Protein 5GPD (pdb70)

Structure (mmCIF, N/CA/C/O backbone):
data_5GPD
#
_entry.id   5GPD
#
_cell.length_a   96.903
_cell.length_b   96.903
_cell.length_c   151.595
_cell.angle_alpha   90.00
_cell.angle_beta   90.00
_cell.angle_gamma   120.00
#
_symmetry.space_group_name_H-M   'P 31 2 1'
#
loop_
_atom_site.group_PDB
_atom_site.id
_atom_site.type_symbol
_atom_site.label_atom_id
_atom_site.label_alt_id
_atom_site.label_comp_id
_atom_site.label_asym_id
_atom_site.label_entity_id
_atom_site.label_seq_id
_atom_site.pdbx_PDB_ins_code
_atom_site.Cartn_x
_atom_site.Cartn_y
_atom_site.Cartn_z
_atom_site.occupancy
_atom_site.B_iso_or_equiv
_atom_site.auth_seq_id
_atom_site.auth_comp_id
_atom_site.auth_asym_id
_atom_site.auth_atom_id
_atom_site.pdbx_PDB_model_num
ATOM 1 N N . ILE A 1 25 ? -6.705 64.387 -13.661 1.00 182.65 649 ILE A N 1
ATOM 2 C CA . ILE A 1 25 ? -7.059 64.400 -12.247 1.00 186.26 649 ILE A CA 1
ATOM 3 C C . ILE A 1 25 ? -8.253 63.492 -11.970 1.00 194.48 649 ILE A C 1
ATOM 4 O O . ILE A 1 25 ? -9.395 63.847 -12.259 1.00 190.51 649 ILE A O 1
ATOM 6 N N . GLU A 1 26 ? -7.980 62.320 -11.407 1.00 200.80 650 GLU A N 1
ATOM 7 C CA . GLU A 1 26 ? -9.030 61.359 -11.089 1.00 222.80 650 GLU A CA 1
ATOM 8 C C . GLU A 1 26 ? -9.266 61.278 -9.585 1.00 220.98 650 GLU A C 1
ATOM 9 O O . GLU A 1 26 ? -10.211 61.870 -9.062 1.00 225.54 650 GLU A O 1
ATOM 11 N N . ASN A 1 27 ? -8.402 60.542 -8.895 1.00 212.69 651 ASN A N 1
ATOM 12 C CA . ASN A 1 27 ? -8.514 60.382 -7.450 1.00 201.44 651 ASN A CA 1
ATOM 13 C C . ASN A 1 27 ? -8.377 61.708 -6.711 1.00 209.08 651 ASN A C 1
ATOM 14 O O . ASN A 1 27 ? -8.618 61.787 -5.506 1.00 220.80 651 ASN A O 1
ATOM 19 N N . SER A 1 28 ? -7.990 62.749 -7.440 1.00 202.60 652 SER A N 1
ATOM 20 C CA . SER A 1 28 ? -7.820 64.074 -6.856 1.00 192.25 652 SER A CA 1
ATOM 21 C C . SER A 1 28 ? -9.100 64.895 -6.971 1.00 181.52 652 SER A C 1
ATOM 22 O O . SER A 1 28 ? -9.715 65.249 -5.965 1.00 185.63 652 SER A O 1
ATOM 25 N N . HIS A 1 29 ? -9.496 65.195 -8.204 1.00 173.48 653 HIS A N 1
ATOM 26 C CA . HIS A 1 29 ? -10.703 65.974 -8.453 1.00 174.14 653 HIS A CA 1
ATOM 27 C C . HIS A 1 29 ? -11.947 65.094 -8.401 1.00 181.09 653 HIS A C 1
ATOM 28 O O . HIS A 1 29 ? -12.885 65.371 -7.652 1.00 186.79 653 HIS A O 1
ATOM 30 N N . ALA A 1 30 ? -11.949 64.033 -9.201 1.00 180.14 654 ALA A N 1
ATOM 31 C CA . ALA A 1 30 ? -13.077 63.110 -9.247 1.00 181.84 654 ALA A CA 1
ATOM 32 C C . ALA A 1 30 ? -13.518 62.708 -7.844 1.00 188.56 654 ALA A C 1
ATOM 33 O O . ALA A 1 30 ? -14.704 62.496 -7.593 1.00 190.91 654 ALA A O 1
ATOM 35 N N . ASP A 1 31 ? -12.556 62.606 -6.933 1.00 188.99 655 ASP A N 1
ATOM 36 C CA . ASP A 1 31 ? -12.842 62.227 -5.555 1.00 195.20 655 ASP A CA 1
ATOM 37 C C . ASP A 1 31 ? -13.569 63.345 -4.814 1.00 177.61 655 ASP A C 1
ATOM 38 O O . ASP A 1 31 ? -14.027 63.161 -3.687 1.00 183.53 655 ASP A O 1
ATOM 43 N N . ASP A 1 32 ? -13.670 64.505 -5.456 1.00 160.54 656 ASP A N 1
ATOM 44 C CA . ASP A 1 32 ? -14.340 65.654 -4.859 1.00 163.04 656 ASP A CA 1
ATOM 45 C C . ASP A 1 32 ? -15.838 65.631 -5.147 1.00 176.04 656 ASP A C 1
ATOM 46 O O . ASP A 1 32 ? -16.656 65.752 -4.235 1.00 181.45 656 ASP A O 1
ATOM 51 N N . VAL A 1 33 ? -16.189 65.475 -6.419 1.00 185.97 657 VAL A N 1
ATOM 52 C CA . VAL A 1 33 ? -17.587 65.436 -6.829 1.00 189.85 657 VAL A CA 1
ATOM 53 C C . VAL A 1 33 ? -18.339 64.313 -6.123 1.00 185.21 657 VAL A C 1
ATOM 54 O O . VAL A 1 33 ? -19.534 64.119 -6.342 1.00 185.58 657 VAL A O 1
ATOM 58 N N . PHE A 1 34 ? -17.630 63.575 -5.274 1.00 170.82 658 PHE A N 1
ATOM 59 C CA . PHE A 1 34 ? -18.228 62.470 -4.535 1.00 156.42 658 PHE A CA 1
ATOM 60 C C . PHE A 1 34 ? -18.395 62.819 -3.060 1.00 156.61 658 PHE A C 1
ATOM 61 O O . PHE A 1 34 ? -19.112 62.137 -2.328 1.00 170.96 658 PHE A O 1
ATOM 69 N N . SER A 1 35 ? -17.728 63.886 -2.630 1.00 140.26 659 SER A N 1
ATOM 70 C CA . SER A 1 35 ? -17.801 64.327 -1.242 1.00 140.89 659 SER A CA 1
ATOM 71 C C . SER A 1 35 ? -19.161 64.943 -0.930 1.00 148.07 659 SER A C 1
ATOM 72 O O . SER A 1 35 ? -19.513 65.119 0.242 1.00 146.87 659 SER A O 1
ATOM 75 N N . PRO A 1 36 ? -19.945 65.278 -2.047 1.00 153.57 660 PRO A N 1
ATOM 76 C CA . PRO A 1 36 ? -21.242 65.866 -1.691 1.00 156.87 660 PRO A CA 1
ATOM 77 C C . PRO A 1 36 ? -22.413 64.969 -1.305 1.00 161.95 660 PRO A C 1
ATOM 78 O O . PRO A 1 36 ? -23.522 65.461 -1.095 1.00 157.28 660 PRO A O 1
ATOM 82 N N . ASN A 1 37 ? -22.163 63.667 -1.215 1.00 176.05 661 ASN A N 1
ATOM 83 C CA . ASN A 1 37 ? -23.169 62.613 -1.242 1.00 184.97 661 ASN A CA 1
ATOM 84 C C . ASN A 1 37 ? -23.770 62.354 0.135 1.00 194.94 661 ASN A C 1
ATOM 85 O O . ASN A 1 37 ? -24.601 61.461 0.303 1.00 197.06 661 ASN A O 1
ATOM 90 N N . MET A 1 38 ? -23.344 63.141 1.118 1.00 196.75 662 MET A N 1
ATOM 91 C CA . MET A 1 38 ? -23.838 62.999 2.482 1.00 199.48 662 MET A CA 1
ATOM 92 C C . MET A 1 38 ? -25.359 62.884 2.509 1.00 203.73 662 MET A C 1
ATOM 93 O O . MET A 1 38 ? -25.907 61.865 2.929 1.00 201.37 662 MET A O 1
ATOM 98 N N . VAL A 1 44 ? -31.152 56.444 -7.931 1.00 172.86 668 VAL A N 1
ATOM 99 C CA . VAL A 1 44 ? -30.025 57.255 -7.486 1.00 174.28 668 VAL A CA 1
ATOM 100 C C . VAL A 1 44 ? -28.792 57.005 -8.348 1.00 174.38 668 VAL A C 1
ATOM 101 O O . VAL A 1 44 ? -27.776 57.685 -8.206 1.00 179.19 668 VAL A O 1
ATOM 105 N N . LEU A 1 45 ? -28.889 56.026 -9.241 1.00 172.86 669 LEU A N 1
ATOM 106 C CA . LEU A 1 45 ? -27.778 55.684 -10.132 1.00 181.34 669 LEU A CA 1
ATOM 107 C C . LEU A 1 45 ? -27.459 56.797 -11.124 1.00 194.84 669 LEU A C 1
ATOM 108 O O . LEU A 1 45 ? -26.284 57.046 -11.418 1.00 190.25 669 LEU A O 1
ATOM 113 N N . ALA A 1 46 ? -28.484 57.454 -11.670 1.00 217.33 670 ALA A N 1
ATOM 114 C CA . ALA A 1 46 ? -28.270 58.528 -12.634 1.00 222.46 670 ALA A CA 1
ATOM 115 C C . ALA A 1 46 ? -27.694 59.785 -11.999 1.00 224.92 670 ALA A C 1
ATOM 116 O O . ALA A 1 46 ? -27.248 60.676 -12.730 1.00 227.84 670 ALA A O 1
ATOM 118 N N . LYS A 1 47 ? -27.705 59.879 -10.668 1.00 205.11 671 LYS A N 1
ATOM 119 C CA . LYS A 1 47 ? -27.151 61.050 -9.999 1.00 190.53 671 LYS A CA 1
ATOM 120 C C . LYS A 1 47 ? -25.681 61.240 -10.357 1.00 196.75 671 LYS A C 1
ATOM 121 O O . LYS A 1 47 ? -25.238 62.362 -10.627 1.00 200.29 671 LYS A O 1
ATOM 127 N N . SER A 1 48 ? -24.925 60.147 -10.415 1.00 197.43 672 SER A N 1
ATOM 128 C CA . SER A 1 48 ? -23.474 60.178 -10.519 1.00 200.03 672 SER A CA 1
ATOM 129 C C . SER A 1 48 ? -22.963 60.365 -11.938 1.00 208.22 672 SER A C 1
ATOM 130 O O . SER A 1 48 ? -21.765 60.610 -12.118 1.00 204.62 672 SER A O 1
ATOM 133 N N . THR A 1 49 ? -23.823 60.250 -12.951 1.00 219.12 673 THR A N 1
ATOM 134 C CA . THR A 1 49 ? -23.405 60.663 -14.285 1.00 227.88 673 THR A CA 1
ATOM 135 C C . THR A 1 49 ? -23.097 62.152 -14.336 1.00 224.03 673 THR A C 1
ATOM 136 O O . THR A 1 49 ? -22.466 62.612 -15.296 1.00 224.31 673 THR A O 1
ATOM 140 N N . ARG A 1 50 ? -23.524 62.910 -13.321 1.00 207.88 674 ARG A N 1
ATOM 141 C CA . ARG A 1 50 ? -23.141 64.312 -13.230 1.00 197.80 674 ARG A CA 1
ATOM 142 C C . ARG A 1 50 ? -21.625 64.462 -13.222 1.00 199.94 674 ARG A C 1
ATOM 143 O O . ARG A 1 50 ? -21.085 65.430 -13.772 1.00 203.61 674 ARG A O 1
ATOM 151 N N . ASP A 1 51 ? -20.926 63.513 -12.588 1.00 192.49 675 ASP A N 1
ATOM 152 C CA . ASP A 1 51 ? -19.465 63.530 -12.563 1.00 192.30 675 ASP A CA 1
ATOM 153 C C . ASP A 1 51 ? -18.875 63.647 -13.964 1.00 201.94 675 ASP A C 1
ATOM 154 O O . ASP A 1 51 ? -17.892 64.369 -14.175 1.00 206.28 675 ASP A O 1
ATOM 159 N N . SER A 1 52 ? -19.458 62.938 -14.932 1.00 201.86 676 SER A N 1
ATOM 160 C CA . SER A 1 52 ? -18.937 62.969 -16.295 1.00 204.50 676 SER A CA 1
ATOM 161 C C . SER A 1 52 ? -18.987 64.378 -16.875 1.00 207.14 676 SER A C 1
ATOM 162 O O . SER A 1 52 ? -17.994 64.874 -17.421 1.00 210.25 676 SER A O 1
ATOM 165 N N . ALA A 1 53 ? -20.143 65.040 -16.767 1.00 203.99 677 ALA A N 1
ATOM 166 C CA . ALA A 1 53 ? -20.254 66.411 -17.255 1.00 207.00 677 ALA A CA 1
ATOM 167 C C . ALA A 1 53 ? -19.292 67.338 -16.528 1.00 204.31 677 ALA A C 1
ATOM 168 O O . ALA A 1 53 ? -18.748 68.270 -17.132 1.00 202.19 677 ALA A O 1
ATOM 17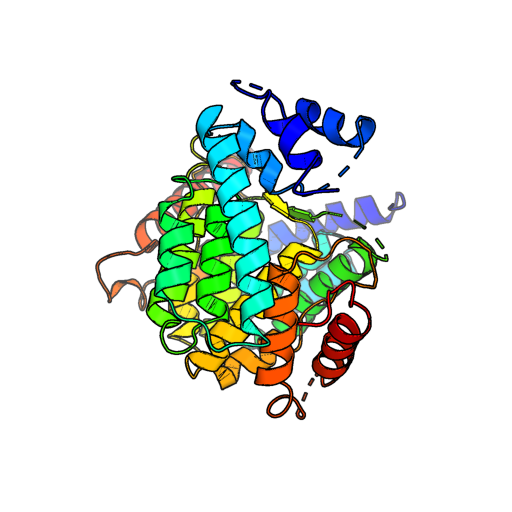0 N N . GLN A 1 54 ? -19.059 67.086 -15.238 1.00 202.04 678 GLN A N 1
ATOM 171 C CA . GLN A 1 54 ? -18.134 67.896 -14.460 1.00 202.39 678 GLN A CA 1
ATOM 172 C C . GLN A 1 54 ? -16.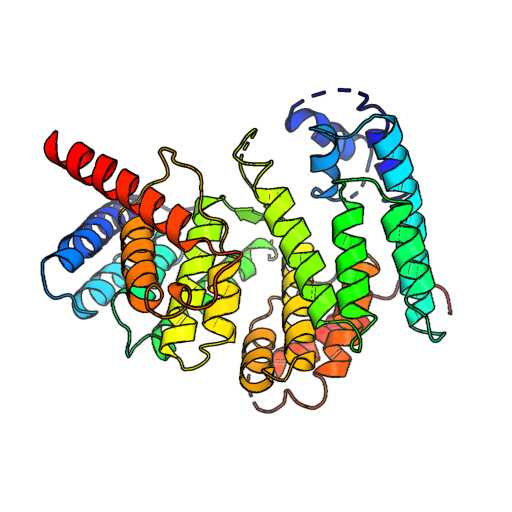683 67.666 -14.853 1.00 203.62 678 GLN A C 1
ATOM 173 O O . GLN A 1 54 ? -15.833 68.514 -14.559 1.00 207.24 678 GLN A O 1
ATOM 179 N N . MET A 1 55 ? -16.380 66.547 -15.503 1.00 200.37 679 MET A N 1
ATOM 180 C CA . MET A 1 55 ? -15.012 66.239 -15.890 1.00 201.79 679 MET A CA 1
ATOM 181 C C . MET A 1 55 ? -14.747 66.697 -17.321 1.00 203.97 679 MET A C 1
ATOM 182 O O . MET A 1 55 ? -15.608 67.310 -17.955 1.00 202.99 679 MET A O 1
ATOM 187 N N . ILE A 1 59 ? -13.644 53.557 -12.605 1.00 163.75 683 ILE A N 1
ATOM 188 C CA . ILE A 1 59 ? -14.168 54.787 -12.025 1.00 168.47 683 ILE A CA 1
ATOM 189 C C . ILE A 1 59 ? -15.603 54.544 -11.545 1.00 174.62 683 ILE A C 1
ATOM 190 O O . ILE A 1 59 ? -16.043 55.135 -10.555 1.00 173.54 683 ILE A O 1
ATOM 195 N N . ILE A 1 60 ? -16.327 53.662 -12.251 1.00 177.62 684 ILE A N 1
ATOM 196 C CA . ILE A 1 60 ? -17.708 53.323 -11.890 1.00 181.76 684 ILE A CA 1
ATOM 197 C C . ILE A 1 60 ? -17.779 52.356 -10.714 1.00 185.54 684 ILE A C 1
ATOM 198 O O . ILE A 1 60 ? -18.883 51.987 -10.284 1.00 188.80 684 ILE A O 1
ATOM 203 N N . SER A 1 61 ? -16.631 51.935 -10.172 1.00 187.40 685 SER A N 1
ATOM 204 C CA . SER A 1 61 ? -16.605 51.096 -8.976 1.00 185.40 685 SER A CA 1
ATOM 205 C C . SER A 1 61 ? -16.719 51.932 -7.703 1.00 186.99 685 SER A C 1
ATOM 206 O O . SER A 1 61 ? -17.404 51.529 -6.753 1.00 189.92 685 SER A O 1
ATOM 209 N N . SER A 1 62 ? -16.058 53.098 -7.662 1.00 174.27 686 SER A N 1
ATOM 210 C CA . SER A 1 62 ? -16.200 54.014 -6.534 1.00 156.65 686 SER A CA 1
ATOM 211 C C . SER A 1 62 ? -17.581 54.655 -6.467 1.00 151.58 686 SER A C 1
ATOM 212 O O . SER A 1 62 ? -17.865 55.345 -5.484 1.00 152.11 686 SER A O 1
ATOM 215 N N . LEU A 1 63 ? -18.431 54.452 -7.485 1.00 147.29 687 LEU A N 1
ATOM 216 C CA . LEU A 1 63 ? -19.793 54.987 -7.457 1.00 135.45 687 LEU A CA 1
ATOM 217 C C . LEU A 1 63 ? -20.631 54.287 -6.400 1.00 126.00 687 LEU A C 1
ATOM 218 O O . LEU A 1 63 ? -21.539 54.889 -5.814 1.00 118.96 687 LEU A O 1
ATOM 223 N N . SER A 1 64 ? -20.349 53.006 -6.159 1.00 126.23 688 SER A N 1
ATOM 224 C CA . SER A 1 64 ? -21.102 52.226 -5.189 1.00 136.27 688 SER A CA 1
ATOM 225 C C . SER A 1 64 ? -21.051 52.822 -3.792 1.00 139.31 688 SER A C 1
ATOM 226 O O . SER A 1 64 ? -21.942 52.541 -2.984 1.00 141.21 688 SER A O 1
ATOM 229 N N . ASP A 1 65 ? -20.036 53.637 -3.494 1.00 135.44 689 ASP A N 1
ATOM 230 C CA . ASP A 1 65 ? -19.832 54.171 -2.156 1.00 122.65 689 ASP A CA 1
ATOM 231 C C . ASP A 1 65 ? -20.879 55.208 -1.753 1.00 119.18 689 ASP A C 1
ATOM 232 O O . ASP A 1 65 ? -20.835 55.671 -0.611 1.00 126.76 689 ASP A O 1
ATOM 237 N N . VAL A 1 66 ? -21.810 55.573 -2.638 1.00 118.46 690 VAL A N 1
ATOM 238 C CA . VAL A 1 66 ? -22.856 56.531 -2.295 1.00 124.49 690 VAL A CA 1
ATOM 239 C C . VAL A 1 66 ? -24.042 55.868 -1.594 1.00 142.21 690 VAL A C 1
ATOM 240 O O . VAL A 1 66 ? -24.749 56.538 -0.824 1.00 139.61 690 VAL A O 1
ATOM 244 N N . LEU A 1 67 ? -24.256 54.561 -1.809 1.00 150.45 691 LEU A N 1
ATOM 245 C CA . LEU A 1 67 ? -25.430 53.879 -1.266 1.00 164.14 691 LEU A CA 1
ATOM 246 C C . LEU A 1 67 ? -25.345 53.738 0.249 1.00 173.68 691 LEU A C 1
ATOM 247 O O . LEU A 1 67 ? -26.302 54.058 0.964 1.00 175.67 691 LEU A O 1
ATOM 252 N N . VAL A 1 68 ? -24.223 53.235 0.761 1.00 186.65 692 VAL A N 1
ATOM 253 C CA . VAL A 1 68 ? -24.053 53.187 2.208 1.00 181.29 692 VAL A CA 1
ATOM 254 C C . VAL A 1 68 ? -22.594 53.458 2.555 1.00 169.94 692 VAL A C 1
ATOM 255 O O . VAL A 1 68 ? -21.765 52.541 2.617 1.00 165.86 692 VAL A O 1
ATOM 259 N N . LEU A 1 69 ? -22.275 54.734 2.762 1.00 145.28 693 LEU A N 1
ATOM 260 C CA . LEU A 1 69 ? -20.966 55.147 3.256 1.00 121.43 693 LEU A CA 1
ATOM 261 C C . LEU A 1 69 ? -21.102 56.592 3.698 1.00 122.42 693 LEU A C 1
ATOM 262 O O . LEU A 1 69 ? -21.470 57.446 2.884 1.00 131.67 693 LEU A O 1
ATOM 267 N N . SER A 1 70 ? -20.830 56.856 4.984 1.00 111.64 694 SER A N 1
ATOM 268 C CA . SER A 1 70 ? -20.940 58.169 5.613 1.00 108.33 694 SER A CA 1
ATOM 269 C C . SER A 1 70 ? -20.319 59.255 4.741 1.00 106.91 694 SER A C 1
ATOM 270 O O . SER A 1 70 ? -19.381 58.978 3.981 1.00 100.79 694 SER A O 1
ATOM 273 N N . PRO A 1 71 ? -20.820 60.492 4.799 1.00 112.73 695 PRO A N 1
ATOM 274 C CA . PRO A 1 71 ? -20.077 61.598 4.174 1.00 114.60 695 PRO A CA 1
ATOM 275 C C . PRO A 1 71 ? -18.621 61.648 4.611 1.00 111.45 695 PRO A C 1
ATOM 276 O O . PRO A 1 71 ? -17.745 61.962 3.794 1.00 100.72 695 PRO A O 1
ATOM 280 N N . LEU A 1 72 ? -18.333 61.320 5.873 1.00 109.37 696 LEU A N 1
ATOM 281 C CA . LEU A 1 72 ? -16.948 61.229 6.320 1.00 97.90 696 LEU A CA 1
ATOM 282 C C . LEU A 1 72 ? -16.220 60.077 5.632 1.00 100.04 696 LEU A C 1
ATOM 283 O O . LEU A 1 72 ? -15.182 60.287 4.993 1.00 109.23 696 LEU A O 1
ATOM 288 N N . GLU A 1 73 ? -16.762 58.850 5.734 1.00 101.67 697 GLU A N 1
ATOM 289 C CA . GLU A 1 73 ? -16.105 57.652 5.203 1.00 98.98 697 GLU A CA 1
ATOM 290 C C . GLU A 1 73 ? -15.800 57.767 3.712 1.00 101.63 697 GLU A C 1
ATOM 291 O O . GLU A 1 73 ? -14.959 57.018 3.198 1.00 86.76 697 GLU A O 1
ATOM 297 N N . VAL A 1 74 ? -16.484 58.675 3.011 1.00 113.79 698 VAL A N 1
ATOM 298 C CA . VAL A 1 74 ? -16.101 59.046 1.650 1.00 109.24 698 VAL A CA 1
ATOM 299 C C . VAL A 1 74 ? -14.712 59.677 1.646 1.00 99.86 698 VAL A C 1
ATOM 300 O O . VAL A 1 74 ? -13.831 59.295 0.866 1.00 91.79 698 VAL A O 1
ATOM 304 N N . LEU A 1 75 ? -14.495 60.652 2.531 1.00 96.57 699 LEU A N 1
ATOM 305 C CA . LEU A 1 75 ? -13.207 61.332 2.578 1.00 96.32 699 LEU A CA 1
ATOM 306 C C . LEU A 1 75 ? -12.120 60.422 3.142 1.00 107.30 699 LEU A C 1
ATOM 307 O O . LEU A 1 75 ? -10.984 60.433 2.655 1.00 122.27 699 LEU A O 1
ATOM 312 N N . ALA A 1 76 ? -12.442 59.617 4.159 1.00 94.12 700 ALA A N 1
ATOM 313 C CA . ALA A 1 76 ? -11.491 58.603 4.603 1.00 91.68 700 ALA A CA 1
ATOM 314 C C . ALA A 1 76 ? -11.132 57.657 3.463 1.00 108.54 700 ALA A C 1
ATOM 315 O O . ALA A 1 76 ? -9.966 57.277 3.305 1.00 121.23 700 ALA A O 1
ATOM 317 N N . SER A 1 77 ? -12.117 57.280 2.644 1.00 105.56 701 SER A N 1
ATOM 318 C CA . SER A 1 77 ? -11.824 56.434 1.496 1.00 105.07 701 SER A CA 1
ATOM 319 C C . SER A 1 77 ? -10.923 57.152 0.495 1.00 104.88 701 SER A C 1
ATOM 320 O O . SER A 1 77 ? -10.098 56.513 -0.164 1.00 110.13 701 SER A O 1
ATOM 323 N N . TRP A 1 78 ? -11.052 58.476 0.383 1.00 105.09 702 TRP A N 1
ATOM 324 C CA . TRP A 1 78 ? -10.174 59.245 -0.494 1.00 103.33 702 TRP A CA 1
ATOM 325 C C . TRP A 1 78 ? -8.733 59.186 -0.009 1.00 104.35 702 TRP A C 1
ATOM 326 O O . TRP A 1 78 ? -7.816 58.919 -0.792 1.00 107.05 702 TRP A O 1
ATOM 337 N N . TYR A 1 79 ? -8.510 59.462 1.278 1.00 110.60 703 TYR A N 1
ATOM 338 C CA . TYR A 1 79 ? -7.145 59.477 1.797 1.00 119.50 703 TYR A CA 1
ATOM 339 C C . TYR A 1 79 ? -6.508 58.097 1.715 1.00 112.60 703 TYR A C 1
ATOM 340 O O . TYR A 1 79 ? -5.335 57.968 1.350 1.00 109.39 703 TYR A O 1
ATOM 349 N N . ALA A 1 80 ? -7.266 57.050 2.044 1.00 106.56 704 ALA A N 1
ATOM 350 C CA . ALA A 1 80 ? -6.742 55.700 1.885 1.00 96.45 704 ALA A CA 1
ATOM 351 C C . ALA A 1 80 ? -6.499 55.372 0.420 1.00 105.09 704 ALA A C 1
ATOM 352 O O . ALA A 1 80 ? -5.613 54.570 0.104 1.00 103.20 704 ALA A O 1
ATOM 354 N N .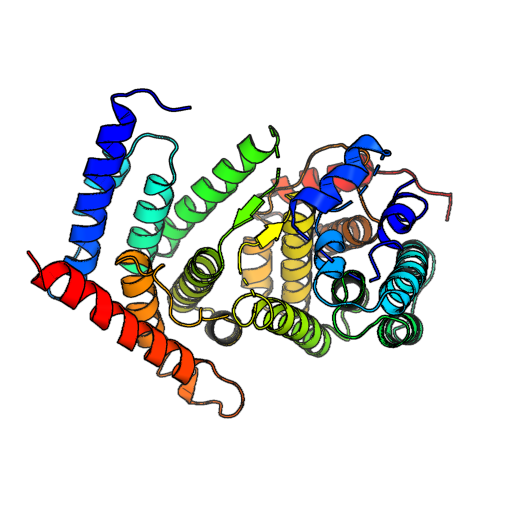 ALA A 1 81 ? -7.270 55.978 -0.488 1.00 114.31 705 ALA A N 1
ATOM 355 C CA . ALA A 1 81 ? -7.004 55.811 -1.913 1.00 112.95 705 ALA A CA 1
ATOM 356 C C . ALA A 1 81 ? -5.643 56.387 -2.275 1.00 114.41 705 ALA A C 1
ATOM 357 O O . ALA A 1 81 ? -4.775 55.683 -2.800 1.00 120.85 705 ALA A O 1
ATOM 359 N N . ASP A 1 82 ? -5.430 57.673 -1.980 1.00 113.34 706 ASP A N 1
ATOM 360 C CA . ASP A 1 82 ? -4.151 58.297 -2.302 1.00 114.39 706 ASP A CA 1
ATOM 361 C C . ASP A 1 82 ? -2.998 57.635 -1.557 1.00 112.21 706 ASP A C 1
ATOM 362 O O . ASP A 1 82 ? -1.881 57.558 -2.083 1.00 113.77 706 ASP A O 1
ATOM 367 N N . LEU A 1 83 ? -3.249 57.125 -0.352 1.00 108.57 707 LEU A N 1
ATOM 368 C CA . LEU A 1 83 ? -2.204 56.452 0.405 1.00 100.91 707 LEU A CA 1
ATOM 369 C C . LEU A 1 83 ? -1.819 55.106 -0.200 1.00 108.95 707 LEU A C 1
ATOM 370 O O . LEU A 1 83 ? -0.700 54.635 0.033 1.00 110.43 707 LEU A O 1
ATOM 375 N N . LEU A 1 84 ? -2.715 54.476 -0.961 1.00 116.76 708 LEU A N 1
ATOM 376 C CA . LEU A 1 84 ? -2.422 53.205 -1.619 1.00 120.32 708 LEU A CA 1
ATOM 377 C C . LEU A 1 84 ? -1.767 53.392 -2.976 1.00 128.30 708 LEU A C 1
ATOM 378 O O . LEU A 1 84 ? -0.832 52.660 -3.321 1.00 131.84 708 LEU A O 1
ATOM 383 N N . ASP A 1 85 ? -2.263 54.347 -3.764 1.00 119.44 709 ASP A N 1
ATOM 384 C CA . ASP A 1 85 ? -1.643 54.645 -5.044 1.00 120.02 709 ASP A CA 1
ATOM 385 C C . ASP A 1 85 ? -0.183 55.055 -4.876 1.00 129.35 709 ASP A C 1
ATOM 386 O O . ASP A 1 85 ? 0.629 54.805 -5.774 1.00 137.94 709 ASP A O 1
ATOM 391 N N . ALA A 1 86 ? 0.177 55.645 -3.732 1.00 123.18 710 ALA A N 1
ATOM 392 C CA . ALA A 1 86 ? 1.569 55.973 -3.453 1.00 112.18 710 ALA A CA 1
ATOM 393 C C . ALA A 1 86 ? 2.358 54.787 -2.916 1.00 113.38 710 ALA A C 1
ATOM 394 O O . ALA A 1 86 ? 3.576 54.721 -3.116 1.00 120.50 710 ALA A O 1
ATOM 396 N N . LEU A 1 87 ? 1.694 53.848 -2.239 1.00 114.32 711 LEU A N 1
ATOM 397 C CA . LEU A 1 87 ? 2.386 52.691 -1.679 1.00 114.20 711 LEU A CA 1
ATOM 398 C C . LEU A 1 87 ? 2.698 51.638 -2.739 1.00 117.39 711 LEU A C 1
ATOM 399 O O . LEU A 1 87 ? 3.658 50.874 -2.584 1.00 122.98 711 LEU A O 1
ATOM 404 N N . LEU A 1 88 ? 1.913 51.578 -3.819 1.00 112.94 712 LEU A N 1
ATOM 405 C CA . LEU A 1 88 ? 2.163 50.574 -4.851 1.00 109.04 712 LEU A CA 1
ATOM 406 C C . LEU A 1 88 ? 3.355 50.953 -5.722 1.00 115.12 712 LEU A C 1
ATOM 407 O O . LEU A 1 88 ? 4.119 50.078 -6.148 1.00 116.05 712 LEU A O 1
ATOM 412 N N . MET A 1 89 ? 3.531 52.250 -5.999 1.00 117.37 713 MET A N 1
ATOM 413 C CA . MET A 1 89 ? 4.660 52.695 -6.812 1.00 122.62 713 MET A CA 1
ATOM 414 C C . MET A 1 89 ? 6.000 52.563 -6.095 1.00 129.21 713 MET A C 1
ATOM 415 O O . MET A 1 89 ? 7.034 52.447 -6.760 1.00 131.76 713 MET A O 1
ATOM 420 N N . GLU A 1 90 ? 6.011 52.581 -4.766 1.00 136.62 714 GLU A N 1
ATOM 421 C CA . GLU A 1 90 ? 7.230 52.328 -4.013 1.00 140.44 714 GLU A CA 1
ATOM 422 C C . GLU A 1 90 ? 7.559 50.843 -3.912 1.00 141.80 714 GLU A C 1
ATOM 423 O O . GLU A 1 90 ? 8.658 50.498 -3.467 1.00 156.29 714 GLU A O 1
ATOM 429 N N . SER A 1 91 ? 6.648 49.958 -4.309 1.00 132.07 715 SER A N 1
ATOM 430 C CA . SER A 1 91 ? 6.903 48.528 -4.206 1.00 136.78 715 SER A CA 1
ATOM 431 C C . SER A 1 91 ? 7.843 48.018 -5.290 1.00 139.96 715 SER A C 1
ATOM 432 O O . SER A 1 91 ? 8.250 46.850 -5.238 1.00 146.01 715 SER A O 1
ATOM 435 N N . LEU A 1 92 ? 8.208 48.866 -6.250 1.00 134.58 716 LEU A N 1
ATOM 436 C CA . LEU A 1 92 ? 9.099 48.490 -7.340 1.00 135.32 716 LEU A CA 1
ATOM 437 C C . LEU A 1 92 ? 10.548 48.860 -7.067 1.00 143.50 716 LEU A C 1
ATOM 438 O O . LEU A 1 92 ? 11.451 48.073 -7.371 1.00 152.00 716 LEU A O 1
ATOM 443 N N . SER A 1 93 ? 10.783 50.055 -6.513 1.00 140.21 717 SER A N 1
ATOM 444 C CA . SER A 1 93 ? 12.136 50.476 -6.169 1.00 139.50 717 SER A CA 1
ATOM 445 C C . SER A 1 93 ? 12.605 49.836 -4.864 1.00 145.62 717 SER A C 1
ATOM 446 O O . SER A 1 93 ? 13.675 49.217 -4.821 1.00 147.86 717 SER A O 1
ATOM 449 N N . ARG A 1 94 ? 11.814 49.956 -3.798 1.00 146.67 718 ARG A N 1
ATOM 450 C CA . ARG A 1 94 ? 12.178 49.430 -2.490 1.00 140.26 718 ARG A CA 1
ATOM 451 C C . ARG A 1 94 ? 11.461 48.117 -2.191 1.00 140.78 718 ARG A C 1
ATOM 452 O O . ARG A 1 94 ? 10.421 47.796 -2.770 1.00 127.27 718 ARG A O 1
ATOM 460 N N . LYS A 1 95 ? 12.015 47.387 -1.227 1.00 156.38 719 LYS A N 1
ATOM 461 C CA . LYS A 1 95 ? 11.342 46.246 -0.627 1.00 160.09 719 LYS A CA 1
ATOM 462 C C . LYS A 1 95 ? 10.367 46.782 0.417 1.00 148.97 719 LYS A C 1
ATOM 463 O O . LYS A 1 95 ? 10.751 47.542 1.306 1.00 146.06 719 LYS A O 1
ATOM 469 N N . VAL A 1 96 ? 9.105 46.391 0.294 1.00 141.68 720 VAL A N 1
ATOM 470 C CA . VAL A 1 96 ? 8.031 46.946 1.106 1.00 127.48 720 VAL A CA 1
ATOM 471 C C . VAL A 1 96 ? 7.427 45.825 1.950 1.00 127.16 720 VAL A C 1
ATOM 472 O O . VAL A 1 96 ? 7.472 44.647 1.586 1.00 126.41 720 VAL A O 1
ATOM 476 N N . GLU A 1 97 ? 6.868 46.205 3.102 1.00 131.15 721 GLU A N 1
ATOM 477 C CA . GLU A 1 97 ? 6.459 45.260 4.135 1.00 139.22 721 GLU A CA 1
ATOM 478 C C . GLU A 1 97 ? 4.984 45.417 4.495 1.00 138.69 721 GLU A C 1
ATOM 479 O O . GLU A 1 97 ? 4.390 46.488 4.332 1.00 132.76 721 GLU A O 1
ATOM 485 N N . ILE A 1 98 ? 4.415 44.328 5.030 1.00 142.93 722 ILE A N 1
ATOM 486 C CA . ILE A 1 98 ? 2.973 44.252 5.272 1.00 146.37 722 ILE A CA 1
ATOM 487 C C . ILE A 1 98 ? 2.501 45.369 6.197 1.00 152.01 722 ILE A C 1
ATOM 488 O O . ILE A 1 98 ? 1.377 45.867 6.052 1.00 156.30 722 ILE A O 1
ATOM 493 N N . SER A 1 99 ? 3.346 45.792 7.144 1.00 153.25 723 SER A N 1
ATOM 494 C CA . SER A 1 99 ? 2.950 46.831 8.094 1.00 148.30 723 SER A CA 1
ATOM 495 C C . SER A 1 99 ? 2.424 48.081 7.396 1.00 144.63 723 SER A C 1
ATOM 496 O O . SER A 1 99 ? 1.564 48.778 7.945 1.00 144.62 723 SER A O 1
ATOM 499 N N . GLU A 1 100 ? 2.914 48.376 6.187 1.00 141.90 724 GLU A N 1
ATOM 500 C CA . GLU A 1 100 ? 2.433 49.546 5.457 1.00 136.68 724 GLU A CA 1
ATOM 501 C C . GLU A 1 100 ? 1.048 49.319 4.864 1.00 133.76 724 GLU A C 1
ATOM 502 O O . GLU A 1 100 ? 0.291 50.279 4.684 1.00 125.64 724 GLU A O 1
ATOM 508 N N . ILE A 1 101 ? 0.706 48.068 4.546 1.00 142.53 725 ILE A N 1
ATOM 509 C CA . ILE A 1 101 ? -0.599 47.760 3.964 1.00 145.44 725 ILE A CA 1
ATOM 510 C C . ILE A 1 101 ? -1.686 47.729 5.033 1.00 149.95 725 ILE A C 1
ATOM 511 O O . ILE A 1 101 ? -2.765 48.309 4.858 1.00 156.56 725 ILE A O 1
ATOM 516 N N . GLU A 1 102 ? -1.423 47.046 6.150 1.00 146.46 726 GLU A N 1
ATOM 517 C CA . GLU A 1 102 ? -2.389 47.009 7.243 1.00 146.27 726 GLU A CA 1
ATOM 518 C C . GLU A 1 102 ? -2.693 48.409 7.765 1.00 144.11 726 GLU A C 1
ATOM 519 O O . GLU A 1 102 ? -3.798 48.657 8.261 1.00 145.02 726 GLU A O 1
ATOM 525 N N . GLU A 1 103 ? -1.728 49.331 7.674 1.00 144.82 727 GLU A N 1
ATOM 526 C CA . GLU A 1 103 ? -2.013 50.729 7.983 1.00 145.80 727 GLU A CA 1
ATOM 527 C C . GLU A 1 103 ? -3.073 51.280 7.036 1.00 147.61 727 GLU A C 1
ATOM 528 O O . GLU A 1 103 ? -4.005 51.970 7.464 1.00 154.53 727 GLU A O 1
ATOM 534 N N . ILE A 1 104 ? -2.950 50.979 5.740 1.00 142.55 728 ILE A N 1
ATOM 535 C CA . ILE A 1 104 ? -3.924 51.468 4.768 1.00 136.70 728 ILE A CA 1
ATOM 536 C C . ILE A 1 104 ? -5.279 50.800 4.979 1.00 134.33 728 ILE A C 1
ATOM 537 O O . ILE A 1 104 ? -6.327 51.425 4.781 1.00 137.29 728 ILE A O 1
ATOM 542 N N . ILE A 1 105 ? -5.284 49.534 5.393 1.00 130.28 729 ILE A N 1
ATOM 543 C CA . ILE A 1 105 ? -6.531 48.785 5.525 1.00 121.57 729 ILE A CA 1
ATOM 544 C C . ILE A 1 105 ? -7.356 49.311 6.693 1.00 125.60 729 ILE A C 1
ATOM 545 O O . ILE A 1 105 ? -8.567 49.526 6.575 1.00 122.15 729 ILE A O 1
ATOM 550 N N . SER A 1 106 ? -6.714 49.505 7.846 1.00 134.39 730 SER A N 1
ATOM 551 C CA . SER A 1 106 ? -7.413 50.076 8.991 1.00 133.59 730 SER A CA 1
ATOM 552 C C . SER A 1 106 ? -7.766 51.541 8.751 1.00 135.73 730 SER A C 1
ATOM 553 O O . SER A 1 106 ? -8.833 52.004 9.171 1.00 133.72 730 SER A O 1
ATOM 556 N N . LEU A 1 107 ? -6.889 52.281 8.065 1.00 142.18 731 LEU A N 1
ATOM 557 C CA . LEU A 1 107 ? -7.197 53.665 7.718 1.00 147.67 731 LEU A CA 1
ATOM 558 C C . LEU A 1 107 ? -8.433 53.745 6.830 1.00 146.37 731 LEU A C 1
ATOM 559 O O . LEU A 1 107 ? -9.160 54.745 6.862 1.00 141.37 731 LEU A O 1
ATOM 564 N N . CYS A 1 108 ? -8.668 52.699 6.044 1.00 154.05 732 CYS A N 1
ATOM 565 C CA . CYS A 1 108 ? -9.820 52.655 5.151 1.00 153.74 732 CYS A CA 1
ATOM 566 C C . CYS A 1 108 ? -11.116 52.474 5.933 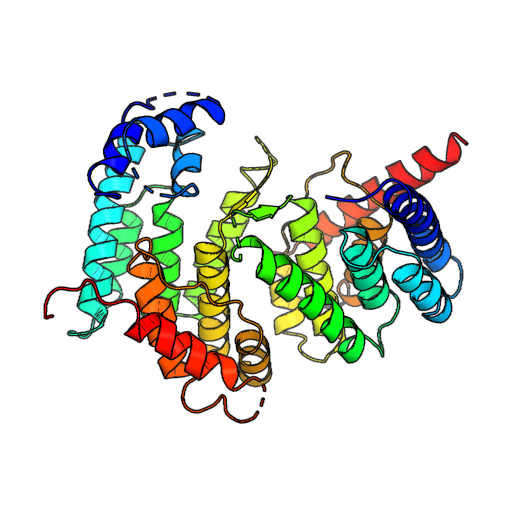1.00 156.86 732 CYS A C 1
ATOM 567 O O . CYS A 1 108 ? -11.093 52.358 7.164 1.00 161.98 732 CYS A O 1
ATOM 570 N N . PRO A 1 109 ? -12.291 52.452 5.163 1.00 157.19 733 PRO A N 1
ATOM 571 C CA . PRO A 1 109 ? -13.508 52.276 5.963 1.00 163.57 733 PRO A CA 1
ATOM 572 C C . PRO A 1 109 ? -14.010 50.836 5.921 1.00 175.94 733 PRO A C 1
ATOM 573 O O . PRO A 1 109 ? -13.401 49.990 5.267 1.00 176.05 733 PRO A O 1
ATOM 577 N N . LYS A 1 110 ? -15.112 50.568 6.614 1.00 183.49 734 LYS A N 1
ATOM 578 C CA . LYS A 1 110 ? -15.688 49.229 6.650 1.00 187.15 734 LYS A CA 1
ATOM 579 C C . LYS A 1 110 ? -15.796 48.638 5.249 1.00 189.47 734 LYS A C 1
ATOM 580 O O . LYS A 1 110 ? -14.902 47.925 4.795 1.00 205.64 734 LYS A O 1
ATOM 582 N N . ASN A 1 111 ? -16.898 48.939 4.569 1.00 181.99 735 ASN A N 1
ATOM 583 C CA . ASN A 1 111 ? -17.125 48.439 3.218 1.00 173.43 735 ASN A CA 1
ATOM 584 C C . ASN A 1 111 ? -17.077 49.552 2.177 1.00 166.19 735 ASN A C 1
ATOM 585 O O . ASN A 1 111 ? -18.114 50.041 1.729 1.00 168.45 735 ASN A O 1
ATOM 590 N N . SER A 1 112 ? -15.867 49.947 1.796 1.00 151.52 736 SER A N 1
ATOM 591 C CA . SER A 1 112 ? -15.682 51.001 0.810 1.00 136.65 736 SER A CA 1
ATOM 592 C C . SER A 1 112 ? -15.204 50.442 -0.527 1.00 129.22 736 SER A C 1
ATOM 593 O O . SER A 1 112 ? -15.178 49.231 -0.757 1.00 126.94 736 SER A O 1
ATOM 596 N N . SER A 1 113 ? -14.836 51.346 -1.433 1.00 129.58 737 SER A N 1
ATOM 597 C CA . SER A 1 113 ? -14.264 50.947 -2.712 1.00 131.09 737 SER A CA 1
ATOM 598 C C . SER A 1 113 ? -12.805 50.550 -2.549 1.00 123.00 737 SER A C 1
ATOM 599 O O . SER A 1 113 ? -12.396 49.455 -2.944 1.00 109.23 737 SER A O 1
ATOM 602 N N . ILE A 1 114 ? -12.007 51.442 -1.958 1.00 133.51 738 ILE A N 1
ATOM 603 C CA . ILE A 1 114 ? -10.571 51.232 -1.838 1.00 134.72 738 ILE A CA 1
ATOM 604 C C . ILE A 1 114 ? -10.230 50.123 -0.841 1.00 135.97 738 ILE A C 1
ATOM 605 O O . ILE A 1 114 ? -9.116 49.585 -0.876 1.00 142.74 738 ILE A O 1
ATOM 610 N N . ILE A 1 115 ? -11.175 49.723 0.016 1.00 129.28 739 ILE A N 1
ATOM 611 C CA . ILE A 1 115 ? -10.940 48.576 0.894 1.00 120.82 739 ILE A CA 1
ATOM 612 C C . ILE A 1 115 ? -10.787 47.286 0.097 1.00 118.71 739 ILE A C 1
ATOM 613 O O . ILE A 1 115 ? -10.072 46.368 0.518 1.00 122.38 739 ILE A O 1
ATOM 618 N N . ARG A 1 116 ? -11.446 47.184 -1.059 1.00 112.04 740 ARG A N 1
ATOM 619 C CA . ARG A 1 116 ? -11.283 45.990 -1.880 1.00 111.67 740 ARG A CA 1
ATOM 620 C C . ARG A 1 116 ? -9.956 46.028 -2.632 1.00 113.33 740 ARG A C 1
ATOM 621 O O . ARG A 1 116 ? -9.258 45.010 -2.722 1.00 104.30 740 ARG A O 1
ATOM 629 N N . HIS A 1 117 ? -9.572 47.205 -3.134 1.00 121.19 741 HIS A N 1
ATOM 630 C CA . HIS A 1 117 ? -8.316 47.328 -3.865 1.00 117.33 741 HIS A CA 1
ATOM 631 C C . HIS A 1 117 ? -7.112 47.146 -2.946 1.00 109.27 741 HIS A C 1
ATOM 632 O O . HIS A 1 117 ? -6.097 46.581 -3.366 1.00 115.06 741 HIS A O 1
ATOM 639 N N . ALA A 1 118 ? -7.220 47.589 -1.691 1.00 102.98 742 ALA A N 1
ATOM 640 C CA . ALA A 1 118 ? -6.124 47.436 -0.742 1.00 102.54 742 ALA A CA 1
ATOM 641 C C . ALA A 1 118 ? -5.801 45.969 -0.502 1.00 111.36 742 ALA A C 1
ATOM 642 O O . ALA A 1 118 ? -4.627 45.588 -0.418 1.00 116.15 742 ALA A O 1
ATOM 644 N N . LEU A 1 119 ? -6.836 45.135 -0.389 1.00 115.87 743 LEU A N 1
ATOM 645 C CA . LEU A 1 119 ? -6.642 43.705 -0.177 1.00 116.57 743 LEU A CA 1
ATOM 646 C C . LEU A 1 119 ? -6.010 43.046 -1.394 1.00 116.39 743 LEU A C 1
ATOM 647 O O . LEU A 1 119 ? -5.152 42.165 -1.257 1.00 119.17 743 LEU A O 1
ATOM 652 N N . LEU A 1 120 ? -6.444 43.441 -2.593 1.00 105.53 744 LEU A N 1
ATOM 653 C CA . LEU A 1 120 ? -5.781 42.979 -3.804 1.00 99.04 744 LEU A CA 1
ATOM 654 C C . LEU A 1 120 ? -4.295 43.297 -3.761 1.00 104.11 744 LEU A C 1
ATOM 655 O O . LEU A 1 120 ? -3.458 42.438 -4.064 1.00 108.98 744 LEU A O 1
ATOM 660 N N . ALA A 1 121 ? -3.944 44.527 -3.371 1.00 99.68 745 ALA A N 1
ATOM 661 C CA . ALA A 1 121 ? -2.536 44.889 -3.282 1.00 99.43 745 ALA A CA 1
ATOM 662 C C . ALA A 1 121 ? -1.790 43.936 -2.361 1.00 114.33 745 ALA A C 1
ATOM 663 O O . ALA A 1 121 ? -0.673 43.507 -2.672 1.00 124.88 745 ALA A O 1
ATOM 665 N N . LYS A 1 122 ? -2.426 43.587 -1.247 1.00 111.22 746 LYS A N 1
ATOM 666 C CA . LYS A 1 122 ? -1.856 42.644 -0.296 1.00 108.49 746 LYS A CA 1
ATOM 667 C C . LYS A 1 122 ? -1.695 41.258 -0.914 1.00 119.12 746 LYS A C 1
ATOM 668 O O . LYS A 1 122 ? -0.694 40.581 -0.677 1.00 121.85 746 LYS A O 1
ATOM 674 N N . LEU A 1 123 ? -2.678 40.836 -1.705 1.00 117.32 747 LEU A N 1
ATOM 675 C CA . LEU A 1 123 ? -2.614 39.522 -2.332 1.00 112.81 747 LEU A CA 1
ATOM 676 C C . LEU A 1 123 ? -1.521 39.477 -3.384 1.00 114.68 747 LEU A C 1
ATOM 677 O O . LEU A 1 123 ? -0.883 38.433 -3.580 1.00 113.55 747 LEU A O 1
ATOM 682 N N . VAL A 1 124 ? -1.287 40.604 -4.052 1.00 110.70 748 VAL A N 1
ATOM 683 C CA . VAL A 1 124 ? -0.255 40.675 -5.075 1.00 107.31 748 VAL A CA 1
ATOM 684 C C . VAL A 1 124 ? 1.112 40.893 -4.443 1.00 114.66 748 VAL A C 1
ATOM 685 O O . VAL A 1 124 ? 2.059 40.141 -4.700 1.00 123.52 748 VAL A O 1
ATOM 689 N N . LEU A 1 125 ? 1.239 41.918 -3.600 1.00 112.47 749 LEU A N 1
ATOM 690 C CA . LEU A 1 125 ? 2.564 42.335 -3.164 1.00 114.10 749 LEU A CA 1
ATOM 691 C C . LEU A 1 125 ? 3.221 41.381 -2.175 1.00 120.70 749 LEU A C 1
ATOM 692 O O . LEU A 1 125 ? 4.420 41.526 -1.920 1.00 119.78 749 LEU A O 1
ATOM 697 N N . PHE A 1 126 ? 2.494 40.415 -1.618 1.00 128.99 750 PHE A N 1
ATOM 698 C CA . PHE A 1 126 ? 3.062 39.528 -0.602 1.00 135.28 750 PHE A CA 1
ATOM 699 C C . PHE A 1 126 ? 2.725 38.073 -0.901 1.00 138.49 750 PHE A C 1
ATOM 700 O O . PHE A 1 126 ? 1.626 37.603 -0.564 1.00 145.86 750 PHE A O 1
ATOM 708 N N . PRO A 1 127 ? 3.647 37.329 -1.520 1.00 130.44 751 PRO A N 1
ATOM 709 C CA . PRO A 1 127 ? 3.369 35.911 -1.775 1.00 133.93 751 PRO A CA 1
ATOM 710 C C . PRO A 1 127 ? 3.433 35.068 -0.520 1.00 149.79 751 PRO A C 1
ATOM 711 O O . PRO A 1 127 ? 2.680 34.093 -0.403 1.00 160.77 751 PRO A O 1
ATOM 715 N N . GLU A 1 128 ? 4.298 35.424 0.433 1.00 155.82 752 GLU A N 1
ATOM 716 C CA . GLU A 1 128 ? 4.349 34.702 1.700 1.00 170.73 752 GLU A CA 1
ATOM 717 C C . GLU A 1 128 ? 3.022 34.764 2.458 1.00 165.36 752 GLU A C 1
ATOM 718 O O . GLU A 1 128 ? 2.796 33.951 3.363 1.00 170.78 752 GLU A O 1
ATOM 724 N N . ASN A 1 129 ? 2.138 35.708 2.105 1.00 154.31 753 ASN A N 1
ATOM 725 C CA . ASN A 1 129 ? 0.798 35.835 2.693 1.00 148.63 753 ASN A CA 1
ATOM 726 C C . ASN A 1 129 ? -0.231 35.892 1.556 1.00 144.48 753 ASN A C 1
ATOM 727 O O . ASN A 1 129 ? -0.803 36.950 1.285 1.00 148.02 753 ASN A O 1
ATOM 732 N N . THR A 1 130 ? -0.442 34.756 0.883 1.00 134.09 754 THR A N 1
ATOM 733 C CA . THR A 1 130 ? -1.458 34.643 -0.160 1.00 125.25 754 THR A CA 1
ATOM 734 C C . THR A 1 130 ? -2.669 33.843 0.287 1.00 129.50 754 THR A C 1
ATOM 735 O O . THR A 1 130 ? -3.801 34.251 0.028 1.00 134.79 754 THR A O 1
ATOM 739 N N . ALA A 1 131 ? -2.460 32.704 0.947 1.00 137.11 755 ALA A N 1
ATOM 740 C CA . ALA A 1 131 ? -3.584 31.910 1.430 1.00 144.32 755 ALA A CA 1
ATOM 741 C C . ALA A 1 131 ? -4.462 32.729 2.367 1.00 150.13 755 ALA A C 1
ATOM 742 O O . ALA A 1 131 ? -5.657 32.919 2.112 1.00 152.14 755 ALA A O 1
ATOM 744 N N . ASP A 1 132 ? -3.876 33.241 3.455 1.00 153.55 756 ASP A N 1
ATOM 745 C CA . ASP A 1 132 ? -4.632 34.112 4.349 1.00 149.44 756 ASP A CA 1
ATOM 746 C C . ASP A 1 132 ? -5.142 35.349 3.620 1.00 142.60 756 ASP A C 1
ATOM 747 O O . ASP A 1 132 ? -6.239 35.832 3.919 1.00 138.79 756 ASP A O 1
ATOM 752 N N . SER A 1 133 ? -4.378 35.858 2.648 1.00 138.62 757 SER A N 1
ATOM 753 C CA . SER A 1 133 ? -4.796 37.049 1.911 1.00 131.70 757 SER A CA 1
ATOM 754 C C . SER A 1 133 ? -5.943 36.748 0.960 1.00 119.31 757 SER A C 1
ATOM 755 O O . SER A 1 133 ? -6.896 37.527 0.855 1.00 122.88 757 SER A O 1
ATOM 758 N N . LEU A 1 134 ? -5.841 35.642 0.222 1.00 113.14 758 LEU A N 1
ATOM 759 C CA . LEU A 1 134 ? -6.885 35.274 -0.723 1.00 106.61 758 LEU A CA 1
ATOM 760 C C . LEU A 1 134 ? -8.228 35.134 -0.017 1.00 111.11 758 LEU A C 1
ATOM 761 O O . LEU A 1 134 ? -9.266 35.539 -0.553 1.00 104.21 758 LEU A O 1
ATOM 766 N N . ASN A 1 135 ? -8.222 34.586 1.203 1.00 116.04 759 ASN A N 1
ATOM 767 C CA . ASN A 1 135 ? -9.442 34.507 2.000 1.00 114.75 759 ASN A CA 1
ATOM 768 C C . ASN A 1 135 ? -10.020 35.894 2.243 1.00 123.31 759 ASN A C 1
ATOM 769 O O . ASN A 1 135 ? -11.208 36.138 2.009 1.00 128.58 759 ASN A O 1
ATOM 774 N N . GLU A 1 136 ? -9.176 36.820 2.717 1.00 123.61 760 GLU A N 1
ATOM 775 C CA . GLU A 1 136 ? -9.630 38.175 3.025 1.00 111.85 760 GLU A CA 1
ATOM 776 C C . GLU A 1 136 ? -10.165 38.888 1.791 1.00 98.94 760 GLU A C 1
ATOM 777 O O . GLU A 1 136 ? -11.075 39.718 1.901 1.00 101.46 760 GLU A O 1
ATOM 783 N N . VAL A 1 137 ? -9.617 38.584 0.614 1.00 90.21 761 VAL A N 1
ATOM 784 C CA . VAL A 1 137 ? -10.158 39.146 -0.618 1.00 94.63 761 VAL A CA 1
ATOM 785 C C . VAL A 1 137 ? -11.516 38.528 -0.928 1.00 109.14 761 VAL A C 1
ATOM 786 O O . VAL A 1 137 ? -12.507 39.237 -1.137 1.00 102.97 761 VAL A O 1
ATOM 790 N N . LEU A 1 138 ? -11.588 37.195 -0.947 1.00 121.32 762 LEU A N 1
ATOM 791 C CA . LEU A 1 138 ? -12.840 36.547 -1.315 1.00 121.35 762 LEU A CA 1
ATOM 792 C C . LEU A 1 138 ? -13.916 36.737 -0.262 1.00 121.09 762 LEU A C 1
ATOM 793 O O . LEU A 1 138 ? -15.100 36.581 -0.574 1.00 125.27 762 LEU A O 1
ATOM 798 N N . ALA A 1 139 ? -13.531 37.059 0.972 1.00 110.55 763 ALA A N 1
ATOM 799 C CA . ALA A 1 139 ? -14.514 37.375 1.998 1.00 112.30 763 ALA A CA 1
ATOM 800 C C . ALA A 1 139 ? -15.066 38.778 1.809 1.00 113.68 763 ALA A C 1
ATOM 801 O O . ALA A 1 139 ? -16.266 39.004 1.995 1.00 122.78 763 ALA A O 1
ATOM 803 N N . ALA A 1 140 ? -14.198 39.724 1.436 1.00 111.12 764 ALA A N 1
ATOM 804 C CA . ALA A 1 140 ? -14.631 41.094 1.182 1.00 104.13 764 ALA A CA 1
ATOM 805 C C . ALA A 1 140 ? -15.464 41.192 -0.086 1.00 100.49 764 ALA A C 1
ATOM 806 O O . ALA A 1 140 ? -16.205 42.163 -0.271 1.00 91.38 764 ALA A O 1
ATOM 808 N N . TYR A 1 141 ? -15.337 40.215 -0.977 1.00 107.09 765 TYR A N 1
ATOM 809 C CA . TYR A 1 141 ? -16.181 40.130 -2.160 1.00 110.09 765 TYR A CA 1
ATOM 810 C C . TYR A 1 141 ? -17.440 39.318 -1.902 1.00 131.93 765 TYR A C 1
ATOM 811 O O . TYR A 1 141 ? -18.514 39.680 -2.387 1.00 136.20 765 TYR A O 1
ATOM 820 N N . LYS A 1 142 ? -17.339 38.233 -1.130 1.00 151.20 766 LYS A N 1
ATOM 821 C CA . LYS A 1 142 ? -18.547 37.549 -0.689 1.00 158.25 766 LYS A CA 1
ATOM 822 C C . LYS A 1 142 ? -19.387 38.458 0.201 1.00 164.82 766 LYS A C 1
ATOM 823 O O . LYS A 1 142 ? -20.596 38.243 0.334 1.00 167.38 766 LYS A O 1
ATOM 829 N N . ASN A 1 143 ? -18.776 39.498 0.777 1.00 152.11 767 ASN A N 1
ATOM 830 C CA . ASN A 1 143 ? -19.511 40.458 1.593 1.00 150.10 767 ASN A CA 1
ATOM 831 C C . ASN A 1 143 ? -20.140 41.559 0.742 1.00 143.07 767 ASN A C 1
ATOM 832 O O . ASN A 1 143 ? -21.306 41.915 0.948 1.00 146.00 767 ASN A O 1
ATOM 837 N N . THR A 1 144 ? -19.380 42.124 -0.201 1.00 140.90 768 THR A N 1
ATOM 838 C CA . THR A 1 144 ? -19.927 43.144 -1.096 1.00 135.31 768 THR A CA 1
ATOM 839 C C . THR A 1 144 ? -21.160 42.638 -1.838 1.00 130.64 768 THR A C 1
ATOM 840 O O . THR A 1 144 ? -22.073 43.417 -2.136 1.00 126.47 768 THR A O 1
ATOM 844 N N . LEU A 1 145 ? -21.216 41.333 -2.115 1.00 131.08 769 LEU A N 1
ATOM 845 C CA . LEU A 1 145 ? -22.336 40.764 -2.855 1.00 124.66 769 LEU A CA 1
ATOM 846 C C . LEU A 1 145 ? -23.561 40.578 -1.963 1.00 142.50 769 LEU A C 1
ATOM 847 O O . LEU A 1 145 ? -24.685 40.879 -2.384 1.00 147.37 769 LEU A O 1
ATOM 852 N N . ASP A 1 146 ? -23.360 40.086 -0.734 1.00 149.72 770 ASP A N 1
ATOM 853 C CA . ASP A 1 146 ? -24.479 39.824 0.170 1.00 158.73 770 ASP A CA 1
ATOM 854 C C . ASP A 1 146 ? -25.269 41.096 0.439 1.00 155.91 770 ASP A C 1
ATOM 855 O O . ASP A 1 146 ? -26.505 41.090 0.432 1.00 161.39 770 ASP A O 1
ATOM 860 N N . LEU A 1 147 ? -24.565 42.197 0.688 1.00 155.05 771 LEU A N 1
ATOM 861 C CA . LEU A 1 147 ? -25.183 43.510 0.842 1.00 157.74 771 LEU A CA 1
ATOM 862 C C . LEU A 1 147 ? -25.313 44.239 -0.489 1.00 149.98 771 LEU A C 1
ATOM 863 O O . LEU A 1 147 ? -25.034 45.435 -0.596 1.00 146.54 771 LEU A O 1
ATOM 868 N N . CYS A 1 148 ? -25.707 43.526 -1.521 1.00 151.14 772 CYS A N 1
ATOM 869 C CA . CYS A 1 148 ? -26.145 44.081 -2.793 1.00 152.72 772 CYS A CA 1
ATOM 870 C C . CYS A 1 148 ? -27.514 43.546 -3.191 1.00 167.06 772 CYS A C 1
ATOM 871 O O . CYS A 1 148 ? -28.347 44.313 -3.683 1.00 170.36 772 CYS A O 1
ATOM 874 N N . SER A 1 149 ? -27.778 42.257 -2.955 1.00 180.03 773 SER A N 1
ATOM 875 C CA . SER A 1 149 ? -29.102 41.677 -3.156 1.00 194.08 773 SER A CA 1
ATOM 876 C C . SER A 1 149 ? -30.009 41.846 -1.951 1.00 206.24 773 SER A C 1
ATOM 877 O O . SER A 1 149 ? -31.220 42.035 -2.115 1.00 208.87 773 SER A O 1
ATOM 880 N N . GLN A 1 150 ? -29.453 41.772 -0.745 1.00 222.94 774 GLN A N 1
ATOM 881 C CA . GLN A 1 150 ? -30.250 41.838 0.470 1.00 226.63 774 GLN A CA 1
ATOM 882 C C . GLN A 1 150 ? -30.579 43.296 0.786 1.00 233.69 774 GLN A C 1
ATOM 883 O O . GLN A 1 150 ? -30.897 43.638 1.929 1.00 241.87 774 GLN A O 1
ATOM 889 N N . ASP A 1 151 ? -30.501 44.149 -0.230 1.00 214.48 775 ASP A N 1
ATOM 890 C CA . ASP A 1 151 ? -30.790 45.569 -0.062 1.00 198.61 775 ASP A CA 1
ATOM 891 C C . ASP A 1 151 ? -31.107 46.229 -1.399 1.00 176.84 775 ASP A C 1
ATOM 892 O O . ASP A 1 151 ? -30.430 45.986 -2.399 1.00 161.35 775 ASP A O 1
ATOM 897 N N . SER A 1 157 ? -29.608 45.327 -7.847 1.00 171.13 781 SER A N 1
ATOM 898 C CA . SER A 1 157 ? -28.771 44.142 -7.684 1.00 170.38 781 SER A CA 1
ATOM 899 C C . SER A 1 157 ? -28.135 43.730 -9.011 1.00 166.00 781 SER A C 1
ATOM 900 O O . SER A 1 157 ? -28.253 42.579 -9.438 1.00 157.48 781 SER A O 1
ATOM 903 N N . VAL A 1 158 ? -27.464 44.683 -9.659 1.00 167.87 782 VAL A N 1
ATOM 904 C CA . VAL A 1 158 ? -26.779 44.462 -10.927 1.00 159.76 782 VAL A CA 1
ATOM 905 C C . VAL A 1 158 ? -25.351 44.976 -10.801 1.00 161.07 782 VAL A C 1
ATOM 906 O O . VAL A 1 158 ? -25.110 46.035 -10.209 1.00 157.82 782 VAL A O 1
ATOM 910 N N . LEU A 1 159 ? -24.408 44.225 -11.365 1.00 164.75 783 LEU A N 1
ATOM 911 C CA . LEU A 1 159 ? -22.991 44.490 -11.167 1.00 167.14 783 LEU A CA 1
ATOM 912 C C . LEU A 1 159 ? -22.483 45.549 -12.138 1.00 169.83 783 LEU A C 1
ATOM 913 O O . LEU A 1 159 ? -23.033 45.750 -13.226 1.00 177.56 783 LEU A O 1
ATOM 918 N N . LYS A 1 160 ? -21.447 46.258 -11.696 1.00 158.56 784 LYS A N 1
ATOM 919 C CA . LYS A 1 160 ? -20.855 47.356 -12.451 1.00 149.99 784 LYS A CA 1
ATOM 920 C C . LYS A 1 160 ? -19.341 47.191 -12.512 1.00 141.57 784 LYS A C 1
ATOM 921 O O . LYS A 1 160 ? -18.608 47.691 -11.659 1.00 139.94 784 LYS A O 1
ATOM 927 N N . ILE A 1 161 ? -18.892 46.477 -13.535 1.00 134.49 785 ILE A N 1
ATOM 928 C CA . ILE A 1 161 ? -17.486 46.153 -13.736 1.00 133.31 785 ILE A CA 1
ATOM 929 C C . ILE A 1 161 ? -17.101 46.544 -15.153 1.00 133.58 785 ILE A C 1
ATOM 930 O O . ILE A 1 161 ? -17.857 46.306 -16.099 1.00 139.11 785 ILE A O 1
ATOM 935 N N . ASN A 1 162 ? -15.938 47.159 -15.303 1.00 130.56 786 ASN A N 1
ATOM 936 C CA . ASN A 1 162 ? -15.408 47.440 -16.624 1.00 134.18 786 ASN A CA 1
ATOM 937 C C . ASN A 1 162 ? -14.309 46.441 -16.951 1.00 127.98 786 ASN A C 1
ATOM 938 O O . ASN A 1 162 ? -13.865 45.666 -16.103 1.00 125.05 786 ASN A O 1
ATOM 943 N N . LEU A 1 163 ? -13.867 46.475 -18.206 1.00 125.63 787 LEU A N 1
ATOM 944 C CA . LEU A 1 163 ? -12.955 45.444 -18.684 1.00 121.93 787 LEU A CA 1
ATOM 945 C C . LEU A 1 163 ? -11.614 45.517 -17.961 1.00 121.57 787 LEU A C 1
ATOM 946 O O . LEU A 1 163 ? -10.982 44.486 -17.699 1.00 118.69 787 LEU A O 1
ATOM 951 N N . SER A 1 164 ? -11.169 46.728 -17.614 1.00 123.56 788 SER A N 1
ATOM 952 C CA . SER A 1 164 ? -9.872 46.868 -16.961 1.00 116.89 788 SER A CA 1
ATOM 953 C C . SER A 1 164 ? -9.890 46.261 -15.566 1.00 102.81 788 SER A C 1
ATOM 954 O O . SER A 1 164 ? -8.896 45.673 -15.128 1.00 104.90 788 SER A O 1
ATOM 957 N N . LYS A 1 165 ? -11.010 46.392 -14.852 1.00 99.49 789 LYS A N 1
ATOM 958 C CA . LYS A 1 165 ? -11.124 45.782 -13.533 1.00 105.25 789 LYS A CA 1
ATOM 959 C C . LYS A 1 165 ? -11.462 44.298 -13.599 1.00 103.29 789 LYS A C 1
ATOM 960 O O . LYS A 1 165 ? -11.199 43.575 -12.633 1.00 93.98 789 LYS A O 1
ATOM 966 N N . LEU A 1 166 ? -12.031 43.826 -14.712 1.00 108.89 790 LEU A N 1
ATOM 967 C CA . LEU A 1 166 ? -12.121 42.388 -14.954 1.00 104.71 790 LEU A CA 1
ATOM 968 C C . LEU A 1 166 ? -10.734 41.786 -15.111 1.00 103.99 790 LEU A C 1
ATOM 969 O O . LEU A 1 166 ? -10.344 40.883 -14.362 1.00 96.87 790 LEU A O 1
ATOM 974 N N . PHE A 1 167 ? -9.981 42.272 -16.103 1.00 106.90 791 PHE A N 1
ATOM 975 C CA . PHE A 1 167 ? -8.601 41.840 -16.295 1.00 110.86 791 PHE A CA 1
ATOM 976 C C . PHE A 1 167 ? -7.793 41.969 -15.007 1.00 103.62 791 PHE A C 1
ATOM 977 O O . PHE A 1 167 ? -6.911 41.148 -14.734 1.00 104.48 791 PHE A O 1
ATOM 985 N N . THR A 1 168 ? -8.101 42.978 -14.188 1.00 99.81 792 THR A N 1
ATOM 986 C CA . THR A 1 168 ? -7.384 43.167 -12.930 1.00 100.05 792 THR A CA 1
ATOM 987 C C . THR A 1 168 ? -7.631 42.008 -11.965 1.00 102.08 792 THR A C 1
ATOM 988 O O . THR A 1 168 ? -6.684 41.405 -11.448 1.00 103.59 792 THR A O 1
ATOM 992 N N . LEU A 1 169 ? -8.901 41.687 -11.694 1.00 98.96 793 LEU A N 1
ATOM 993 C CA . LEU A 1 169 ? -9.187 40.530 -10.848 1.00 86.96 793 LEU A CA 1
ATOM 994 C C . LEU A 1 169 ? -8.723 39.242 -11.511 1.00 83.13 793 LEU A C 1
ATOM 995 O O . LEU A 1 169 ? -8.227 38.330 -10.838 1.00 84.17 793 LEU A O 1
ATOM 1000 N N . HIS A 1 170 ? -8.886 39.152 -12.831 1.00 78.31 794 HIS A N 1
ATOM 1001 C CA . HIS A 1 170 ? -8.472 37.970 -13.575 1.00 94.91 794 HIS A CA 1
ATOM 1002 C C . HIS A 1 170 ? -7.022 37.599 -13.263 1.00 103.71 794 HIS A C 1
ATOM 1003 O O . HIS A 1 170 ? -6.737 36.513 -12.741 1.00 97.91 794 HIS A O 1
ATOM 1010 N N . SER A 1 171 ? -6.095 38.516 -13.559 1.00 105.48 795 SER A N 1
ATOM 1011 C CA . SER A 1 171 ? -4.671 38.261 -13.362 1.00 95.97 795 SER A CA 1
ATOM 1012 C C . SER A 1 171 ? -4.353 38.027 -11.898 1.00 96.81 795 SER A C 1
ATOM 1013 O O . SER A 1 171 ? -3.592 37.116 -11.554 1.00 94.92 795 SER A O 1
ATOM 1016 N N . CYS A 1 172 ? -4.925 38.860 -11.029 1.00 98.97 796 CYS A N 1
ATOM 1017 C CA . CYS A 1 172 ? -4.614 38.815 -9.609 1.00 95.51 796 CYS A CA 1
ATOM 1018 C C . CYS A 1 172 ? -4.957 37.454 -9.015 1.00 93.84 796 CYS A C 1
ATOM 1019 O O . CYS A 1 172 ? -4.278 36.980 -8.096 1.00 91.02 796 CYS A O 1
ATOM 1022 N N . LEU A 1 173 ? -5.994 36.798 -9.541 1.00 93.83 797 LEU A N 1
ATOM 1023 C CA . LEU A 1 173 ? -6.308 35.443 -9.100 1.00 99.50 797 LEU A CA 1
ATOM 1024 C C . LEU A 1 173 ? -5.260 34.446 -9.586 1.00 98.55 797 LEU A C 1
ATOM 1025 O O . LEU A 1 173 ? -4.709 33.674 -8.792 1.00 83.03 797 LEU A O 1
ATOM 1030 N N . SER A 1 174 ? -4.978 34.444 -10.894 1.00 103.52 798 SER A N 1
ATOM 1031 C CA . SER A 1 174 ? -4.013 33.499 -11.453 1.00 99.36 798 SER A CA 1
ATOM 1032 C C . SER A 1 174 ? -2.660 33.615 -10.763 1.00 102.67 798 SER A C 1
ATOM 1033 O O . SER A 1 174 ? -2.026 32.603 -10.444 1.00 102.54 798 SER A O 1
ATOM 1036 N N . LEU A 1 175 ? -2.192 34.843 -10.543 1.00 107.99 799 LEU A N 1
ATOM 1037 C CA . LEU A 1 175 ? -0.962 35.035 -9.785 1.00 110.13 799 LEU A CA 1
ATOM 1038 C C . LEU A 1 175 ? -1.095 34.465 -8.379 1.00 109.28 799 LEU A C 1
ATOM 1039 O O . LEU A 1 175 ? -0.165 33.831 -7.867 1.00 109.79 799 LEU A O 1
ATOM 1044 N N . ALA A 1 176 ? -2.252 34.668 -7.743 1.00 107.59 800 ALA A N 1
ATOM 1045 C CA . ALA A 1 176 ? -2.442 34.146 -6.398 1.00 97.64 800 ALA A CA 1
ATOM 1046 C C . ALA A 1 176 ? -2.473 32.624 -6.384 1.00 102.95 800 ALA A C 1
ATOM 1047 O O . ALA A 1 176 ? -2.089 32.017 -5.383 1.00 106.75 800 ALA A O 1
ATOM 1049 N N . LEU A 1 177 ? -2.908 31.989 -7.478 1.00 111.22 801 LEU A N 1
ATOM 1050 C CA . LEU A 1 177 ? -2.980 30.530 -7.539 1.00 111.81 801 LEU A CA 1
ATOM 1051 C C . LEU A 1 177 ? -1.694 29.877 -8.015 1.00 121.28 801 LEU A C 1
ATOM 1052 O O . LEU A 1 177 ? -1.469 28.696 -7.724 1.00 127.12 801 LEU A O 1
ATOM 1057 N N . GLN A 1 178 ? -0.873 30.593 -8.786 1.00 133.19 802 GLN A N 1
ATOM 1058 C CA . GLN A 1 178 ? 0.482 30.116 -9.041 1.00 138.38 802 GLN A CA 1
ATOM 1059 C C . GLN A 1 178 ? 1.267 30.032 -7.741 1.00 141.20 802 GLN A C 1
ATOM 1060 O O . GLN A 1 178 ? 1.995 29.062 -7.501 1.00 155.32 802 GLN A O 1
ATOM 1066 N N . ARG A 1 179 ? 1.100 31.028 -6.873 1.00 137.07 803 ARG A N 1
ATOM 1067 C CA . ARG A 1 179 ? 1.775 31.031 -5.585 1.00 126.98 803 ARG A CA 1
ATOM 1068 C C . ARG A 1 179 ? 1.254 29.963 -4.635 1.00 132.33 803 ARG A C 1
ATOM 1069 O O . ARG A 1 179 ? 1.897 29.709 -3.613 1.00 138.38 803 ARG A O 1
ATOM 1077 N N . LEU A 1 180 ? 0.123 29.333 -4.940 1.00 136.31 804 LEU A N 1
ATOM 1078 C CA . LEU A 1 180 ? -0.439 28.295 -4.088 1.00 141.77 804 LEU A CA 1
ATOM 1079 C C . LEU A 1 180 ? -0.220 26.890 -4.639 1.00 146.46 804 LEU A C 1
ATOM 1080 O O . LEU A 1 180 ? -0.845 25.943 -4.153 1.00 158.53 804 LEU A O 1
ATOM 1085 N N . GLY A 1 181 ? 0.652 26.729 -5.632 1.00 150.51 805 GLY A N 1
ATOM 1086 C CA . GLY A 1 181 ? 1.061 25.423 -6.092 1.00 149.82 805 GLY A CA 1
ATOM 1087 C C . GLY A 1 181 ? 0.173 24.792 -7.144 1.00 148.05 805 GLY A C 1
ATOM 1088 O O . GLY A 1 181 ? 0.636 23.898 -7.866 1.00 153.65 805 GLY A O 1
ATOM 1089 N N . TYR A 1 182 ? -1.087 25.219 -7.259 1.00 136.71 806 TYR A N 1
ATOM 1090 C CA . TYR A 1 182 ? -1.967 24.684 -8.291 1.00 128.15 806 TYR A CA 1
ATOM 1091 C C . TYR A 1 182 ? -1.603 25.146 -9.689 1.00 124.10 806 TYR A C 1
ATOM 1092 O O . TYR A 1 182 ? -2.428 24.997 -10.598 1.00 117.92 806 TYR A O 1
ATOM 1101 N N . GLY A 1 183 ? -0.394 25.669 -9.891 1.00 135.68 807 GLY A N 1
ATOM 1102 C CA . GLY A 1 183 ? 0.052 26.179 -11.176 1.00 147.20 807 GLY A CA 1
ATOM 1103 C C . GLY A 1 183 ? -0.233 25.2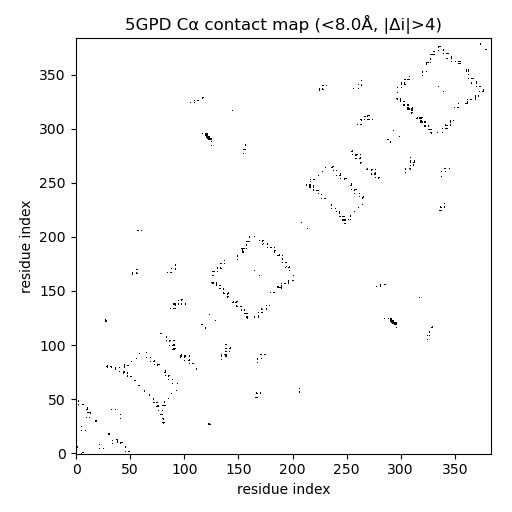58 -12.341 1.00 164.44 807 GLY A C 1
ATOM 1104 O O . GLY A 1 183 ? -0.295 25.706 -13.489 1.00 164.40 807 GLY A O 1
ATOM 1105 N N . ASP A 1 184 ? -0.400 23.963 -12.057 1.00 185.39 808 ASP A N 1
ATOM 1106 C CA . ASP A 1 184 ? -0.984 23.055 -13.039 1.00 182.37 808 ASP A CA 1
ATOM 1107 C C . ASP A 1 184 ? -2.343 23.549 -13.534 1.00 174.46 808 ASP A C 1
ATOM 1108 O O . ASP A 1 184 ? -2.769 23.164 -14.630 1.00 175.38 808 ASP A O 1
ATOM 1113 N N . VAL A 1 185 ? -3.013 24.407 -12.762 1.00 167.58 809 VAL A N 1
ATOM 1114 C CA . VAL A 1 185 ? -4.236 25.074 -13.191 1.00 152.44 809 VAL A CA 1
ATOM 1115 C C . VAL A 1 185 ? -3.980 26.541 -13.520 1.00 155.74 809 VAL A C 1
ATOM 1116 O O . VAL A 1 185 ? -4.488 27.054 -14.519 1.00 157.90 809 VAL A O 1
ATOM 1120 N N . SER A 1 186 ? -3.194 27.220 -12.677 1.00 150.64 810 SER A N 1
ATOM 1121 C CA . SER A 1 186 ? -3.055 28.670 -12.756 1.00 142.49 810 SER A CA 1
ATOM 1122 C C . SER A 1 186 ? -2.495 29.115 -14.097 1.00 146.98 810 SER A C 1
ATOM 1123 O O . SER A 1 186 ? -2.832 30.203 -14.576 1.00 147.17 810 SER A O 1
ATOM 1126 N N . LYS A 1 187 ? -1.638 28.297 -14.715 1.00 147.87 811 LYS A N 1
ATOM 1127 C CA . LYS A 1 187 ? -1.183 28.590 -16.070 1.00 142.80 811 LYS A CA 1
ATOM 1128 C C . LYS A 1 187 ? -2.361 28.675 -17.035 1.00 138.78 811 LYS A C 1
ATOM 1129 O O . LYS A 1 187 ? -2.551 29.694 -17.706 1.00 137.25 811 LYS A O 1
ATOM 1135 N N . ARG A 1 188 ? -3.187 27.622 -17.091 1.00 137.43 812 ARG A N 1
ATOM 1136 C CA . ARG A 1 188 ? -4.256 27.559 -18.088 1.00 133.79 812 ARG A CA 1
ATOM 1137 C C . ARG A 1 188 ? -5.277 28.675 -17.897 1.00 125.67 812 ARG A C 1
ATOM 1138 O O . ARG A 1 188 ? -5.999 29.028 -18.840 1.00 117.99 812 ARG A O 1
ATOM 1140 N N . MET A 1 189 ? -5.352 29.234 -16.686 1.00 128.79 813 MET A N 1
ATOM 1141 C CA . MET A 1 189 ? -6.221 30.380 -16.428 1.00 125.74 813 MET A CA 1
ATOM 1142 C C . MET A 1 189 ? -5.589 31.667 -16.943 1.00 132.24 813 MET A C 1
ATOM 1143 O O . MET A 1 189 ? -6.264 32.512 -17.548 1.00 129.29 813 MET A O 1
ATOM 1148 N N . TYR A 1 190 ? -4.287 31.828 -16.708 1.00 135.33 814 TYR A N 1
ATOM 1149 C CA . TYR A 1 190 ? -3.560 32.979 -17.223 1.00 130.54 814 TYR A CA 1
ATOM 1150 C C . TYR A 1 190 ? -3.582 33.018 -18.746 1.00 132.23 814 TYR A C 1
ATOM 1151 O O . TYR A 1 190 ? -3.525 34.101 -19.340 1.00 133.29 814 TYR A O 1
ATOM 1160 N N . GLN A 1 191 ? -3.681 31.852 -19.395 1.00 135.26 815 GLN A N 1
ATOM 1161 C CA . GLN A 1 191 ? -3.674 31.814 -20.854 1.00 137.51 815 GLN A CA 1
ATOM 1162 C C . GLN A 1 191 ? -4.892 32.501 -21.448 1.00 140.64 815 GLN A C 1
ATOM 1163 O O . GLN A 1 191 ? -4.803 33.081 -22.537 1.00 142.83 815 GLN A O 1
ATOM 1169 N N . GLU A 1 192 ? -6.028 32.466 -20.755 1.00 141.30 816 GLU A N 1
ATOM 1170 C CA . GLU A 1 192 ? -7.216 33.068 -21.339 1.00 138.52 816 GLU A CA 1
ATOM 1171 C C . GLU A 1 192 ? -7.595 34.341 -20.599 1.00 129.00 816 GLU A C 1
ATOM 1172 O O . GLU A 1 192 ? -8.673 34.430 -20.007 1.00 131.00 816 GLU A O 1
ATOM 1178 N N . ILE A 1 193 ? -6.708 35.331 -20.635 1.00 122.24 817 ILE A N 1
ATOM 1179 C CA . ILE A 1 193 ? -6.942 36.632 -20.022 1.00 119.93 817 ILE A CA 1
ATOM 1180 C C . ILE A 1 193 ? -7.142 37.645 -21.134 1.00 128.31 817 ILE A C 1
ATOM 1181 O O . ILE A 1 193 ? -6.275 37.804 -22.002 1.00 131.72 817 ILE A O 1
ATOM 1186 N N . PHE A 1 194 ? -8.265 38.348 -21.104 1.00 128.50 818 PHE A N 1
ATOM 1187 C CA . PHE A 1 194 ? -8.457 39.401 -22.086 1.00 130.01 818 PHE A CA 1
ATOM 1188 C C . PHE A 1 194 ? -7.754 40.652 -21.570 1.00 132.38 818 PHE A C 1
ATOM 1189 O O . PHE A 1 194 ? -8.142 41.213 -20.539 1.00 138.58 818 PHE A O 1
ATOM 1197 N N . VAL A 1 195 ? -6.718 41.078 -22.281 1.00 130.58 819 VAL A N 1
ATOM 1198 C CA . VAL A 1 195 ? -5.883 42.215 -21.892 1.00 126.35 819 VAL A CA 1
ATOM 1199 C C . VAL A 1 195 ? -6.383 43.454 -22.615 1.00 135.03 819 VAL A C 1
ATOM 1200 O O . VAL A 1 195 ? -6.548 43.415 -23.845 1.00 140.81 819 VAL A O 1
ATOM 1204 N N . PRO A 1 196 ? -6.620 44.532 -21.875 1.00 138.55 820 PRO A N 1
ATOM 1205 C CA . PRO A 1 196 ? -7.104 45.783 -22.469 1.00 149.02 820 PRO A CA 1
ATOM 1206 C C . PRO A 1 196 ? -6.088 46.380 -23.438 1.00 163.15 820 PRO A C 1
ATOM 1207 O O . PRO A 1 196 ? -5.004 45.823 -23.614 1.00 157.36 820 PRO A O 1
ATOM 1211 N N . ASP A 1 197 ? -6.441 47.502 -24.056 1.00 182.06 821 ASP A N 1
ATOM 1212 C CA . ASP A 1 197 ? -5.554 48.167 -25.003 1.00 208.91 821 ASP A CA 1
ATOM 1213 C C . ASP A 1 197 ? -4.789 49.305 -24.336 1.00 214.25 821 ASP A C 1
ATOM 1214 O O . ASP A 1 197 ? -4.583 49.300 -23.122 1.00 218.60 821 ASP A O 1
ATOM 1219 N N . SER A 1 198 ? -4.370 50.279 -25.137 1.00 220.95 822 SER A N 1
ATOM 1220 C CA . SER A 1 198 ? -3.628 51.425 -24.626 1.00 214.01 822 SER A CA 1
ATOM 1221 C C . SER A 1 198 ? -4.552 52.609 -24.363 1.00 221.23 822 SER A C 1
ATOM 1222 O O . SER A 1 198 ? -5.203 53.116 -25.277 1.00 224.46 822 SER A O 1
ATOM 1225 N N . ASP A 1 199 ? -4.605 53.045 -23.109 1.00 227.31 823 ASP A N 1
ATOM 1226 C CA . ASP A 1 199 ? -5.449 54.170 -22.724 1.00 235.19 823 ASP A CA 1
ATOM 1227 C C . ASP A 1 199 ? -4.883 54.892 -21.506 1.00 239.32 823 ASP A C 1
ATOM 1228 O O . ASP A 1 199 ? -3.974 54.392 -20.842 1.00 237.97 823 ASP A O 1
ATOM 1233 N N . ALA A 1 200 ? -5.426 56.070 -21.217 1.00 243.71 824 ALA A N 1
ATOM 1234 C CA . ALA A 1 200 ? -4.976 56.863 -20.080 1.00 246.78 824 ALA A CA 1
ATOM 1235 C C . ALA A 1 200 ? -5.324 56.182 -18.760 1.00 257.71 824 ALA A C 1
ATOM 1236 O O . ALA A 1 200 ? -4.513 56.149 -17.835 1.00 253.62 824 ALA A O 1
ATOM 1238 N N . ASP A 1 201 ? -6.535 55.640 -18.682 1.00 271.58 825 ASP A N 1
ATOM 1239 C CA . ASP A 1 201 ? -6.993 54.959 -17.476 1.00 289.49 825 ASP A CA 1
ATOM 1240 C C . ASP A 1 201 ? -6.141 53.729 -17.180 1.00 284.34 825 ASP A C 1
ATOM 1241 O O . ASP A 1 201 ? -6.149 52.760 -17.938 1.00 297.28 825 ASP A O 1
ATOM 1246 N N . ILE A 1 202 ? -5.407 53.777 -16.073 1.00 242.68 826 ILE A N 1
ATOM 1247 C CA . ILE A 1 202 ? -4.549 52.667 -15.675 1.00 203.72 826 ILE A CA 1
ATOM 1248 C C . ILE A 1 202 ? -4.028 52.857 -14.254 1.00 181.36 826 ILE A C 1
ATOM 1249 O O . ILE A 1 202 ? -2.874 53.234 -14.052 1.00 188.54 826 ILE A O 1
ATOM 1254 N N . THR A 1 203 ? -4.885 52.592 -13.274 1.00 152.21 827 THR A N 1
ATOM 1255 C CA . THR A 1 203 ? -4.514 52.735 -11.871 1.00 134.51 827 THR A CA 1
ATOM 1256 C C . THR A 1 203 ? -3.263 51.924 -11.545 1.00 120.88 827 THR A C 1
ATOM 1257 O O . THR A 1 203 ? -3.010 50.885 -12.153 1.00 114.89 827 THR A O 1
ATOM 1261 N N . PRO A 1 204 ? -2.486 52.408 -10.582 1.00 115.32 828 PRO A N 1
ATOM 1262 C CA . PRO A 1 204 ? -1.251 51.724 -10.168 1.00 111.09 828 PRO A CA 1
ATOM 1263 C C . PRO A 1 204 ? -1.495 50.343 -9.595 1.00 110.44 828 PRO A C 1
ATOM 1264 O O . PRO A 1 204 ? -0.603 49.488 -9.661 1.00 106.15 828 PRO A O 1
ATOM 1268 N N . LEU A 1 205 ? -2.681 50.098 -9.039 1.00 115.47 829 LEU A N 1
ATOM 1269 C CA . LEU A 1 205 ? -3.047 48.752 -8.619 1.00 106.30 829 LEU A CA 1
ATOM 1270 C C . LEU A 1 205 ? -2.997 47.788 -9.798 1.00 104.65 829 LEU A C 1
ATOM 1271 O O . LEU A 1 205 ? -2.305 46.766 -9.750 1.00 104.55 829 LEU A O 1
ATOM 1276 N N . SER A 1 206 ? -3.701 48.114 -10.887 1.00 113.11 830 SER A N 1
ATOM 1277 C CA . SER A 1 206 ? -3.702 47.234 -12.055 1.00 119.47 830 SER A CA 1
ATOM 1278 C C . SER A 1 206 ? -2.337 47.153 -12.723 1.00 115.40 830 SER A C 1
ATOM 1279 O O . SER A 1 206 ? -2.031 46.141 -13.363 1.00 110.74 830 SER A O 1
ATOM 1282 N N . PHE A 1 207 ? -1.519 48.196 -12.595 1.00 114.09 831 PHE A N 1
ATOM 1283 C CA . PHE A 1 207 ? -0.178 48.150 -13.158 1.00 110.27 831 PHE A CA 1
ATOM 1284 C C . PHE A 1 207 ? 0.709 47.187 -12.377 1.00 107.28 831 PHE A C 1
ATOM 1285 O O . PHE A 1 207 ? 1.368 46.321 -12.965 1.00 109.36 831 PHE A O 1
ATOM 1293 N N . ILE A 1 208 ? 0.731 47.323 -11.046 1.00 97.18 832 ILE A N 1
ATOM 1294 C CA . ILE A 1 208 ? 1.544 46.447 -10.205 1.00 91.54 832 ILE A CA 1
ATOM 1295 C C . ILE A 1 208 ? 1.137 44.993 -10.380 1.00 106.25 832 ILE A C 1
ATOM 1296 O O . ILE A 1 208 ? 1.988 44.096 -10.421 1.00 108.64 832 ILE A O 1
ATOM 1301 N N . ILE A 1 209 ? -0.167 44.731 -10.478 1.00 121.35 833 ILE A N 1
ATOM 1302 C CA . ILE A 1 209 ? -0.618 43.365 -10.728 1.00 121.19 833 ILE A CA 1
ATOM 1303 C C . ILE A 1 209 ? -0.136 42.8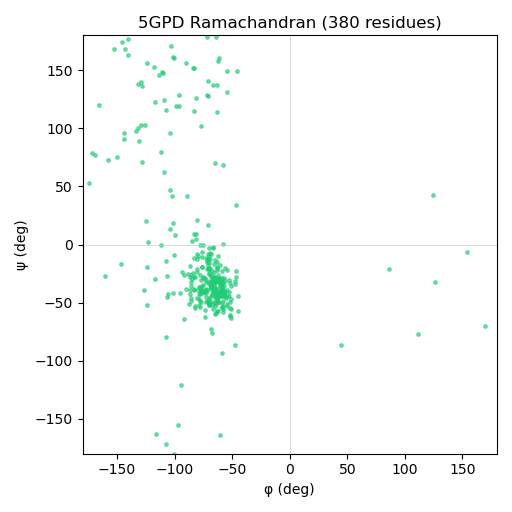92 -12.091 1.00 124.89 833 ILE A C 1
ATOM 1304 O O . ILE A 1 209 ? 0.466 41.819 -12.214 1.00 126.63 833 ILE A O 1
ATOM 1309 N N . SER A 1 210 ? -0.386 43.687 -13.136 1.00 122.47 834 SER A N 1
ATOM 1310 C CA . SER A 1 210 ? -0.011 43.265 -14.482 1.00 118.51 834 SER A CA 1
ATOM 1311 C C . SER A 1 210 ? 1.494 43.096 -14.616 1.00 116.99 834 SER A C 1
ATOM 1312 O O . SER A 1 210 ? 1.959 42.245 -15.385 1.00 116.47 834 SER A O 1
ATOM 1315 N N . TRP A 1 211 ? 2.267 43.889 -13.876 1.00 115.50 835 TRP A N 1
ATOM 1316 C CA . TRP A 1 211 ? 3.718 43.761 -13.901 1.00 112.10 835 TRP A CA 1
ATOM 1317 C C . TRP A 1 211 ? 4.171 42.515 -13.149 1.00 108.27 835 TRP A C 1
ATOM 1318 O O . TRP A 1 211 ? 4.853 41.652 -13.713 1.00 99.00 835 TRP A O 1
ATOM 1329 N N . THR A 1 212 ? 3.785 42.395 -11.875 1.00 114.81 836 THR A N 1
ATOM 1330 C CA . THR A 1 212 ? 4.222 41.253 -11.078 1.00 119.57 836 THR A CA 1
ATOM 1331 C C . THR A 1 212 ? 3.649 39.936 -11.598 1.00 119.30 836 THR A C 1
ATOM 1332 O O . THR A 1 212 ? 4.247 38.880 -11.364 1.00 120.31 836 THR A O 1
ATOM 1336 N N . ALA A 1 213 ? 2.520 39.976 -12.314 1.00 118.61 837 ALA A N 1
ATOM 1337 C CA . ALA A 1 213 ? 1.980 38.765 -12.927 1.00 116.11 837 ALA A CA 1
ATOM 1338 C C . ALA A 1 213 ? 2.725 38.405 -14.207 1.00 124.03 837 ALA A C 1
ATOM 1339 O O . ALA A 1 213 ? 2.916 37.220 -14.503 1.00 124.16 837 ALA A O 1
ATOM 1341 N N . LEU A 1 214 ? 3.137 39.412 -14.982 1.00 125.95 838 LEU A N 1
ATOM 1342 C CA . LEU A 1 214 ? 3.967 39.162 -16.157 1.00 122.80 838 LEU A CA 1
ATOM 1343 C C . LEU A 1 214 ? 5.288 38.518 -15.762 1.00 122.92 838 LEU A C 1
ATOM 1344 O O . LEU A 1 214 ? 5.763 37.591 -16.426 1.00 115.60 838 LEU A O 1
ATOM 1349 N N . ASN A 1 215 ? 5.904 39.016 -14.689 1.00 127.80 839 ASN A N 1
ATOM 1350 C CA . ASN A 1 215 ? 7.167 38.459 -14.217 1.00 127.03 839 ASN A CA 1
ATOM 1351 C C . ASN A 1 215 ? 6.983 37.035 -13.714 1.00 134.33 839 ASN A C 1
ATOM 1352 O O . ASN A 1 215 ? 7.736 36.129 -14.090 1.00 143.15 839 ASN A O 1
ATOM 1357 N N . THR A 1 216 ? 5.984 36.816 -12.857 1.00 132.47 840 THR A N 1
ATOM 1358 C CA . THR A 1 216 ? 5.773 35.489 -12.294 1.00 138.35 840 THR A CA 1
ATOM 1359 C C . THR A 1 216 ? 5.299 34.475 -13.326 1.00 140.58 840 THR A C 1
ATOM 1360 O O . THR A 1 216 ? 5.227 33.287 -13.002 1.00 144.53 840 THR A O 1
ATOM 1364 N N . PHE A 1 217 ? 4.964 34.903 -14.543 1.00 139.75 841 PHE A N 1
ATOM 1365 C CA . PHE A 1 217 ? 4.571 33.986 -15.604 1.00 139.53 841 PHE A CA 1
ATOM 1366 C C . PHE A 1 217 ? 5.440 34.134 -16.849 1.00 156.49 841 PHE A C 1
ATOM 1367 O O . PHE A 1 217 ? 5.178 33.461 -17.851 1.00 162.16 841 PHE A O 1
ATOM 1375 N N . ALA A 1 218 ? 6.448 35.007 -16.829 1.00 163.74 842 ALA A N 1
ATOM 1376 C CA . ALA A 1 218 ? 7.363 35.078 -17.959 1.00 162.67 842 ALA A CA 1
ATOM 1377 C C . ALA A 1 218 ? 8.099 33.765 -18.225 1.00 165.02 842 ALA A C 1
ATOM 1378 O O . ALA A 1 218 ? 8.300 33.451 -19.404 1.00 168.21 842 ALA A O 1
ATOM 1380 N N . PRO A 1 219 ? 8.513 32.968 -17.215 1.00 156.62 843 PRO A N 1
ATOM 1381 C CA . PRO A 1 219 ? 9.178 31.701 -17.554 1.00 166.79 843 PRO A CA 1
ATOM 1382 C C . PRO A 1 219 ? 8.236 30.532 -17.813 1.00 178.42 843 PRO A C 1
ATOM 1383 O O . PRO A 1 219 ? 8.403 29.844 -18.822 1.00 183.19 843 PRO A O 1
ATOM 1387 N N . ILE A 1 220 ? 7.255 30.291 -16.937 1.00 185.87 844 ILE A N 1
ATOM 1388 C CA . ILE A 1 220 ? 6.447 29.070 -17.023 1.00 182.63 844 ILE A CA 1
ATOM 1389 C C . ILE A 1 220 ? 5.648 29.022 -18.322 1.00 188.53 844 ILE A C 1
ATOM 1390 O O . ILE A 1 220 ? 5.551 27.972 -18.968 1.00 189.38 844 ILE A O 1
ATOM 1395 N N . CYS A 1 221 ? 5.064 30.149 -18.722 1.00 200.05 845 CYS A N 1
ATOM 1396 C CA . CYS A 1 221 ? 4.221 30.175 -19.915 1.00 201.32 845 CYS A CA 1
ATOM 1397 C C . CYS A 1 221 ? 5.093 30.177 -21.166 1.00 201.12 845 CYS A C 1
ATOM 1398 O O . CYS A 1 221 ? 5.657 31.211 -21.539 1.00 197.80 845 CYS A O 1
ATOM 1401 N N . THR A 1 222 ? 5.210 29.006 -21.800 1.00 198.48 846 THR A N 1
ATOM 1402 C CA . THR A 1 222 ? 5.779 28.835 -23.133 1.00 199.68 846 THR A CA 1
ATOM 1403 C C . THR A 1 222 ? 5.058 27.690 -23.839 1.00 198.18 846 THR A C 1
ATOM 1404 O O . THR A 1 222 ? 5.125 27.566 -25.065 1.00 199.09 846 THR A O 1
ATOM 1408 N N . SER A 1 223 ? 4.344 26.866 -23.073 1.00 196.63 847 SER A N 1
ATOM 1409 C CA . SER A 1 223 ? 3.661 25.686 -23.614 1.00 197.95 847 SER A CA 1
ATOM 1410 C C . SER A 1 223 ? 2.153 25.895 -23.791 1.00 189.69 847 SER A C 1
ATOM 1411 O O . SER A 1 223 ? 1.707 26.933 -24.280 1.00 182.06 847 SER A O 1
ATOM 1414 N N . GLU A 1 226 ? -1.950 31.671 -26.376 1.00 158.05 850 GLU A N 1
ATOM 1415 C CA . GLU A 1 226 ? -1.252 30.802 -25.439 1.00 167.64 850 GLU A CA 1
ATOM 1416 C C . GLU A 1 226 ? -0.029 31.499 -24.863 1.00 176.38 850 GLU A C 1
ATOM 1417 O O . GLU A 1 226 ? -0.026 31.947 -23.720 1.00 174.70 850 GLU A O 1
ATOM 1419 N N . ASN A 1 227 ? 1.029 31.565 -25.664 1.00 183.77 851 ASN A N 1
ATOM 1420 C CA . ASN A 1 227 ? 2.220 32.315 -25.292 1.00 187.32 851 ASN A CA 1
ATOM 1421 C C . ASN A 1 227 ? 1.947 33.779 -25.583 1.00 190.02 851 ASN A C 1
ATOM 1422 O O . ASN A 1 227 ? 2.721 34.666 -25.222 1.00 187.72 851 ASN A O 1
ATOM 1427 N N . ASP A 1 228 ? 0.820 34.008 -26.247 1.00 192.57 852 ASP A N 1
ATOM 1428 C CA . ASP A 1 228 ? 0.349 35.346 -26.595 1.00 190.48 852 ASP A CA 1
ATOM 1429 C C . ASP A 1 228 ? 0.188 36.253 -25.382 1.00 179.05 852 ASP A C 1
ATOM 1430 O O . ASP A 1 228 ? 0.325 37.478 -25.503 1.00 181.36 852 ASP A O 1
ATOM 1435 N N . VAL A 1 229 ? -0.102 35.683 -24.211 1.00 161.16 853 VAL A N 1
ATOM 1436 C CA . VAL A 1 229 ? -0.425 36.506 -23.048 1.00 141.72 853 VAL A CA 1
ATOM 1437 C C . VAL A 1 229 ? 0.808 37.265 -22.571 1.00 151.35 853 VAL A C 1
ATOM 1438 O O . VAL A 1 229 ? 0.760 38.484 -22.362 1.00 157.41 853 VAL A O 1
ATOM 1442 N N . VAL A 1 230 ? 1.926 36.553 -22.392 1.00 145.71 854 VAL A N 1
ATOM 1443 C CA . VAL A 1 230 ? 3.159 37.186 -21.930 1.00 135.89 854 VAL A CA 1
ATOM 1444 C C . VAL A 1 230 ? 3.491 38.387 -22.804 1.00 134.64 854 VAL A C 1
ATOM 1445 O O . VAL A 1 230 ? 3.725 39.493 -22.305 1.00 132.29 854 VAL A O 1
ATOM 1449 N N . GLU A 1 231 ? 3.472 38.194 -24.127 1.00 137.60 855 GLU A N 1
ATOM 1450 C CA . GLU A 1 231 ? 3.782 39.285 -25.047 1.00 138.90 855 GLU A CA 1
ATOM 1451 C C . GLU A 1 231 ? 2.742 40.394 -24.958 1.00 126.62 855 GLU A C 1
ATOM 1452 O O . GLU A 1 231 ? 3.087 41.580 -24.929 1.00 127.15 855 GLU A O 1
ATOM 1458 N N . LYS A 1 232 ? 1.457 40.025 -24.922 1.00 122.40 856 LYS A N 1
ATOM 1459 C CA . LYS A 1 232 ? 0.400 41.023 -24.797 1.00 117.05 856 LYS A CA 1
ATOM 1460 C C . LYS A 1 232 ? 0.463 41.718 -23.446 1.00 113.49 856 LYS A C 1
ATOM 1461 O O . LYS A 1 232 ? 0.244 42.931 -23.344 1.00 106.78 856 LYS A O 1
ATOM 1467 N N . MET A 1 233 ? 0.748 40.959 -22.388 1.00 115.74 857 MET A N 1
ATOM 1468 C CA . MET A 1 233 ? 0.793 41.559 -21.061 1.00 117.21 857 MET A CA 1
ATOM 1469 C C . MET A 1 233 ? 2.029 42.429 -20.893 1.00 126.35 857 MET A C 1
ATOM 1470 O O . MET A 1 233 ? 1.961 43.498 -20.274 1.00 126.90 857 MET A O 1
ATOM 1475 N N . ALA A 1 234 ? 3.169 41.988 -21.436 1.00 134.30 858 ALA A N 1
ATOM 1476 C CA . ALA A 1 234 ? 4.378 42.804 -21.379 1.00 128.58 858 ALA A CA 1
ATOM 1477 C C . ALA A 1 234 ? 4.207 44.090 -22.172 1.00 120.65 858 ALA A C 1
ATOM 1478 O O . ALA A 1 234 ? 4.680 45.153 -21.753 1.00 102.29 858 ALA A O 1
ATOM 1480 N N . MET A 1 235 ? 3.530 44.011 -23.324 1.00 126.56 859 MET A N 1
ATOM 1481 C CA . MET A 1 235 ? 3.219 45.213 -24.089 1.00 129.88 859 MET A CA 1
ATOM 1482 C C . MET A 1 235 ? 2.277 46.129 -23.327 1.00 123.22 859 MET A C 1
ATOM 1483 O O . MET A 1 235 ? 2.340 47.351 -23.485 1.00 120.38 859 MET A O 1
ATOM 1488 N N . TYR A 1 236 ? 1.387 45.559 -22.513 1.00 126.72 860 TYR A N 1
ATOM 1489 C CA . TYR A 1 236 ? 0.501 46.389 -21.707 1.00 133.15 860 TYR A CA 1
ATOM 1490 C C . TYR A 1 236 ? 1.312 47.256 -20.755 1.00 125.27 860 TYR A C 1
ATOM 1491 O O . TYR A 1 236 ? 1.031 48.448 -20.588 1.00 121.28 860 TYR A O 1
ATOM 1500 N N . VAL A 1 237 ? 2.344 46.679 -20.144 1.00 128.77 861 VAL A N 1
ATOM 1501 C CA . VAL A 1 237 ? 3.163 47.427 -19.198 1.00 125.77 861 VAL A CA 1
ATOM 1502 C C . VAL A 1 237 ? 4.046 48.428 -19.932 1.00 131.85 861 VAL A C 1
ATOM 1503 O O . VAL A 1 237 ? 4.101 49.609 -19.572 1.00 140.67 861 VAL A O 1
ATOM 1507 N N . ARG A 1 238 ? 4.753 47.965 -20.971 1.00 125.76 862 ARG A N 1
ATOM 1508 C CA . ARG A 1 238 ? 5.616 48.851 -21.749 1.00 121.95 862 ARG A CA 1
ATOM 1509 C C . ARG A 1 238 ? 4.830 50.023 -22.325 1.00 135.02 862 ARG A C 1
ATOM 1510 O O . ARG A 1 238 ? 5.308 51.164 -22.306 1.00 139.09 862 ARG A O 1
ATOM 1518 N N . THR A 1 239 ? 3.634 49.743 -22.833 1.00 139.99 863 THR A N 1
ATOM 1519 C CA . THR A 1 239 ? 2.787 50.779 -23.413 1.00 143.59 863 THR A CA 1
ATOM 1520 C C . THR A 1 239 ? 2.300 51.754 -22.347 1.00 143.64 863 THR A C 1
ATOM 1521 O O . THR A 1 239 ? 2.024 52.918 -22.636 1.00 141.10 863 THR A O 1
ATOM 1525 N N . ALA A 1 240 ? 2.272 51.326 -21.098 1.00 145.41 864 ALA A N 1
ATOM 1526 C CA . ALA A 1 240 ? 1.864 52.235 -20.041 1.00 143.09 864 ALA A CA 1
ATOM 1527 C C . ALA A 1 240 ? 3.034 52.670 -19.187 1.00 147.28 864 ALA A C 1
ATOM 1528 O O . ALA A 1 240 ? 3.631 51.852 -18.509 1.00 152.57 864 ALA A O 1
ATOM 1530 N N . ILE A 1 241 ? 3.346 53.959 -19.202 1.00 151.13 865 ILE A N 1
ATOM 1531 C CA . ILE A 1 241 ? 4.446 54.482 -18.402 1.00 149.90 865 ILE A CA 1
ATOM 1532 C C . ILE A 1 241 ? 4.305 55.984 -18.131 1.00 157.47 865 ILE A C 1
ATOM 1533 O O . ILE A 1 241 ? 5.040 56.791 -18.690 1.00 154.23 865 ILE A O 1
ATOM 1538 N N . GLY A 1 242 ? 3.381 56.363 -17.261 1.00 160.33 866 GLY A N 1
ATOM 1539 C CA . GLY A 1 242 ? 3.259 57.758 -16.899 1.00 163.66 866 GLY A CA 1
ATOM 1540 C C . GLY A 1 242 ? 3.855 57.981 -15.530 1.00 174.17 866 GLY A C 1
ATOM 1541 O O . GLY A 1 242 ? 3.246 58.634 -14.695 1.00 176.53 866 GLY A O 1
ATOM 1542 N N . THR A 1 243 ? 5.048 57.439 -15.294 1.00 181.83 867 THR A N 1
ATOM 1543 C CA . THR A 1 243 ? 5.617 57.411 -13.942 1.00 181.74 867 THR A CA 1
ATOM 1544 C C . THR A 1 243 ? 6.872 58.255 -13.703 1.00 179.28 867 THR A C 1
ATOM 1545 O O . THR A 1 243 ? 7.727 58.393 -14.566 1.00 179.28 867 THR A O 1
ATOM 1549 N N . LEU A 1 244 ? 6.968 58.795 -12.498 1.00 175.69 868 LEU A N 1
ATOM 1550 C CA . LEU A 1 244 ? 8.154 59.510 -12.039 1.00 173.63 868 LEU A CA 1
ATOM 1551 C C . LEU A 1 244 ? 9.294 58.528 -11.804 1.00 167.12 868 LEU A C 1
ATOM 1552 O O . LEU A 1 244 ? 9.090 57.418 -11.303 1.00 163.12 868 LEU A O 1
ATOM 1557 N N . LYS A 1 245 ? 10.498 58.954 -12.172 1.00 166.31 869 LYS A N 1
ATOM 1558 C CA . LYS A 1 245 ? 11.724 58.167 -12.116 1.00 166.01 869 LYS A CA 1
ATOM 1559 C C . LYS A 1 245 ? 12.052 57.650 -10.719 1.00 167.50 869 LYS A C 1
ATOM 1560 O O . LYS A 1 245 ? 13.032 58.089 -10.112 1.00 164.65 869 LYS A O 1
ATOM 1566 N N . ILE A 1 246 ? 11.243 56.723 -10.209 1.00 167.38 870 ILE A N 1
ATOM 1567 C CA . ILE A 1 246 ? 11.531 56.028 -8.960 1.00 165.62 870 ILE A CA 1
ATOM 1568 C C . ILE A 1 246 ? 11.042 54.588 -9.079 1.00 149.45 870 ILE A C 1
ATOM 1569 O O . ILE A 1 246 ? 9.842 54.344 -9.218 1.00 133.83 870 ILE A O 1
ATOM 1574 N N . VAL B 1 68 ? -27.403 44.677 -32.320 1.00 176.35 692 VAL B N 1
ATOM 1575 C CA . VAL B 1 68 ? -27.751 44.876 -33.721 1.00 184.45 692 VAL B CA 1
ATOM 1576 C C . VAL B 1 68 ? -28.037 43.546 -34.412 1.00 183.64 692 VAL B C 1
ATOM 1577 O O . VAL B 1 68 ? -27.128 42.894 -34.925 1.00 184.10 692 VAL B O 1
ATOM 1581 N N . LEU B 1 69 ? -29.306 43.151 -34.421 1.00 176.15 693 LEU B N 1
ATOM 1582 C CA . LEU B 1 69 ? -29.713 41.899 -35.048 1.00 163.02 693 LEU B CA 1
ATOM 1583 C C . LEU B 1 69 ? -30.920 42.106 -35.958 1.00 159.34 693 LEU B C 1
ATOM 1584 O O . LEU B 1 69 ? -31.857 42.824 -35.610 1.00 157.24 693 LEU B O 1
ATOM 1589 N N . SER B 1 70 ? -30.889 41.471 -37.126 1.00 155.94 694 SER B N 1
ATOM 1590 C CA . SER B 1 70 ? -31.979 41.584 -38.088 1.00 156.37 694 SER B CA 1
ATOM 1591 C C . SER B 1 70 ? -33.289 41.069 -37.500 1.00 154.60 694 SER B C 1
ATOM 1592 O O . SER B 1 70 ? -33.405 40.908 -36.280 1.00 154.31 694 SER B O 1
ATOM 1595 N N . PRO B 1 71 ? -34.309 40.806 -38.429 1.00 152.76 695 PRO B N 1
ATOM 1596 C CA . PRO B 1 71 ? -35.546 40.313 -37.812 1.00 151.66 695 PRO B CA 1
ATOM 1597 C C . PRO B 1 71 ? -35.678 38.799 -37.940 1.00 155.23 695 PRO B C 1
ATOM 1598 O O . PRO B 1 71 ? -36.573 38.205 -37.339 1.00 154.84 695 PRO B O 1
ATOM 1602 N N . LEU B 1 72 ? -34.792 38.187 -38.719 1.00 157.63 696 LEU B N 1
ATOM 1603 C CA . LEU B 1 72 ? -34.816 36.743 -38.919 1.00 150.05 696 LEU B CA 1
ATOM 1604 C C . LEU B 1 72 ? -34.108 36.023 -37.780 1.00 142.42 696 LEU B C 1
ATOM 1605 O O . LEU B 1 72 ? -34.558 34.963 -37.333 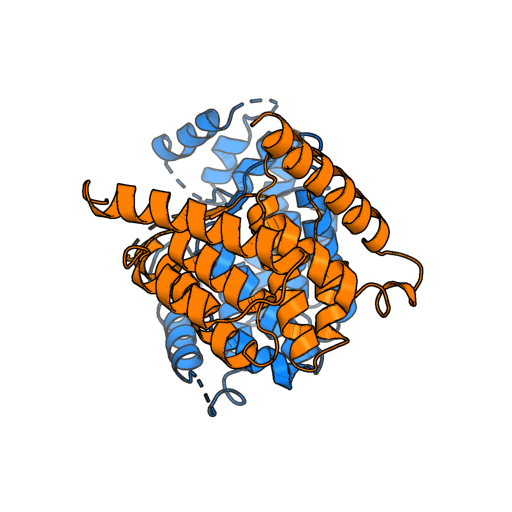1.00 137.16 696 LEU B O 1
ATOM 1610 N N . GLU B 1 73 ? -33.004 36.590 -37.286 1.00 140.84 697 GLU B N 1
ATOM 1611 C CA . GLU B 1 73 ? -32.218 35.936 -36.247 1.00 138.56 697 GLU B CA 1
ATOM 1612 C C . GLU B 1 73 ? -32.804 36.124 -34.857 1.00 132.59 697 GLU B C 1
ATOM 1613 O O . GLU B 1 73 ? -32.514 35.317 -33.966 1.00 127.83 697 GLU B O 1
ATOM 1619 N N . VAL B 1 74 ? -33.602 37.174 -34.652 1.00 131.16 698 VAL B N 1
ATOM 1620 C CA . VAL B 1 74 ? -34.317 37.342 -33.387 1.00 121.95 698 VAL B CA 1
ATOM 1621 C C . VAL B 1 74 ? -35.281 36.185 -33.164 1.00 117.38 698 VAL B C 1
ATOM 1622 O O . VAL B 1 74 ? -35.388 35.641 -32.059 1.00 115.01 698 VAL B O 1
ATOM 1626 N N . LEU B 1 75 ? -36.011 35.802 -34.213 1.00 116.76 699 LEU B N 1
ATOM 1627 C CA . LEU B 1 75 ? -36.895 34.648 -34.114 1.00 114.52 699 LEU B CA 1
ATOM 1628 C C . LEU B 1 75 ? -36.096 33.361 -33.973 1.00 113.01 699 LEU B C 1
ATOM 1629 O O . LEU B 1 75 ? -36.500 32.444 -33.245 1.00 107.45 699 LEU B O 1
ATOM 1634 N N . ALA B 1 76 ? -34.959 33.270 -34.666 1.00 113.28 700 ALA B N 1
ATOM 1635 C CA . ALA B 1 76 ? -34.107 32.098 -34.520 1.00 109.22 700 ALA B CA 1
ATOM 1636 C C . ALA B 1 76 ? -33.672 31.927 -33.072 1.00 111.70 700 ALA B C 1
ATOM 1637 O O . ALA B 1 76 ? -33.599 30.802 -32.563 1.00 106.78 700 ALA B O 1
ATOM 1639 N N . SER B 1 77 ? -33.411 33.040 -32.382 1.00 114.09 701 SER B N 1
ATOM 1640 C CA . SER B 1 77 ? -32.971 32.970 -30.993 1.00 116.74 701 SER B CA 1
ATOM 1641 C C . SER B 1 77 ? -34.121 32.590 -30.065 1.00 122.17 701 SER B C 1
ATOM 1642 O O . SER B 1 77 ? -33.935 31.806 -29.126 1.00 127.89 701 SER B O 1
ATOM 1645 N N . TRP B 1 78 ? -35.314 33.142 -30.308 1.00 115.56 702 TRP B N 1
ATOM 1646 C CA . TRP B 1 78 ? -36.482 32.787 -29.507 1.00 103.48 702 TRP B CA 1
ATOM 1647 C C . TRP B 1 78 ? -36.826 31.314 -29.681 1.00 102.08 702 TRP B C 1
ATOM 1648 O O . TRP B 1 78 ? -37.097 30.602 -28.707 1.00 97.91 702 TRP B O 1
ATOM 1659 N N . TYR B 1 79 ? -36.844 30.848 -30.933 1.00 104.42 703 TYR B N 1
ATOM 1660 C CA . TYR B 1 79 ? -37.054 29.432 -31.199 1.00 110.45 703 TYR B CA 1
ATOM 1661 C C . TYR B 1 79 ? -35.980 28.587 -30.517 1.00 121.97 703 TYR B C 1
ATOM 1662 O O . TYR B 1 79 ? -36.286 27.570 -29.883 1.00 125.29 703 TYR B O 1
ATOM 1671 N N . ALA B 1 80 ? -34.713 29.011 -30.613 1.00 125.33 704 ALA B N 1
ATOM 1672 C CA . ALA B 1 80 ? -33.624 28.271 -29.982 1.00 107.23 704 ALA B CA 1
ATOM 1673 C C . ALA B 1 80 ? -33.750 28.283 -28.466 1.00 115.31 704 ALA B C 1
ATOM 1674 O O . ALA B 1 80 ? -33.533 27.255 -27.815 1.00 119.04 704 ALA B O 1
ATOM 1676 N N . ALA B 1 81 ? -34.104 29.438 -27.890 1.00 113.38 705 ALA B N 1
ATOM 1677 C CA . ALA B 1 81 ? -34.215 29.558 -26.440 1.00 115.64 705 ALA B CA 1
ATOM 1678 C C . ALA B 1 81 ? -35.312 28.666 -25.876 1.00 125.23 705 ALA B C 1
ATOM 1679 O O . ALA B 1 81 ? -35.210 28.212 -24.732 1.00 123.94 705 ALA B O 1
ATOM 1681 N N . ASP B 1 82 ? -36.373 28.415 -26.646 1.00 134.93 706 ASP B N 1
ATOM 1682 C CA . ASP B 1 82 ? -37.424 27.513 -26.181 1.00 140.36 706 ASP B CA 1
ATOM 1683 C C . ASP B 1 82 ? -37.006 26.052 -26.304 1.00 125.54 706 ASP B C 1
ATOM 1684 O O . ASP B 1 82 ? -37.311 25.244 -25.419 1.00 126.42 706 ASP B O 1
ATOM 1689 N N . LEU B 1 83 ? -36.318 25.696 -27.393 1.00 117.83 707 LEU B N 1
ATOM 1690 C CA . LEU B 1 83 ? -35.803 24.338 -27.534 1.00 114.39 707 LEU B CA 1
ATOM 1691 C C . LEU B 1 83 ? -34.744 24.047 -26.488 1.00 115.52 707 LEU B C 1
ATOM 1692 O O . LEU B 1 83 ? -34.682 22.938 -25.942 1.00 113.77 707 LEU B O 1
ATOM 1697 N N . LEU B 1 84 ? -33.885 25.031 -26.218 1.00 114.11 708 LEU B N 1
ATOM 1698 C CA . LEU B 1 84 ? -32.854 24.877 -25.202 1.00 113.38 708 LEU B CA 1
ATOM 1699 C C . LEU B 1 84 ? -33.475 24.688 -23.821 1.00 113.69 708 LEU B C 1
ATOM 1700 O O . LEU B 1 84 ? -33.076 23.793 -23.067 1.00 109.83 708 LEU B O 1
ATOM 1705 N N . ASP B 1 85 ? -34.457 25.524 -23.470 1.00 114.13 709 ASP B N 1
ATOM 1706 C CA . ASP B 1 85 ? -35.163 25.317 -22.209 1.00 113.41 709 ASP B CA 1
ATOM 1707 C C . ASP B 1 85 ? -35.819 23.948 -22.178 1.00 112.13 709 ASP B C 1
ATOM 1708 O O . ASP B 1 85 ? -35.867 23.297 -21.129 1.00 120.81 709 ASP B O 1
ATOM 1713 N N . ALA B 1 86 ? -36.329 23.496 -23.325 1.00 111.07 710 ALA B N 1
ATOM 1714 C CA . ALA B 1 86 ? -36.987 22.198 -23.384 1.00 113.79 710 ALA B CA 1
ATOM 1715 C C . ALA B 1 86 ? -35.998 21.074 -23.126 1.00 111.48 710 ALA B C 1
ATOM 1716 O O . ALA B 1 86 ? -36.310 20.112 -22.416 1.00 111.13 710 ALA B O 1
ATOM 1718 N N . LEU B 1 87 ? -34.792 21.192 -23.684 1.00 115.24 711 LEU B N 1
ATOM 1719 C CA . LEU B 1 87 ? -33.777 20.155 -23.544 1.00 111.33 711 LEU B CA 1
ATOM 1720 C C . LEU B 1 87 ? -33.232 20.077 -22.123 1.00 103.43 711 LEU B C 1
ATOM 1721 O O . LEU B 1 87 ? -32.865 18.991 -21.659 1.00 91.60 711 LEU B O 1
ATOM 1726 N N . LEU B 1 88 ? -33.168 21.209 -21.421 1.00 111.28 712 LEU B N 1
ATOM 1727 C CA . LEU B 1 88 ? -32.666 21.208 -20.050 1.00 110.99 712 LEU B CA 1
ATOM 1728 C C . LEU B 1 88 ? -33.630 20.496 -19.111 1.00 107.08 712 LEU B C 1
ATOM 1729 O O . LEU B 1 88 ? -33.224 19.632 -18.326 1.00 109.04 712 LEU B O 1
ATOM 1734 N N . MET B 1 89 ? -34.913 20.847 -19.177 1.00 109.61 713 MET B N 1
ATOM 1735 C CA . MET B 1 89 ? -35.903 20.174 -18.345 1.00 123.90 713 MET B CA 1
ATOM 1736 C C . MET B 1 89 ? -36.102 18.723 -18.770 1.00 135.44 713 MET B C 1
ATOM 1737 O O . MET B 1 89 ? -36.330 17.849 -17.923 1.00 139.94 713 MET B O 1
ATOM 1742 N N . GLU B 1 90 ? -36.020 18.439 -20.073 1.00 138.34 714 GLU B N 1
ATOM 1743 C CA . GLU B 1 90 ? -36.115 17.051 -20.516 1.00 135.58 714 GLU B CA 1
ATOM 1744 C C . GLU B 1 90 ? -34.915 16.234 -20.046 1.00 142.06 714 GLU B C 1
ATOM 1745 O O . GLU B 1 90 ? -35.062 15.045 -19.748 1.00 147.26 714 GLU B O 1
ATOM 1751 N N . SER B 1 91 ? -33.732 16.854 -19.947 1.00 143.43 715 SER B N 1
ATOM 1752 C CA . SER B 1 91 ? -32.540 16.131 -19.505 1.00 144.23 715 SER B CA 1
ATOM 1753 C C . SER B 1 91 ? -32.677 15.623 -18.079 1.00 141.20 715 SER B C 1
ATOM 1754 O O . SER B 1 91 ? -31.947 14.710 -17.676 1.00 141.47 715 SER B O 1
ATOM 1757 N N . LEU B 1 92 ? -33.596 16.198 -17.312 1.00 143.05 716 LEU B N 1
ATOM 1758 C CA . LEU B 1 92 ? -33.802 15.790 -15.932 1.00 145.19 716 LEU B CA 1
ATOM 1759 C C . LEU B 1 92 ? -34.589 14.484 -15.843 1.00 151.24 716 LEU B C 1
ATOM 1760 O O . LEU B 1 92 ? -34.379 13.695 -14.913 1.00 149.34 716 LEU B O 1
ATOM 1765 N N . SER B 1 93 ? -35.472 14.153 -16.747 1.00 161.20 717 SER B N 1
ATOM 1766 C CA . SER B 1 93 ? -36.087 12.860 -16.494 1.00 172.37 717 SER B CA 1
ATOM 1767 C C . SER B 1 93 ? -35.966 11.882 -17.672 1.00 173.00 717 SER B C 1
ATOM 1768 O O . SER B 1 93 ? -36.749 10.937 -17.772 1.00 173.25 717 SER B O 1
ATOM 1771 N N . ARG B 1 94 ? -35.005 12.165 -18.543 1.00 179.06 718 ARG B N 1
ATOM 1772 C CA . ARG B 1 94 ? -34.749 11.401 -19.751 1.00 169.65 718 ARG B CA 1
ATOM 1773 C C . ARG B 1 94 ? -33.239 11.438 -19.949 1.00 169.69 718 ARG B C 1
ATOM 1774 O O . ARG B 1 94 ? -32.544 12.140 -19.204 1.00 173.16 718 ARG B O 1
ATOM 1782 N N . LYS B 1 95 ? -32.729 10.701 -20.937 1.00 166.77 719 LYS B N 1
ATOM 1783 C CA . LYS B 1 95 ? -31.281 10.619 -21.116 1.00 160.37 719 LYS B CA 1
ATOM 1784 C C . LYS B 1 95 ? -30.863 11.588 -22.217 1.00 150.94 719 LYS B C 1
ATOM 1785 O O . LYS B 1 95 ? -31.317 11.460 -23.354 1.00 147.69 719 LYS B O 1
ATOM 1791 N N . VAL B 1 96 ? -30.014 12.563 -21.895 1.00 156.02 720 VAL B N 1
ATOM 1792 C CA . VAL B 1 96 ? -29.697 13.598 -22.899 1.00 160.11 720 VAL B CA 1
ATOM 1793 C C . VAL B 1 96 ? -28.346 13.415 -23.649 1.00 175.34 720 VAL B C 1
ATOM 1794 O O . VAL B 1 96 ? -27.462 12.698 -23.188 1.00 178.63 720 VAL B O 1
ATOM 1798 N N . GLU B 1 97 ? -28.219 14.074 -24.796 1.00 187.38 721 GLU B N 1
ATOM 1799 C CA . GLU B 1 97 ? -27.004 13.989 -25.598 1.00 196.78 721 GLU B CA 1
ATOM 1800 C C . GLU B 1 97 ? -26.648 15.342 -26.204 1.00 197.69 721 GLU B C 1
ATOM 1801 O O . GLU B 1 97 ? -27.377 16.320 -26.036 1.00 202.79 721 GLU B O 1
ATOM 1807 N N . ILE B 1 98 ? -25.522 15.392 -26.909 1.00 190.26 722 ILE B N 1
ATOM 1808 C CA . ILE B 1 98 ? -25.067 16.625 -27.540 1.00 183.88 722 ILE B CA 1
ATOM 1809 C C . ILE B 1 98 ? -25.682 16.795 -28.925 1.00 184.48 722 ILE B C 1
ATOM 1810 O O . ILE B 1 98 ? -25.856 17.916 -29.404 1.00 184.57 722 ILE B O 1
ATOM 1815 N N . SER B 1 99 ? -26.008 15.676 -29.563 1.00 184.19 723 SER B N 1
ATOM 1816 C CA . SER B 1 99 ? -26.604 15.699 -30.894 1.00 185.73 723 SER B CA 1
ATOM 1817 C C . SER B 1 99 ? -27.739 16.715 -30.972 1.00 175.21 723 SER B C 1
ATOM 1818 O O . SER B 1 99 ? -28.023 17.262 -32.037 1.00 166.39 723 SER B O 1
ATOM 1821 N N . GLU B 1 100 ? -28.385 16.961 -29.837 1.00 172.70 724 GLU B N 1
ATOM 1822 C CA . GLU B 1 100 ? -29.490 17.910 -29.774 1.00 166.88 724 GLU B CA 1
ATOM 1823 C C . GLU B 1 100 ? -28.981 19.339 -29.620 1.00 162.49 724 GLU B C 1
ATOM 1824 O O . GLU B 1 100 ? -29.636 20.291 -30.046 1.00 162.09 724 GLU B O 1
ATOM 1830 N N . ILE B 1 101 ? -27.809 19.482 -29.010 1.00 160.63 725 ILE B N 1
ATOM 1831 C CA . ILE B 1 101 ? -27.206 20.804 -28.797 1.00 154.10 725 ILE B CA 1
ATOM 1832 C C . ILE B 1 101 ? -26.522 21.339 -30.056 1.00 156.65 725 ILE B C 1
ATOM 1833 O O . ILE B 1 101 ? -26.589 22.536 -30.342 1.00 152.18 725 ILE B O 1
ATOM 1838 N N . GLU B 1 102 ? -25.857 20.459 -30.799 1.00 159.14 726 GLU B N 1
ATOM 1839 C CA . GLU B 1 102 ? -25.351 20.826 -32.117 1.00 162.82 726 GLU B CA 1
ATOM 1840 C C . GLU B 1 102 ? -26.451 21.461 -32.962 1.00 156.71 726 GLU B C 1
ATOM 1841 O O . GLU B 1 102 ? -26.252 22.522 -33.567 1.00 153.63 726 GLU B O 1
ATOM 1847 N N . GLU B 1 103 ? -27.634 20.837 -32.986 1.00 155.05 727 GLU B N 1
ATOM 1848 C CA . GLU B 1 103 ? -28.771 21.416 -33.698 1.00 154.32 727 GLU B CA 1
ATOM 1849 C C . GLU B 1 103 ? -29.170 22.765 -33.113 1.00 153.17 727 GLU B C 1
ATOM 1850 O O . GLU B 1 103 ? -29.651 23.644 -33.839 1.00 151.71 727 GLU B O 1
ATOM 1856 N N . ILE B 1 104 ? -28.987 22.950 -31.806 1.00 153.42 728 ILE B N 1
ATOM 1857 C CA . ILE B 1 104 ? -29.370 24.205 -31.170 1.00 148.10 728 ILE B CA 1
ATOM 1858 C C . ILE B 1 104 ? -28.385 25.300 -31.558 1.00 149.70 728 ILE B C 1
ATOM 1859 O O . ILE B 1 104 ? -28.767 26.277 -32.208 1.00 152.02 728 ILE B O 1
ATOM 1864 N N . ILE B 1 105 ? -27.110 25.134 -31.183 1.00 148.77 729 ILE B N 1
ATOM 1865 C CA . ILE B 1 105 ? -26.121 26.193 -31.398 1.00 151.92 729 ILE B CA 1
ATOM 1866 C C . ILE B 1 105 ? -26.087 26.619 -32.858 1.00 164.69 729 ILE B C 1
ATOM 1867 O O . ILE B 1 105 ? -25.944 27.808 -33.171 1.00 165.13 729 ILE B O 1
ATOM 1872 N N . SER B 1 106 ? -26.213 25.656 -33.775 1.00 174.27 730 SER B N 1
ATOM 1873 C CA . SER B 1 106 ? -26.279 25.998 -35.191 1.00 179.68 730 SER B CA 1
ATOM 1874 C C . SER B 1 106 ? -27.539 26.795 -35.498 1.00 180.65 730 SER B C 1
ATOM 1875 O O . SER B 1 106 ? -27.513 27.724 -36.313 1.00 186.24 730 SER B O 1
ATOM 1878 N N . LEU B 1 107 ? -28.650 26.456 -34.839 1.00 171.71 731 LEU B N 1
ATOM 1879 C CA . LEU B 1 107 ? -29.878 27.225 -35.019 1.00 169.84 731 LEU B CA 1
ATOM 1880 C C . LEU B 1 107 ? -29.762 28.607 -34.383 1.00 158.47 731 LEU B C 1
ATOM 1881 O O . LEU B 1 107 ? -30.324 29.582 -34.900 1.00 152.23 731 LEU B O 1
ATOM 1886 N N . CYS B 1 108 ? -29.043 28.720 -33.267 1.00 150.80 732 CYS B N 1
ATOM 1887 C CA . CYS B 1 108 ? -28.860 30.034 -32.665 1.00 142.79 732 CYS B CA 1
ATOM 1888 C C . CYS B 1 108 ? -28.010 30.907 -33.587 1.00 151.89 732 CYS B C 1
ATOM 1889 O O . CYS B 1 108 ? -27.017 30.432 -34.153 1.00 158.61 732 CYS B O 1
ATOM 1892 N N . PRO B 1 109 ? -28.377 32.173 -33.770 1.00 156.22 733 PRO B N 1
ATOM 1893 C CA . PRO B 1 109 ? -27.570 33.061 -34.607 1.00 164.62 733 PRO B CA 1
ATOM 1894 C C . PRO B 1 109 ? -26.178 33.235 -34.038 1.00 161.42 733 PRO B C 1
ATOM 1895 O O . PRO B 1 109 ? -25.931 33.087 -32.839 1.00 137.67 733 PRO B O 1
ATOM 1899 N N . LYS B 1 110 ? -25.280 33.622 -34.929 1.00 173.35 734 LYS B N 1
ATOM 1900 C CA . LYS B 1 110 ? -23.854 33.408 -34.759 1.00 177.54 734 LYS B CA 1
ATOM 1901 C C . LYS B 1 110 ? -23.207 34.261 -33.667 1.00 177.35 734 LYS B C 1
ATOM 1902 O O . LYS B 1 110 ? -22.057 33.985 -33.322 1.00 179.10 734 LYS B O 1
ATOM 1904 N N . ASN B 1 111 ? -23.887 35.262 -33.094 1.00 181.04 735 ASN B N 1
ATOM 1905 C CA . ASN B 1 111 ? -23.251 36.060 -32.040 1.00 187.73 735 ASN B CA 1
ATOM 1906 C C . ASN B 1 111 ? -24.247 36.626 -31.021 1.00 180.59 735 ASN B C 1
ATOM 1907 O O . ASN B 1 111 ? -24.520 37.833 -31.019 1.00 183.50 735 ASN B O 1
ATOM 1912 N N . SER B 1 112 ? -24.759 35.777 -30.123 1.00 159.39 736 SER B N 1
ATOM 1913 C CA . SER B 1 112 ? -25.878 36.154 -29.266 1.00 144.31 736 SER B CA 1
ATOM 1914 C C . SER B 1 112 ? -25.707 35.550 -27.878 1.00 146.81 736 SER B C 1
ATOM 1915 O O . SER B 1 112 ? -24.857 34.686 -27.651 1.00 149.27 736 SER B O 1
ATOM 1918 N N . SER B 1 113 ? -26.537 36.026 -26.940 1.00 146.62 737 SER B N 1
ATOM 1919 C CA . SER B 1 113 ? -26.532 35.475 -25.586 1.00 139.24 737 SER B CA 1
ATOM 1920 C C . SER B 1 113 ? -26.902 33.995 -25.593 1.00 144.71 737 SER B C 1
ATOM 1921 O O . SER B 1 113 ? -26.322 33.202 -24.843 1.00 143.31 737 SER B O 1
ATOM 1924 N N . ILE B 1 114 ? -27.846 33.606 -26.458 1.00 157.60 738 ILE B N 1
ATOM 1925 C CA . ILE B 1 114 ? -28.313 32.225 -26.545 1.00 153.55 738 ILE B CA 1
ATOM 1926 C C . ILE B 1 114 ? -27.174 31.275 -26.900 1.00 159.03 738 ILE B C 1
ATOM 1927 O O . ILE B 1 114 ? -27.188 30.114 -26.485 1.00 172.42 738 ILE B O 1
ATOM 1932 N N . ILE B 1 115 ? -26.176 31.736 -27.660 1.00 144.53 739 ILE B N 1
ATOM 1933 C CA . ILE B 1 115 ? -24.991 30.913 -27.915 1.00 128.79 739 ILE B CA 1
ATOM 1934 C C . ILE B 1 115 ? -24.415 30.380 -26.610 1.00 123.26 739 ILE B C 1
ATOM 1935 O O . ILE B 1 115 ? -24.260 29.149 -26.436 1.00 128.90 739 ILE B O 1
ATOM 1940 N N . ARG B 1 116 ? -24.116 31.320 -25.675 1.00 109.86 740 ARG B N 1
ATOM 1941 C CA . ARG B 1 116 ? -23.433 30.991 -24.421 1.00 108.14 740 ARG B CA 1
ATOM 1942 C C . ARG B 1 116 ? -24.312 30.092 -23.525 1.00 110.45 740 ARG B C 1
ATOM 1943 O O . ARG B 1 116 ? -23.828 29.159 -22.855 1.00 112.11 740 ARG B O 1
ATOM 1951 N N . HIS B 1 117 ? -25.609 30.390 -23.472 1.00 110.12 741 HIS B N 1
ATOM 1952 C CA . HIS B 1 117 ? -26.544 29.542 -22.745 1.00 110.38 741 HIS B CA 1
ATOM 1953 C C . HIS B 1 117 ? -26.577 28.137 -23.349 1.00 113.63 741 HIS B C 1
ATOM 1954 O O . HIS B 1 117 ? -26.533 27.131 -22.626 1.00 116.46 741 HIS B O 1
ATOM 1961 N N . ALA B 1 118 ? -26.579 28.053 -24.681 1.00 109.86 742 ALA B N 1
ATOM 1962 C CA . ALA B 1 118 ? -26.454 26.757 -25.334 1.00 111.12 742 ALA B CA 1
ATOM 1963 C C . ALA B 1 118 ? -25.127 26.090 -24.995 1.00 116.23 742 ALA B C 1
ATOM 1964 O O . ALA B 1 118 ? -25.056 24.858 -24.904 1.00 119.92 742 ALA B O 1
ATOM 1966 N N . LEU B 1 119 ? -24.075 26.882 -24.783 1.00 116.44 743 LEU B N 1
ATOM 1967 C CA . LEU B 1 119 ? -22.764 26.330 -24.455 1.00 116.42 743 LEU B CA 1
ATOM 1968 C C . LEU B 1 119 ? -22.687 25.894 -22.997 1.00 119.73 743 LEU B C 1
ATOM 1969 O O . LEU B 1 119 ? -22.242 24.779 -22.698 1.00 113.61 743 LEU B O 1
ATOM 1974 N N . LEU B 1 120 ? -23.111 26.763 -22.078 1.00 123.22 744 LEU B N 1
ATOM 1975 C CA . LEU B 1 120 ? -23.120 26.401 -20.664 1.00 120.92 744 LEU B CA 1
ATOM 1976 C C . LEU B 1 120 ? -23.992 25.176 -20.407 1.00 127.40 744 LEU B C 1
ATOM 1977 O O . LEU B 1 120 ? -23.685 24.370 -19.521 1.00 138.76 744 LEU B O 1
ATOM 1982 N N . ALA B 1 121 ? -25.077 25.020 -21.168 1.00 119.44 745 ALA B N 1
ATOM 1983 C CA . ALA B 1 121 ? -25.867 23.798 -21.084 1.00 105.94 745 ALA B CA 1
ATOM 1984 C C . ALA B 1 121 ? -25.059 22.600 -21.573 1.00 112.43 745 ALA B C 1
ATOM 1985 O O . ALA B 1 121 ? -25.098 21.524 -20.965 1.00 113.67 745 ALA B O 1
ATOM 1987 N N . LYS B 1 122 ? -24.306 22.777 -22.668 1.00 106.93 746 LYS B N 1
ATOM 1988 C CA . LYS B 1 122 ? -23.449 21.713 -23.189 1.00 99.84 746 LYS B CA 1
ATOM 1989 C C . LYS B 1 122 ? -22.305 21.389 -22.238 1.00 104.81 746 LYS B C 1
ATOM 1990 O O . LYS B 1 122 ? -21.834 20.247 -22.188 1.00 101.20 746 LYS B O 1
ATOM 1996 N N . LEU B 1 123 ? -21.835 22.381 -21.487 1.00 113.08 747 LEU B N 1
ATOM 1997 C CA . LEU B 1 123 ? -20.779 22.132 -20.517 1.00 113.27 747 LEU B CA 1
ATOM 1998 C C . LEU B 1 123 ? -21.287 21.255 -19.378 1.00 111.21 747 LEU B C 1
ATOM 1999 O O . LEU B 1 123 ? -20.613 20.311 -18.952 1.00 105.11 747 LEU B O 1
ATOM 2004 N N . VAL B 1 124 ? -22.489 21.550 -18.884 1.00 116.90 748 VAL B N 1
ATOM 2005 C CA . VAL B 1 124 ? -23.057 20.819 -17.756 1.00 118.52 748 VAL B CA 1
ATOM 2006 C C . VAL B 1 124 ? -23.588 19.461 -18.190 1.00 124.34 748 VAL B C 1
ATOM 2007 O O . VAL B 1 124 ? -23.302 18.439 -17.556 1.00 133.05 748 VAL B O 1
ATOM 2011 N N . LEU B 1 125 ? -24.388 19.429 -19.259 1.00 117.94 749 LEU B N 1
ATOM 2012 C CA . LEU B 1 125 ? -25.079 18.201 -19.633 1.00 112.48 749 LEU B CA 1
ATOM 2013 C C . LEU B 1 125 ? -24.152 17.134 -20.202 1.00 126.18 749 LEU B C 1
ATOM 2014 O O . LEU B 1 125 ? -24.577 15.980 -20.321 1.00 141.67 749 LEU B O 1
ATOM 2019 N N . PHE B 1 126 ? -22.913 17.474 -20.549 1.00 123.46 750 PHE B N 1
ATOM 2020 C CA . PHE B 1 126 ? -21.986 16.524 -21.164 1.00 124.04 750 PHE B CA 1
ATOM 2021 C C . PHE B 1 126 ? -20.646 16.575 -20.453 1.00 125.74 750 PHE B C 1
ATOM 2022 O O . PHE B 1 126 ? -19.813 17.458 -20.735 1.00 111.24 750 PHE B O 1
ATOM 2030 N N . PRO B 1 127 ? -20.393 15.625 -19.565 1.00 137.85 751 PRO B N 1
ATOM 2031 C CA . PRO B 1 127 ? -19.248 15.723 -18.652 1.00 143.61 751 PRO B CA 1
ATOM 2032 C C . PRO B 1 127 ? -17.924 15.206 -19.208 1.00 154.43 751 PRO B C 1
ATOM 2033 O O . PRO B 1 127 ? -16.866 15.723 -18.839 1.00 157.40 751 PRO B O 1
ATOM 2037 N N . GLU B 1 128 ? -17.944 14.186 -20.068 1.00 163.97 752 GLU B N 1
ATOM 2038 C CA . GLU B 1 128 ? -16.711 13.812 -20.754 1.00 169.98 752 GLU B CA 1
ATOM 2039 C C . GLU B 1 128 ? -16.276 14.906 -21.714 1.00 170.27 752 GLU B C 1
ATOM 2040 O O . GLU B 1 128 ? -15.075 15.087 -21.954 1.00 169.79 752 GLU B O 1
ATOM 2046 N N . ASN B 1 129 ? -17.238 15.647 -22.253 1.00 169.07 753 ASN B N 1
ATOM 2047 C CA . ASN B 1 129 ? -16.985 16.782 -23.118 1.00 163.03 753 ASN B CA 1
ATOM 2048 C C . ASN B 1 129 ? -16.702 18.063 -22.349 1.00 158.16 753 ASN B C 1
ATOM 2049 O O . ASN B 1 129 ? -16.645 19.123 -22.980 1.00 163.78 753 ASN B O 1
ATOM 2054 N N . THR B 1 130 ? -16.532 18.004 -21.022 1.00 144.35 754 THR B N 1
ATOM 2055 C CA . THR B 1 130 ? -16.183 19.209 -20.270 1.00 133.04 754 THR B CA 1
ATOM 2056 C C . THR B 1 130 ? -14.975 19.903 -20.881 1.00 131.32 754 THR B C 1
ATOM 2057 O O . THR B 1 130 ? -15.032 21.088 -21.222 1.00 129.35 754 THR B O 1
ATOM 2061 N N . ALA B 1 131 ? -13.875 19.166 -21.045 1.00 132.07 755 ALA B N 1
ATOM 2062 C CA . ALA B 1 131 ? -12.654 19.761 -21.574 1.00 134.51 755 ALA B CA 1
ATOM 2063 C C . ALA B 1 131 ? -12.908 20.445 -22.911 1.00 134.83 755 ALA B C 1
ATOM 2064 O O . ALA B 1 131 ? -12.464 21.577 -23.139 1.00 130.95 755 ALA B O 1
ATOM 2066 N N . ASP B 1 132 ? -13.652 19.782 -23.798 1.00 143.21 756 ASP B N 1
ATOM 2067 C CA . ASP B 1 132 ? -13.870 20.308 -25.140 1.00 150.31 756 ASP B CA 1
ATOM 2068 C C . ASP B 1 132 ? -15.052 21.273 -25.218 1.00 154.26 756 ASP B C 1
ATOM 2069 O O . ASP B 1 132 ? -15.135 22.043 -26.181 1.00 159.69 756 ASP B O 1
ATOM 2074 N N . SER B 1 133 ? -15.969 21.259 -24.242 1.00 150.17 757 SER B N 1
ATOM 2075 C CA . SER B 1 133 ? -17.029 22.265 -24.221 1.00 141.03 757 SER B CA 1
ATOM 2076 C C . SER B 1 133 ? -16.644 23.489 -23.402 1.00 138.65 757 SER B C 1
ATOM 2077 O O . SER B 1 133 ? -17.169 24.579 -23.655 1.00 135.07 757 SER B O 1
ATOM 2080 N N . LEU B 1 134 ? -15.746 23.329 -22.421 1.00 140.66 758 LEU B N 1
ATOM 2081 C CA . LEU B 1 134 ? -15.185 24.482 -21.720 1.00 129.59 758 LEU B CA 1
ATOM 2082 C C . LEU B 1 134 ? -14.377 25.353 -22.667 1.00 128.76 758 LEU B C 1
ATOM 2083 O O . LEU B 1 134 ? -14.279 26.569 -22.462 1.00 131.73 758 LEU B O 1
ATOM 2088 N N . ASN B 1 135 ? -13.774 24.746 -23.692 1.00 123.66 759 ASN B N 1
ATOM 2089 C CA . ASN B 1 135 ? -13.035 25.508 -24.690 1.00 130.41 759 ASN B CA 1
ATOM 2090 C C . ASN B 1 135 ? -13.916 26.595 -25.292 1.00 133.16 759 ASN B C 1
ATOM 2091 O O . ASN B 1 135 ? -13.547 27.775 -25.322 1.00 133.73 759 ASN B O 1
ATOM 2096 N N . GLU B 1 136 ? -15.111 26.201 -25.748 1.00 133.15 760 GLU B N 1
ATOM 2097 C CA . GLU B 1 136 ? -15.987 27.115 -26.476 1.00 134.78 760 GLU B CA 1
ATOM 2098 C C . GLU B 1 136 ? -16.663 28.114 -25.541 1.00 127.10 760 GLU B C 1
ATOM 2099 O O . GLU B 1 136 ? -16.909 29.262 -25.931 1.00 123.79 760 GLU B O 1
ATOM 2105 N N . VAL B 1 137 ? -16.994 27.689 -24.312 1.00 127.93 761 VAL B N 1
ATOM 2106 C CA . VAL B 1 137 ? -17.612 28.591 -23.336 1.00 125.52 761 VAL B CA 1
ATOM 2107 C C . VAL B 1 137 ? -16.698 29.778 -23.068 1.00 124.32 761 VAL B C 1
ATOM 2108 O O . VAL B 1 137 ? -17.151 30.927 -22.968 1.00 128.01 761 VAL B O 1
ATOM 2112 N N . LEU B 1 138 ? -15.393 29.513 -22.950 1.00 124.67 762 LEU B N 1
ATOM 2113 C CA . LEU B 1 138 ? -14.416 30.589 -22.806 1.00 118.31 762 LEU B CA 1
ATOM 2114 C C . LEU B 1 138 ? -14.220 31.344 -24.114 1.00 123.84 762 LEU B C 1
ATOM 2115 O O . LEU B 1 138 ? -14.068 32.571 -24.109 1.00 134.41 762 LEU B O 1
ATOM 2120 N N . ALA B 1 139 ? -14.222 30.632 -25.242 1.00 115.16 763 ALA B N 1
ATOM 2121 C CA . ALA B 1 139 ? -14.076 31.289 -26.535 1.00 114.17 763 ALA B CA 1
ATOM 2122 C C . ALA B 1 139 ? -15.173 32.321 -26.755 1.00 115.46 763 ALA B C 1
ATOM 2123 O O . ALA B 1 139 ? -14.898 33.460 -27.144 1.00 124.28 763 ALA B O 1
ATOM 2125 N N . ALA B 1 140 ? -16.429 31.936 -26.511 1.00 113.70 764 ALA B N 1
ATOM 2126 C CA . ALA B 1 140 ? -17.533 32.869 -26.710 1.00 111.74 764 ALA B CA 1
ATOM 2127 C C . ALA B 1 140 ? -17.459 34.034 -25.738 1.00 109.56 764 ALA B C 1
ATOM 2128 O O . ALA B 1 140 ? -17.801 35.165 -26.100 1.00 109.28 764 ALA B O 1
ATOM 2130 N N . TYR B 1 141 ? -17.011 33.783 -24.509 1.00 103.23 765 TYR B N 1
ATOM 2131 C CA . TYR B 1 141 ? -16.920 34.859 -23.533 1.00 111.03 765 TYR B CA 1
ATOM 2132 C C . TYR B 1 141 ? -15.695 35.732 -23.771 1.00 130.28 765 TYR B C 1
ATOM 2133 O O . TYR B 1 141 ? -15.762 36.952 -23.590 1.00 137.68 765 TYR B O 1
ATOM 2142 N N . LYS B 1 142 ? -14.570 35.141 -24.183 1.00 139.44 766 LYS B N 1
ATOM 2143 C CA . LYS B 1 142 ? -13.433 35.967 -24.578 1.00 141.39 766 LYS B CA 1
ATOM 2144 C C . LYS B 1 142 ? -13.698 36.706 -25.879 1.00 139.40 766 LYS B C 1
ATOM 2145 O O . LYS B 1 142 ? -13.043 37.717 -26.146 1.00 142.95 766 LYS B O 1
ATOM 2151 N N . ASN B 1 143 ? -14.647 36.226 -26.683 1.00 130.85 767 ASN B N 1
ATOM 2152 C CA . ASN B 1 143 ? -15.029 36.927 -27.902 1.00 134.77 767 ASN B CA 1
ATOM 2153 C C . ASN B 1 143 ? -16.096 37.978 -27.623 1.00 122.20 767 ASN B C 1
ATOM 2154 O O . ASN B 1 143 ? -16.064 39.069 -28.200 1.00 107.84 767 ASN B O 1
ATOM 2159 N N . THR B 1 144 ? -17.047 37.668 -26.743 1.00 128.70 768 THR B N 1
ATOM 2160 C CA . THR B 1 144 ? -18.001 38.686 -26.328 1.00 130.01 768 THR B CA 1
ATOM 2161 C C . THR B 1 144 ? -17.310 39.823 -25.583 1.00 130.95 768 THR B C 1
ATOM 2162 O O . THR B 1 144 ? -17.774 40.968 -25.641 1.00 131.74 768 THR B O 1
ATOM 2166 N N . LEU B 1 145 ? -16.202 39.532 -24.894 1.00 125.82 769 LEU B N 1
ATOM 2167 C CA . LEU B 1 145 ? -15.362 40.582 -24.334 1.00 117.76 769 LEU B CA 1
ATOM 2168 C C . LEU B 1 145 ? -14.563 41.287 -25.418 1.00 122.01 769 LEU B C 1
ATOM 2169 O O . LEU B 1 145 ? -14.245 42.474 -25.278 1.00 115.90 769 LEU B O 1
ATOM 2174 N N . ASP B 1 146 ? -14.246 40.568 -26.498 1.00 135.86 770 ASP B N 1
ATOM 2175 C CA . ASP B 1 146 ? -13.318 41.074 -27.505 1.00 149.73 770 ASP B CA 1
ATOM 2176 C C . ASP B 1 146 ? -13.875 42.321 -28.177 1.00 151.50 770 ASP B C 1
ATOM 2177 O O . ASP B 1 146 ? -13.181 43.337 -28.311 1.00 149.84 770 ASP B O 1
ATOM 2182 N N . LEU B 1 147 ? -15.133 42.257 -28.605 1.00 155.03 771 LEU B N 1
ATOM 2183 C CA . LEU B 1 147 ? -15.817 43.394 -29.200 1.00 159.56 771 LEU B CA 1
ATOM 2184 C C . LEU B 1 147 ? -16.346 44.370 -28.159 1.00 162.31 771 LEU B C 1
ATOM 2185 O O . LEU B 1 147 ? -16.726 45.489 -28.521 1.00 165.94 771 LEU B O 1
ATOM 2190 N N . CYS B 1 148 ? -16.363 43.980 -26.882 1.00 159.35 772 CYS B N 1
ATOM 2191 C CA . CYS B 1 148 ? -16.909 44.843 -25.842 1.00 164.03 772 CYS B CA 1
ATOM 2192 C C . CYS B 1 148 ? -16.074 46.110 -25.648 1.00 167.29 772 CYS B C 1
ATOM 2193 O O . CYS B 1 148 ? -16.559 47.077 -25.045 1.00 165.88 772 CYS B O 1
ATOM 2196 N N . SER B 1 149 ? -14.836 46.132 -26.148 1.00 168.72 773 SER B N 1
ATOM 2197 C CA . SER B 1 149 ? -14.025 47.344 -26.203 1.00 170.27 773 SER B CA 1
ATOM 2198 C C . SER B 1 149 ? -13.677 47.764 -27.621 1.00 166.72 773 SER B C 1
ATOM 2199 O O . SER B 1 149 ? -13.530 48.962 -27.882 1.00 164.50 773 SER B O 1
ATOM 2202 N N . GLN B 1 150 ? -13.567 46.811 -28.541 1.00 168.64 774 GLN B N 1
ATOM 2203 C CA . GLN B 1 150 ? -13.109 47.051 -29.898 1.00 170.54 774 GLN B CA 1
ATOM 2204 C C . GLN B 1 150 ? -14.299 47.096 -30.858 1.00 160.72 774 GLN B C 1
ATOM 2205 O O . GLN B 1 150 ? -15.139 47.994 -30.785 1.00 157.35 774 GLN B O 1
ATOM 2211 N N . VAL B 1 158 ? -18.083 48.627 -21.004 1.00 176.92 782 VAL B N 1
ATOM 2212 C CA . VAL B 1 158 ? -18.345 48.399 -19.587 1.00 169.43 782 VAL B CA 1
ATOM 2213 C C . VAL B 1 158 ? -19.310 47.242 -19.407 1.00 163.38 782 VAL B C 1
ATOM 2214 O O . VAL B 1 158 ? -20.387 47.204 -20.011 1.00 160.57 782 VAL B O 1
ATOM 2218 N N . LEU B 1 159 ? -18.918 46.306 -18.554 1.00 160.71 783 LEU B N 1
ATOM 2219 C CA . LEU B 1 159 ? -19.711 45.115 -18.323 1.00 149.32 783 LEU B CA 1
ATOM 2220 C C . LEU B 1 159 ? -20.810 45.401 -17.307 1.00 151.10 783 LEU B C 1
ATOM 2221 O O . LEU B 1 159 ? -20.685 46.275 -16.444 1.00 145.11 783 LEU B O 1
ATOM 2226 N N . LYS B 1 160 ? -21.906 44.659 -17.436 1.00 171.32 784 LYS B N 1
ATOM 2227 C CA . LYS B 1 160 ? -23.050 44.754 -16.532 1.00 180.10 784 LYS B CA 1
ATOM 2228 C C . LYS B 1 160 ? -23.589 43.335 -16.390 1.00 184.01 784 LYS B C 1
ATOM 2229 O O . LYS B 1 160 ? -24.356 42.871 -17.239 1.00 185.76 784 LYS B O 1
ATOM 2231 N N . ILE B 1 161 ? -23.165 42.644 -15.334 1.00 179.72 785 ILE B N 1
ATOM 2232 C CA . ILE B 1 161 ? -23.498 41.240 -15.121 1.00 174.70 785 ILE B CA 1
ATOM 2233 C C . ILE B 1 161 ? -24.447 41.149 -13.929 1.00 175.55 785 ILE B C 1
ATOM 2234 O O . ILE B 1 161 ? -24.406 41.982 -13.017 1.00 177.11 785 ILE B O 1
ATOM 2239 N N . ASN B 1 162 ? -25.334 40.155 -13.959 1.00 166.16 786 ASN B N 1
ATOM 2240 C CA . ASN B 1 162 ? -26.324 39.924 -12.914 1.00 159.28 786 ASN B CA 1
ATOM 2241 C C . ASN B 1 162 ? -25.781 38.989 -11.833 1.00 147.74 786 ASN B C 1
ATOM 2242 O O . ASN B 1 162 ? -24.861 38.201 -12.065 1.00 152.75 786 ASN B O 1
ATOM 2247 N N . LEU B 1 163 ? -26.367 39.092 -10.637 1.00 134.90 787 LEU B N 1
ATOM 2248 C CA . LEU B 1 163 ? -26.010 38.196 -9.540 1.00 128.51 787 LEU B CA 1
ATOM 2249 C C . LEU B 1 163 ? -26.142 36.735 -9.946 1.00 133.40 787 LEU B C 1
ATOM 2250 O O . LEU B 1 163 ? -25.211 35.939 -9.775 1.00 135.07 787 LEU B O 1
ATOM 2255 N N . SER B 1 164 ? -27.311 36.364 -10.473 1.00 128.77 788 SER B N 1
ATOM 2256 C CA . SER B 1 164 ? -27.533 34.985 -10.888 1.00 119.42 788 SER B CA 1
ATOM 2257 C C . SER B 1 164 ? -26.639 34.609 -12.065 1.00 118.83 788 SER B C 1
ATOM 2258 O O . SER B 1 164 ? -26.222 33.452 -12.191 1.00 126.98 788 SER B O 1
ATOM 2261 N N . LYS B 1 165 ? -26.323 35.574 -12.932 1.00 121.24 789 LYS B N 1
ATOM 2262 C CA . LYS B 1 165 ? -25.368 35.315 -14.006 1.00 125.86 789 LYS B CA 1
ATOM 2263 C C . LYS B 1 165 ? -23.987 34.987 -13.442 1.00 128.10 789 LYS B C 1
ATOM 2264 O O . LYS B 1 165 ? -23.338 34.027 -13.877 1.00 128.28 789 LYS B O 1
ATOM 2270 N N . LEU B 1 166 ? -23.520 35.780 -12.470 1.00 121.52 790 LEU B N 1
ATOM 2271 C CA . LEU B 1 166 ? -22.262 35.468 -11.797 1.00 111.32 790 LEU B CA 1
ATOM 2272 C C . LEU B 1 166 ? -22.321 34.083 -11.171 1.00 105.07 790 LEU B C 1
ATOM 2273 O O . LEU B 1 166 ? -21.460 33.234 -11.428 1.00 104.79 790 LEU B O 1
ATOM 2278 N N . PHE B 1 167 ? -23.352 33.838 -10.362 1.00 104.24 791 PHE B N 1
ATOM 2279 C CA . PHE B 1 167 ? -23.514 32.547 -9.703 1.00 116.47 791 PHE B CA 1
ATOM 2280 C C . PHE B 1 167 ? -23.557 31.405 -10.711 1.00 115.61 791 PHE B C 1
ATOM 2281 O O . PHE B 1 167 ? -22.913 30.367 -10.509 1.00 117.09 791 PHE B O 1
ATOM 2289 N N . THR B 1 168 ? -24.309 31.575 -11.803 1.00 107.97 792 THR B N 1
ATOM 2290 C CA . THR B 1 168 ? -24.372 30.534 -12.826 1.00 105.93 792 THR B CA 1
ATOM 2291 C C . THR B 1 168 ? -22.985 30.226 -13.377 1.00 103.19 792 THR B C 1
ATOM 2292 O O . THR B 1 168 ? -22.536 29.077 -13.342 1.00 99.23 792 THR B O 1
ATOM 2296 N N . LEU B 1 169 ? -22.279 31.248 -13.868 1.00 101.32 793 LEU B N 1
ATOM 2297 C CA . LEU B 1 169 ? -20.911 31.036 -14.331 1.00 94.02 793 LEU B CA 1
ATOM 2298 C C . LEU B 1 169 ? -20.027 30.505 -13.210 1.00 86.21 793 LEU B C 1
ATOM 2299 O O . LEU B 1 169 ? -19.228 29.585 -13.425 1.00 89.93 793 LEU B O 1
ATOM 2304 N N . HIS B 1 170 ? -20.153 31.079 -12.010 1.00 79.01 794 HIS B N 1
ATOM 2305 C CA . HIS B 1 170 ? -19.387 30.624 -10.855 1.00 91.46 794 HIS B CA 1
ATOM 2306 C C . HIS B 1 170 ? -19.512 29.113 -10.675 1.00 103.29 794 HIS B C 1
ATOM 2307 O O . HIS B 1 170 ? -18.530 28.368 -10.792 1.00 98.53 794 HIS B O 1
ATOM 2314 N N . SER B 1 171 ? -20.736 28.646 -10.410 1.00 111.34 795 SER B N 1
ATOM 2315 C CA . SER B 1 171 ? -20.955 27.235 -10.106 1.00 106.00 795 SER B CA 1
ATOM 2316 C C . SER B 1 171 ? -20.705 26.354 -11.320 1.00 93.63 795 SER B C 1
ATOM 2317 O O . SER B 1 171 ? -20.315 25.189 -11.182 1.00 84.19 795 SER B O 1
ATOM 2320 N N . CYS B 1 172 ? -20.951 26.882 -12.516 1.00 95.27 796 CYS B N 1
ATOM 2321 C CA . CYS B 1 172 ? -20.732 26.096 -13.723 1.00 97.17 796 CYS B CA 1
ATOM 2322 C C . CYS B 1 172 ? -19.248 25.835 -13.938 1.00 97.26 796 CYS B C 1
ATOM 2323 O O . CYS B 1 172 ? -18.860 24.757 -14.402 1.00 97.05 796 CYS B O 1
ATOM 2326 N N . LEU B 1 173 ? -18.400 26.812 -13.602 1.00 99.13 797 LEU B N 1
ATOM 2327 C CA . LEU B 1 173 ? -16.960 26.579 -13.656 1.00 98.05 797 LEU B CA 1
ATOM 2328 C C . LEU B 1 173 ? -16.519 25.611 -12.566 1.00 89.21 797 LEU B C 1
ATOM 2329 O O . LEU B 1 173 ? -15.738 24.691 -12.831 1.00 82.53 797 LEU B O 1
ATOM 2334 N N . SER B 1 174 ? -17.003 25.807 -11.335 1.00 91.13 798 SER B N 1
ATOM 2335 C CA . SER B 1 174 ? -16.717 24.859 -10.262 1.00 94.61 798 SER B CA 1
ATOM 2336 C C . SER B 1 174 ? -17.070 23.442 -10.686 1.00 102.19 798 SER B C 1
ATOM 2337 O O . SER B 1 174 ? -16.305 22.500 -10.456 1.00 107.95 798 SER B O 1
ATOM 2340 N N . LEU B 1 175 ? -18.231 23.277 -11.319 1.00 106.96 799 LEU B N 1
ATOM 2341 C CA . LEU B 1 175 ? -18.640 21.958 -11.785 1.00 104.65 799 LEU B CA 1
ATOM 2342 C C . LEU B 1 175 ? -17.677 21.449 -12.849 1.00 106.17 799 LEU B C 1
ATOM 2343 O O . LEU B 1 175 ? -17.274 20.281 -12.833 1.00 112.09 799 LEU B O 1
ATOM 2348 N N . ALA B 1 176 ? -17.301 22.322 -13.787 1.00 109.84 800 ALA B N 1
ATOM 2349 C CA . ALA B 1 176 ? -16.402 21.925 -14.863 1.00 108.33 800 ALA B CA 1
ATOM 2350 C C . ALA B 1 176 ? -15.014 21.581 -14.342 1.00 115.85 800 ALA B C 1
ATOM 2351 O O . ALA B 1 176 ? -14.330 20.734 -14.925 1.00 117.01 800 ALA B O 1
ATOM 2353 N N . LEU B 1 177 ? -14.578 22.219 -13.255 1.00 125.16 801 LEU B N 1
ATOM 2354 C CA . LEU B 1 177 ? -13.251 21.930 -12.725 1.00 123.28 801 LEU B CA 1
ATOM 2355 C C . LEU B 1 177 ? -13.222 20.607 -11.977 1.00 132.91 801 LEU B C 1
ATOM 2356 O O . LEU B 1 177 ? -12.255 19.852 -12.108 1.00 141.11 801 LEU B O 1
ATOM 2361 N N . GLN B 1 178 ? -14.262 20.305 -11.190 1.00 137.26 802 GLN B N 1
ATOM 2362 C CA . GLN B 1 178 ? -14.296 19.014 -10.508 1.00 141.39 802 GLN B CA 1
ATOM 2363 C C . GLN B 1 178 ? -14.273 17.879 -11.519 1.00 142.60 802 GLN B C 1
ATOM 2364 O O . GLN B 1 178 ? -13.561 16.884 -11.335 1.00 148.79 802 GLN B O 1
ATOM 2370 N N . ARG B 1 179 ? -15.019 18.030 -12.616 1.00 134.59 803 ARG B N 1
ATOM 2371 C CA . ARG B 1 179 ? -15.027 17.035 -13.678 1.00 127.51 803 ARG B CA 1
ATOM 2372 C C . ARG B 1 179 ? -13.692 16.940 -14.402 1.00 128.63 803 ARG B C 1
ATOM 2373 O O . ARG B 1 179 ? -13.551 16.107 -15.307 1.00 136.77 803 ARG B O 1
ATOM 2381 N N . LEU B 1 180 ? -12.732 17.774 -14.014 1.00 124.88 804 LEU B N 1
ATOM 2382 C CA . LEU B 1 180 ? -11.415 17.770 -14.639 1.00 126.76 804 LEU B CA 1
ATOM 2383 C C . LEU B 1 180 ? -10.397 17.034 -13.774 1.00 133.98 804 LEU B C 1
ATOM 2384 O O . LEU B 1 180 ? -9.573 16.272 -14.280 1.00 143.17 804 LEU B O 1
ATOM 2389 N N . GLY B 1 181 ? -10.460 17.267 -12.467 1.00 126.76 805 GLY B N 1
ATOM 2390 C CA . GLY B 1 181 ? -9.549 16.630 -11.534 1.00 136.15 805 GLY B CA 1
ATOM 2391 C C . GLY B 1 181 ? -8.796 17.632 -10.682 1.00 147.08 805 GLY B C 1
ATOM 2392 O O . GLY B 1 181 ? -7.594 17.491 -10.457 1.00 161.42 805 GLY B O 1
ATOM 2393 N N . TYR B 1 182 ? -9.507 18.650 -10.207 1.00 143.97 806 TYR B N 1
ATOM 2394 C CA . TYR B 1 182 ? -8.903 19.683 -9.373 1.00 145.50 806 TYR B CA 1
ATOM 2395 C C . TYR B 1 182 ? -9.325 19.532 -7.916 1.00 147.10 806 TYR B C 1
ATOM 2396 O O . TYR B 1 182 ? -8.603 19.939 -7.005 1.00 140.91 806 TYR B O 1
ATOM 2405 N N . GLY B 1 183 ? -10.497 18.943 -7.702 1.00 156.85 807 GLY B N 1
ATOM 2406 C CA . GLY B 1 183 ? -11.015 18.738 -6.362 1.00 159.23 807 GLY B CA 1
ATOM 2407 C C . GLY B 1 183 ? -10.845 19.960 -5.481 1.00 159.22 807 GLY B C 1
ATOM 2408 O O . GLY B 1 183 ? -11.750 20.787 -5.369 1.00 174.29 807 GLY B O 1
ATOM 2409 N N . ASP B 1 184 ? -9.680 20.073 -4.852 1.00 152.94 808 ASP B N 1
ATOM 2410 C CA . ASP B 1 184 ? -9.389 21.200 -3.974 1.00 152.58 808 ASP B CA 1
ATOM 2411 C C . ASP B 1 184 ? -9.817 22.519 -4.609 1.00 149.56 808 ASP B C 1
ATOM 2412 O O . ASP B 1 184 ? -10.616 23.263 -4.039 1.00 145.74 808 ASP B O 1
ATOM 2417 N N . VAL B 1 185 ? -9.281 22.803 -5.791 1.00 145.72 809 VAL B N 1
ATOM 2418 C CA . VAL B 1 185 ? -9.606 24.032 -6.505 1.00 128.66 809 VAL B CA 1
ATOM 2419 C C . VAL B 1 185 ? -11.087 24.087 -6.865 1.00 125.50 809 VAL B C 1
ATOM 2420 O O . VAL B 1 185 ? -11.674 25.165 -6.956 1.00 117.07 809 VAL B O 1
ATOM 2424 N N . SER B 1 186 ? -11.685 22.918 -7.068 1.00 130.03 810 SER B N 1
ATOM 2425 C CA . SER B 1 186 ? -13.098 22.830 -7.419 1.00 113.28 810 SER B CA 1
ATOM 2426 C C . SER B 1 186 ? -13.985 23.108 -6.210 1.00 116.65 810 SER B C 1
ATOM 2427 O O . SER B 1 186 ? -15.023 23.760 -6.326 1.00 119.36 810 SER B O 1
ATOM 2430 N N . LYS B 1 187 ? -13.569 22.610 -5.050 1.00 121.80 811 LYS B N 1
ATOM 2431 C CA . LYS B 1 187 ? -14.328 22.804 -3.813 1.00 126.46 811 LYS B CA 1
ATOM 2432 C C . LYS B 1 187 ? -14.219 24.230 -3.302 1.00 125.57 811 LYS B C 1
ATOM 2433 O O . LYS B 1 187 ? -15.197 24.797 -2.799 1.00 127.57 811 LYS B O 1
ATOM 2439 N N . ARG B 1 188 ? -13.018 24.804 -3.366 1.00 124.24 812 ARG B N 1
ATOM 2440 C CA . ARG B 1 188 ? -12.816 26.144 -2.829 1.00 125.19 812 ARG B CA 1
ATOM 2441 C C . ARG B 1 188 ? -13.589 27.170 -3.640 1.00 113.02 812 ARG B C 1
ATOM 2442 O O . ARG B 1 188 ? -14.183 28.104 -3.088 1.00 106.02 812 ARG B O 1
ATOM 2450 N N . MET B 1 189 ? -13.595 27.008 -4.961 1.00 107.80 813 MET B N 1
ATOM 2451 C CA . MET B 1 189 ? -14.427 27.874 -5.782 1.00 108.54 813 MET B CA 1
ATOM 2452 C C . MET B 1 189 ? -15.901 27.623 -5.491 1.00 108.22 813 MET B C 1
ATOM 2453 O O . MET B 1 189 ? -16.695 28.566 -5.402 1.00 107.59 813 MET B O 1
ATOM 2458 N N . TYR B 1 190 ? -16.271 26.354 -5.299 1.00 107.50 814 TYR B N 1
ATOM 2459 C CA . TYR B 1 190 ? -17.645 26.014 -4.946 1.00 109.61 814 TYR B CA 1
ATOM 2460 C C . TYR B 1 190 ? -18.054 26.635 -3.619 1.00 108.57 814 TYR B C 1
ATOM 2461 O O . TYR B 1 190 ? -19.178 27.128 -3.474 1.00 112.19 814 TYR B O 1
ATOM 2470 N N . GLN B 1 191 ? -17.163 26.603 -2.630 1.00 110.19 815 GLN B N 1
ATOM 2471 C CA . GLN B 1 191 ? -17.485 27.159 -1.326 1.00 113.34 815 GLN B CA 1
ATOM 2472 C C . GLN B 1 191 ? -17.561 28.678 -1.340 1.00 122.36 815 GLN B C 1
ATOM 2473 O O . GLN B 1 191 ? -18.146 29.258 -0.419 1.00 124.52 815 GLN B O 1
ATOM 2479 N N . GLU B 1 192 ? -17.009 29.337 -2.357 1.00 129.38 816 GLU B N 1
ATOM 2480 C CA . GLU B 1 192 ? -17.094 30.785 -2.455 1.00 130.37 816 GLU B CA 1
ATOM 2481 C C . GLU B 1 192 ? -18.194 31.235 -3.410 1.00 129.15 816 GLU B C 1
ATOM 2482 O O . GLU B 1 192 ? -18.282 32.426 -3.725 1.00 131.13 816 GLU B O 1
ATOM 2488 N N . ILE B 1 193 ? -19.026 30.306 -3.885 1.00 128.90 817 ILE B N 1
ATOM 2489 C CA . ILE B 1 193 ? -20.165 30.680 -4.712 1.00 120.28 817 ILE B CA 1
ATOM 2490 C C . ILE B 1 193 ? -21.105 31.545 -3.890 1.00 116.63 817 ILE B C 1
ATOM 2491 O O . ILE B 1 193 ? -21.341 31.285 -2.703 1.00 117.19 817 ILE B O 1
ATOM 2496 N N . PHE B 1 194 ? -21.614 32.608 -4.506 1.00 120.12 818 PHE B N 1
ATOM 2497 C CA . PHE B 1 194 ? -22.589 33.475 -3.850 1.00 125.60 818 PHE B CA 1
ATOM 2498 C C . PHE B 1 194 ? -23.948 33.128 -4.451 1.00 125.45 818 PHE B C 1
ATOM 2499 O O . PHE B 1 194 ? -24.327 33.621 -5.517 1.00 125.11 818 PHE B O 1
ATOM 2507 N N . VAL B 1 195 ? -24.677 32.263 -3.761 1.00 125.38 819 VAL B N 1
ATOM 2508 C CA . VAL B 1 195 ? -25.988 31.817 -4.241 1.00 123.14 819 VAL B CA 1
ATOM 2509 C C . VAL B 1 195 ? -26.986 32.968 -4.129 1.00 129.43 819 VAL B C 1
ATOM 2510 O O . VAL B 1 195 ? -27.104 33.577 -3.051 1.00 119.63 819 VAL B O 1
ATOM 2514 N N . PRO B 1 196 ? -27.712 33.315 -5.198 1.00 141.89 820 PRO B N 1
ATOM 2515 C CA . PRO B 1 196 ? -28.705 34.387 -5.090 1.00 143.83 820 PRO B CA 1
ATOM 2516 C C . PRO B 1 196 ? -29.776 34.029 -4.077 1.00 152.39 820 PRO B C 1
ATOM 2517 O O . PRO B 1 196 ? -29.974 32.864 -3.725 1.00 152.44 820 PRO B O 1
ATOM 2521 N N . ASP B 1 197 ? -30.467 35.065 -3.604 1.00 168.97 821 ASP B N 1
ATOM 2522 C CA . ASP B 1 197 ? -31.507 34.910 -2.593 1.00 187.41 821 ASP B CA 1
ATOM 2523 C C . ASP B 1 197 ? -32.608 33.966 -3.075 1.00 201.36 821 ASP B C 1
ATOM 2524 O O . ASP B 1 197 ? -32.508 32.742 -2.907 1.00 204.45 821 ASP B O 1
ATOM 2529 N N . SER B 1 198 ? -33.658 34.533 -3.673 1.00 203.80 822 SER B N 1
ATOM 2530 C CA . SER B 1 198 ? -34.770 33.777 -4.231 1.00 204.49 822 SER B CA 1
ATOM 2531 C C . SER B 1 198 ? -35.685 34.723 -5.000 1.00 206.24 822 SER B C 1
ATOM 2532 O O . SER B 1 198 ? -36.730 35.132 -4.483 1.00 211.34 822 SER B O 1
ATOM 2535 N N . ASP B 1 199 ? -35.307 35.086 -6.229 1.00 202.31 823 ASP B N 1
ATOM 2536 C CA . ASP B 1 199 ? -36.121 36.024 -6.997 1.00 203.18 823 ASP B CA 1
ATOM 2537 C C . ASP B 1 199 ? -36.695 35.370 -8.254 1.00 196.10 823 ASP B C 1
ATOM 2538 O O . ASP B 1 199 ? -36.748 34.139 -8.346 1.00 197.89 823 ASP B O 1
ATOM 2543 N N . ALA B 1 200 ? -37.157 36.177 -9.216 1.00 189.23 824 ALA B N 1
ATOM 2544 C CA . ALA B 1 200 ? -37.747 35.636 -10.437 1.00 177.19 824 ALA B CA 1
ATOM 2545 C C . ALA B 1 200 ? -36.703 35.100 -11.407 1.00 164.58 824 ALA B C 1
ATOM 2546 O O . ALA B 1 200 ? -37.053 34.305 -12.289 1.00 162.03 824 ALA B O 1
ATOM 2548 N N . ASP B 1 201 ? -35.439 35.510 -11.263 1.00 158.53 825 ASP B N 1
ATOM 2549 C CA . ASP B 1 201 ? -34.358 35.056 -12.136 1.00 153.12 825 ASP B CA 1
ATOM 2550 C C . ASP B 1 201 ? -34.093 33.567 -11.988 1.00 155.89 825 ASP B C 1
ATOM 2551 O O . ASP B 1 201 ? -33.049 33.165 -11.464 1.00 158.64 825 ASP B O 1
ATOM 2556 N N . ILE B 1 202 ? -35.027 32.747 -12.457 1.00 155.40 826 ILE B N 1
ATOM 2557 C CA . ILE B 1 202 ? -34.947 31.295 -12.373 1.00 152.75 826 ILE B CA 1
ATOM 2558 C C . ILE B 1 202 ? -35.211 30.785 -13.784 1.00 146.87 826 ILE B C 1
ATOM 2559 O O . ILE B 1 202 ? -36.359 30.772 -14.244 1.00 149.19 826 ILE B O 1
ATOM 2564 N N . THR B 1 203 ? -34.157 30.386 -14.479 1.00 137.37 827 THR B N 1
ATOM 2565 C CA . THR B 1 203 ? -34.290 29.746 -15.774 1.00 132.13 827 THR B CA 1
ATOM 2566 C C . THR B 1 203 ? -33.910 28.276 -15.670 1.00 125.75 827 THR B C 1
ATOM 2567 O O . THR B 1 203 ? -33.045 27.912 -14.867 1.00 123.06 827 THR B O 1
ATOM 2571 N N . PRO B 1 204 ? -34.548 27.410 -16.459 1.00 123.32 828 PRO B N 1
ATOM 2572 C CA . PRO B 1 204 ? -34.165 25.989 -16.458 1.00 124.35 828 PRO B CA 1
ATOM 2573 C C . PRO B 1 204 ? -32.667 25.753 -16.559 1.00 124.24 828 PRO B C 1
ATOM 2574 O O . PRO B 1 204 ? -32.173 24.770 -15.993 1.00 125.90 828 PRO B O 1
ATOM 2578 N N . LEU B 1 205 ? -31.925 26.629 -17.242 1.00 120.91 829 LEU B N 1
ATOM 2579 C CA . LEU B 1 205 ? -30.475 26.477 -17.288 1.00 113.74 829 LEU B CA 1
ATOM 2580 C C . LEU B 1 205 ? -29.861 26.713 -15.918 1.00 108.90 829 LEU B C 1
ATOM 2581 O O . LEU B 1 205 ? -29.086 25.885 -15.430 1.00 120.18 829 LEU B O 1
ATOM 2586 N N . SER B 1 206 ? -30.190 27.840 -15.280 1.00 103.47 830 SER B N 1
ATOM 2587 C CA . SER B 1 206 ? -29.649 28.098 -13.950 1.00 109.31 830 SER B CA 1
ATOM 2588 C C . SER B 1 206 ? -30.042 26.998 -12.983 1.00 112.84 830 SER B C 1
ATOM 2589 O O . SER B 1 206 ? -29.284 26.677 -12.063 1.00 115.37 830 SER B O 1
ATOM 2592 N N . PHE B 1 207 ? -31.220 26.408 -13.183 1.00 119.57 831 PHE B N 1
ATOM 2593 C CA . PHE B 1 207 ? -31.665 25.314 -12.329 1.00 118.13 831 PHE B CA 1
ATOM 2594 C C . PHE B 1 207 ? -30.878 24.039 -12.614 1.00 114.47 831 PHE B C 1
ATOM 2595 O O . PHE B 1 207 ? -30.383 23.384 -11.689 1.00 117.75 831 PHE B O 1
ATOM 2603 N N . ILE B 1 208 ? -30.755 23.672 -13.892 1.00 115.43 832 ILE B N 1
ATOM 2604 C CA . ILE B 1 208 ? -30.061 22.438 -14.252 1.00 111.77 832 ILE B CA 1
ATOM 2605 C C . ILE B 1 208 ? -28.619 22.474 -13.754 1.00 115.25 832 ILE B C 1
ATOM 2606 O O . ILE B 1 208 ? -28.097 21.475 -13.239 1.00 116.53 832 ILE B O 1
ATOM 2611 N N . ILE B 1 209 ? -27.970 23.636 -13.861 1.00 115.06 833 ILE B N 1
ATOM 2612 C CA . ILE B 1 209 ? -26.598 23.781 -13.382 1.00 115.59 833 ILE B CA 1
ATOM 2613 C C . ILE B 1 209 ? -26.535 23.568 -11.877 1.00 117.56 833 ILE B C 1
ATOM 2614 O O . ILE B 1 209 ? -25.689 22.821 -11.375 1.00 122.70 833 ILE B O 1
ATOM 2619 N N . SER B 1 210 ? -27.427 24.232 -11.134 1.00 122.26 834 SER B N 1
ATOM 2620 C CA . SER B 1 210 ? -27.379 24.175 -9.675 1.00 119.17 834 SER B CA 1
ATOM 2621 C C . SER B 1 210 ? -27.750 22.792 -9.168 1.00 120.65 834 SER B C 1
ATOM 2622 O O . SER B 1 210 ? -27.246 22.344 -8.129 1.00 116.25 834 SER B O 1
ATOM 2625 N N . TRP B 1 211 ? -28.645 22.106 -9.877 1.00 123.34 835 TRP B N 1
ATOM 2626 C CA . TRP B 1 211 ? -28.958 20.732 -9.519 1.00 121.39 835 TRP B CA 1
ATOM 2627 C C . TRP B 1 211 ? -27.730 19.840 -9.689 1.00 118.53 835 TRP B C 1
ATOM 2628 O O . TRP B 1 211 ? -27.245 19.238 -8.722 1.00 126.87 835 TRP B O 1
ATOM 2639 N N . THR B 1 212 ? -27.187 19.776 -10.911 1.00 110.89 836 THR B N 1
ATOM 2640 C CA . THR B 1 212 ? -26.075 18.866 -11.166 1.00 115.17 836 THR B CA 1
ATOM 2641 C C . THR B 1 212 ? -24.838 19.254 -10.363 1.00 116.72 836 THR B C 1
ATOM 2642 O O . THR B 1 212 ? -24.037 18.383 -10.005 1.00 115.49 836 THR B O 1
ATOM 2646 N N . ALA B 1 213 ? -24.672 20.548 -10.058 1.00 117.11 837 ALA B N 1
ATOM 2647 C CA . ALA B 1 213 ? -23.522 20.981 -9.266 1.00 108.24 837 ALA B CA 1
ATOM 2648 C C . ALA B 1 213 ? -23.702 20.615 -7.802 1.00 120.29 837 ALA B C 1
ATOM 2649 O O . ALA B 1 213 ? -22.750 20.185 -7.141 1.00 129.67 837 ALA B O 1
ATOM 2651 N N . LEU B 1 214 ? -24.916 20.795 -7.272 1.00 119.56 838 LEU B N 1
ATOM 2652 C CA . LEU B 1 214 ? -25.221 20.276 -5.942 1.00 111.18 838 LEU B CA 1
ATOM 2653 C C . LEU B 1 214 ? -24.947 18.779 -5.881 1.00 115.02 838 LEU B C 1
ATOM 2654 O O . LEU B 1 214 ? -24.413 18.275 -4.887 1.00 109.37 838 LEU B O 1
ATOM 2659 N N . ASN B 1 215 ? -25.306 18.058 -6.944 1.00 118.94 839 ASN B N 1
ATOM 2660 C CA . ASN B 1 215 ? -25.129 16.612 -6.986 1.00 118.09 839 ASN B CA 1
ATOM 2661 C C . ASN B 1 215 ? -23.660 16.232 -6.885 1.00 117.37 839 ASN B C 1
ATOM 2662 O O . ASN B 1 215 ? -23.257 15.482 -5.988 1.00 121.47 839 ASN B O 1
ATOM 2667 N N . THR B 1 216 ? -22.839 16.739 -7.809 1.00 113.93 840 THR B N 1
ATOM 2668 C CA . THR B 1 216 ? -21.443 16.319 -7.881 1.00 113.22 840 THR B CA 1
ATOM 2669 C C . THR B 1 216 ? -20.576 16.924 -6.780 1.00 105.64 840 THR B C 1
ATOM 2670 O O . THR B 1 216 ? -19.383 16.600 -6.718 1.00 99.19 840 THR B O 1
ATOM 2674 N N . PHE B 1 217 ? -21.147 17.751 -5.900 1.00 106.34 841 PHE B N 1
ATOM 2675 C CA . PHE B 1 217 ? -20.408 18.412 -4.828 1.00 101.33 841 PHE B CA 1
ATOM 2676 C C . PHE B 1 217 ? -20.955 18.165 -3.435 1.00 107.09 841 PHE B C 1
ATOM 2677 O O . PHE B 1 217 ? -20.227 18.408 -2.467 1.00 110.00 841 PHE B O 1
ATOM 2685 N N . ALA B 1 218 ? -22.206 17.736 -3.290 1.00 119.70 842 ALA B N 1
ATOM 2686 C CA . ALA B 1 218 ? -22.726 17.439 -1.959 1.00 122.30 842 ALA B CA 1
ATOM 2687 C C . ALA B 1 218 ? -21.939 16.359 -1.215 1.00 132.05 842 ALA B C 1
ATOM 2688 O O . ALA B 1 218 ? -21.881 16.448 0.027 1.00 144.20 842 ALA B O 1
ATOM 2690 N N . PRO B 1 219 ? -21.351 15.349 -1.849 1.00 130.83 843 PRO B N 1
ATOM 2691 C CA . PRO B 1 219 ? -20.530 14.384 -1.104 1.00 132.63 843 PRO B CA 1
ATOM 2692 C C . PRO B 1 219 ? -19.102 14.825 -0.812 1.00 124.88 843 PRO B C 1
ATOM 2693 O O . PRO B 1 219 ? -18.321 14.004 -0.324 1.00 123.67 843 PRO B O 1
ATOM 2697 N N . ILE B 1 220 ? -18.726 16.084 -1.065 1.00 133.98 844 ILE B N 1
ATOM 2698 C CA . ILE B 1 220 ? -17.349 16.546 -0.901 1.00 141.96 844 ILE B CA 1
ATOM 2699 C C . ILE B 1 220 ? -17.267 17.744 0.040 1.00 156.57 844 ILE B C 1
ATOM 2700 O O . ILE B 1 220 ? -16.481 17.745 0.996 1.00 159.00 844 ILE B O 1
ATOM 2705 N N . CYS B 1 221 ? -18.061 18.786 -0.220 1.00 171.01 845 CYS B N 1
ATOM 2706 C CA . CYS B 1 221 ? -18.090 19.967 0.635 1.00 192.72 845 CYS B CA 1
ATOM 2707 C C . CYS B 1 221 ? -18.864 19.751 1.925 1.00 214.70 845 CYS B C 1
ATOM 2708 O O . CYS B 1 221 ? -18.796 20.605 2.816 1.00 217.83 845 CYS B O 1
ATOM 2711 N N . THR B 1 222 ? -19.583 18.638 2.025 1.00 231.25 846 THR B N 1
ATOM 2712 C CA . THR B 1 222 ? -20.362 18.333 3.219 1.00 243.57 846 THR B CA 1
ATOM 2713 C C . THR B 1 222 ? -19.465 17.849 4.353 1.00 255.41 846 THR B C 1
ATOM 2714 O O . THR B 1 222 ? -19.856 17.873 5.520 1.00 257.48 846 THR B O 1
ATOM 2718 N N . SER B 1 223 ? -18.261 17.409 4.003 1.00 262.06 847 SER B N 1
ATOM 2719 C CA . SER B 1 223 ? -17.307 16.919 4.990 1.00 266.01 847 SER B CA 1
ATOM 2720 C C . SER B 1 223 ? -16.816 18.047 5.891 1.00 267.23 847 SER B C 1
ATOM 2721 O O . SER B 1 223 ? -17.247 18.156 7.045 1.00 269.52 847 SER B O 1
ATOM 2724 N N . PRO B 1 224 ? -15.869 18.914 5.317 1.00 258.38 848 PRO B N 1
ATOM 2725 C CA . PRO B 1 224 ? -15.438 19.987 6.234 1.00 252.80 848 PRO B CA 1
ATOM 2726 C C . PRO B 1 224 ? -16.622 20.774 6.786 1.00 244.98 848 PRO B C 1
ATOM 2727 O O . PRO B 1 224 ? -17.532 21.125 6.036 1.00 241.29 848 PRO B O 1
ATOM 2731 N N . LYS B 1 225 ? -16.682 20.980 8.089 1.00 239.73 849 LYS B N 1
ATOM 2732 C CA . LYS B 1 225 ? -17.858 21.636 8.634 1.00 231.52 849 LYS B CA 1
ATOM 2733 C C . LYS B 1 225 ? -17.500 22.957 9.288 1.00 246.20 849 LYS B C 1
ATOM 2734 O O . LYS B 1 225 ? -16.671 23.005 10.193 1.00 253.32 849 LYS B O 1
ATOM 2740 N N . GLU B 1 226 ? -18.123 24.032 8.816 1.00 253.15 850 GLU B N 1
ATOM 2741 C CA . GLU B 1 226 ? -17.848 25.355 9.353 1.00 260.76 850 GLU B CA 1
ATOM 2742 C C . GLU B 1 226 ? -18.474 26.436 8.491 1.00 265.72 850 GLU B C 1
ATOM 2743 O O . GLU B 1 226 ? -19.421 27.104 8.901 1.00 268.78 850 GLU B O 1
ATOM 2745 N N . ASN B 1 227 ? -17.926 26.612 7.296 1.00 268.91 851 ASN B N 1
ATOM 2746 C CA . ASN B 1 227 ? -18.443 27.597 6.363 1.00 269.82 851 ASN B CA 1
ATOM 2747 C C . ASN B 1 227 ? -18.756 26.948 5.025 1.00 264.10 851 ASN B C 1
ATOM 2748 O O . ASN B 1 227 ? -17.859 26.664 4.240 1.00 265.53 851 ASN B O 1
ATOM 2750 N N . ASP B 1 228 ? -20.033 26.700 4.770 1.00 254.24 852 ASP B N 1
ATOM 2751 C CA . ASP B 1 228 ? -20.422 26.085 3.506 1.00 236.41 852 ASP B CA 1
ATOM 2752 C C . ASP B 1 228 ? -21.703 26.706 2.959 1.00 227.70 852 ASP B C 1
ATOM 2753 O O . ASP B 1 228 ? -22.438 27.375 3.684 1.00 226.31 852 ASP B O 1
ATOM 2758 N N . VAL B 1 229 ? -21.962 26.479 1.676 1.00 218.22 853 VAL B N 1
ATOM 2759 C CA . VAL B 1 229 ? -23.155 27.014 1.029 1.00 203.87 853 VAL B CA 1
ATOM 2760 C C . VAL B 1 229 ? -24.128 25.899 0.662 1.00 192.62 853 VAL B C 1
ATOM 2761 O O . VAL B 1 229 ? -25.198 26.154 0.108 1.00 196.67 853 VAL B O 1
ATOM 2765 N N . VAL B 1 230 ? -23.751 24.664 0.974 1.00 176.84 854 VAL B N 1
ATOM 2766 C CA . VAL B 1 230 ? -24.589 23.508 0.679 1.00 157.53 854 VAL B CA 1
ATOM 2767 C C . VAL B 1 230 ? -26.041 23.769 1.065 1.00 150.00 854 VAL B C 1
ATOM 2768 O O . VAL B 1 230 ? -26.962 23.444 0.315 1.00 147.51 854 VAL B O 1
ATOM 2772 N N . GLU B 1 231 ? -26.239 24.357 2.241 1.00 146.04 855 GLU B N 1
ATOM 2773 C CA . GLU B 1 231 ? -27.578 24.664 2.728 1.00 147.32 855 GLU B CA 1
ATOM 2774 C C . GLU B 1 231 ? -28.261 25.702 1.844 1.00 150.56 855 GLU B C 1
ATOM 2775 O O . GLU B 1 231 ? -29.427 25.551 1.481 1.00 145.87 855 GLU B O 1
ATOM 2781 N N . LYS B 1 232 ? -27.526 26.755 1.502 1.00 158.04 856 LYS B N 1
ATOM 2782 C CA . LYS B 1 232 ? -28.057 27.817 0.660 1.00 149.01 856 LYS B CA 1
ATOM 2783 C C . LYS B 1 232 ? -28.320 27.315 -0.752 1.00 131.76 856 LYS B C 1
ATOM 2784 O O . LYS B 1 232 ? -29.297 27.709 -1.387 1.00 128.63 856 LYS B O 1
ATOM 2790 N N . MET B 1 233 ? -27.445 26.442 -1.242 1.00 121.06 857 MET B N 1
ATOM 2791 C CA . MET B 1 233 ? -27.610 25.897 -2.587 1.00 116.97 857 MET B CA 1
ATOM 2792 C C . MET B 1 233 ? -28.872 25.052 -2.697 1.00 118.81 857 MET B C 1
ATOM 2793 O O . MET B 1 233 ? -29.569 25.105 -3.716 1.00 114.22 857 MET 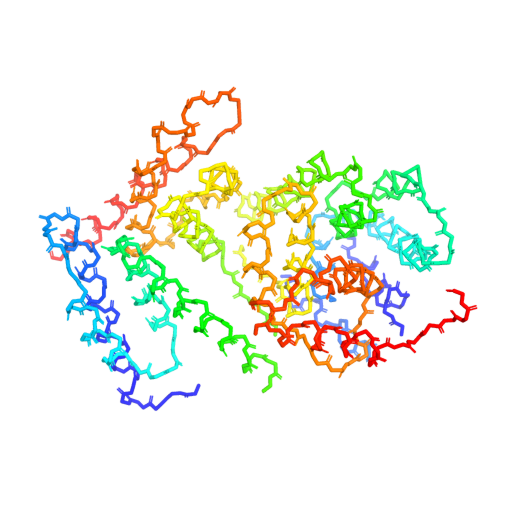B O 1
ATOM 2798 N N . ALA B 1 234 ? -29.174 24.247 -1.669 1.00 123.73 858 ALA B N 1
ATOM 2799 C CA . ALA B 1 234 ? -30.341 23.369 -1.738 1.00 109.33 858 ALA B CA 1
ATOM 2800 C C . ALA B 1 234 ? -31.640 24.149 -1.601 1.00 110.72 858 ALA B C 1
ATOM 2801 O O . ALA B 1 234 ? -32.664 23.750 -2.162 1.00 102.23 858 ALA B O 1
ATOM 2803 N N . MET B 1 235 ? -31.623 25.253 -0.857 1.00 117.61 859 MET B N 1
ATOM 2804 C CA . MET B 1 235 ? -32.801 26.102 -0.782 1.00 113.55 859 MET B CA 1
ATOM 2805 C C . MET B 1 235 ? -33.036 26.858 -2.083 1.00 113.72 859 MET B C 1
ATOM 2806 O O . MET B 1 235 ? -34.163 27.298 -2.336 1.00 113.17 859 MET B O 1
ATOM 2811 N N . TYR B 1 236 ? -31.993 27.012 -2.909 1.00 123.41 860 TYR B N 1
ATOM 2812 C CA . TYR B 1 236 ? -32.156 27.596 -4.240 1.00 129.23 860 TYR B CA 1
ATOM 2813 C C . TYR B 1 236 ? -32.900 26.646 -5.175 1.00 138.79 860 TYR B C 1
ATOM 2814 O O . TYR B 1 236 ? -33.851 27.051 -5.853 1.00 140.89 860 TYR B O 1
ATOM 2823 N N . VAL B 1 237 ? -32.477 25.376 -5.232 1.00 151.96 861 VAL B N 1
ATOM 2824 C CA . VAL B 1 237 ? -33.135 24.410 -6.117 1.00 147.77 861 VAL B CA 1
ATOM 2825 C C . VAL B 1 237 ? -34.551 24.100 -5.638 1.00 144.96 861 VAL B C 1
ATOM 2826 O O . VAL B 1 237 ? -35.414 23.718 -6.439 1.00 145.63 861 VAL B O 1
ATOM 2830 N N . ARG B 1 238 ? -34.808 24.233 -4.332 1.00 138.40 862 ARG B N 1
ATOM 2831 C CA . ARG B 1 238 ? -36.174 24.193 -3.816 1.00 124.72 862 ARG B CA 1
ATOM 2832 C C . ARG B 1 238 ? -37.071 25.165 -4.572 1.00 120.90 862 ARG B C 1
ATOM 2833 O O . ARG B 1 238 ? -38.052 24.767 -5.211 1.00 118.78 862 ARG B O 1
ATOM 2841 N N . THR B 1 239 ? -36.737 26.457 -4.510 1.00 119.32 863 THR B N 1
ATOM 2842 C CA . THR B 1 239 ? -37.539 27.482 -5.162 1.00 110.63 863 THR B CA 1
ATOM 2843 C C . THR B 1 239 ? -37.425 27.431 -6.680 1.00 120.79 863 THR B C 1
ATOM 2844 O O . THR B 1 239 ? -38.229 28.071 -7.364 1.00 129.22 863 THR B O 1
ATOM 2848 N N . ALA B 1 240 ? -36.461 26.680 -7.219 1.00 121.44 864 ALA B N 1
ATOM 2849 C CA . ALA B 1 240 ? -36.278 26.548 -8.660 1.00 116.04 864 ALA B CA 1
ATOM 2850 C C . ALA B 1 240 ? -37.431 25.777 -9.291 1.00 133.41 864 ALA B C 1
ATOM 2851 O O . ALA B 1 240 ? -38.268 26.359 -9.988 1.00 141.45 864 ALA B O 1
ATOM 2853 N N . ILE B 1 241 ? -37.484 24.463 -9.061 1.00 138.53 865 ILE B N 1
ATOM 2854 C CA . ILE B 1 241 ? -38.607 23.664 -9.528 1.00 141.20 865 ILE B CA 1
ATOM 2855 C C . ILE B 1 241 ? -39.908 24.044 -8.847 1.00 148.79 865 ILE B C 1
ATOM 2856 O O . ILE B 1 241 ? -40.981 23.622 -9.288 1.00 162.36 865 ILE B O 1
ATOM 2861 N N . GLY B 1 242 ? -39.842 24.816 -7.766 1.00 147.01 866 GLY B N 1
ATOM 2862 C CA . GLY B 1 242 ? -41.055 25.404 -7.238 1.00 150.45 866 GLY B CA 1
ATOM 2863 C C . GLY B 1 242 ? -41.718 26.326 -8.239 1.00 145.60 866 GLY B C 1
ATOM 2864 O O . GLY B 1 242 ? -42.938 26.283 -8.424 1.00 144.35 866 GLY B O 1
ATOM 2865 N N . THR B 1 243 ? -40.924 27.155 -8.915 1.00 141.11 867 THR B N 1
ATOM 2866 C CA . THR B 1 243 ? -41.466 28.116 -9.864 1.00 139.63 867 THR B CA 1
ATOM 2867 C C . THR B 1 243 ? -41.499 27.594 -11.292 1.00 143.06 867 THR B C 1
ATOM 2868 O O . THR B 1 243 ? -42.294 28.087 -12.096 1.00 155.05 867 THR B O 1
ATOM 2872 N N . LEU B 1 244 ? -40.660 26.614 -11.635 1.00 137.86 868 LEU B N 1
ATOM 2873 C CA . LEU B 1 244 ? -40.682 26.070 -12.991 1.00 140.17 868 LEU B CA 1
ATOM 2874 C C . LEU B 1 244 ? -41.809 25.053 -13.165 1.00 142.88 868 LEU B C 1
ATOM 2875 O O . LEU B 1 244 ? -42.552 25.102 -14.153 1.00 150.06 868 LEU B O 1
ATOM 2880 N N . LYS B 1 245 ? -41.958 24.129 -12.213 1.00 138.79 869 LYS B N 1
ATOM 2881 C CA . LYS B 1 245 ? -43.071 23.189 -12.272 1.00 137.61 869 LYS B CA 1
ATOM 2882 C C . LYS B 1 245 ? -44.408 23.900 -12.131 1.00 154.33 869 LYS B C 1
ATOM 2883 O O . LYS B 1 245 ? -45.420 23.420 -12.653 1.00 161.85 869 LYS B O 1
ATOM 2889 N N . ILE B 1 246 ? -44.433 25.039 -11.432 1.00 162.68 870 ILE B N 1
ATOM 2890 C CA . ILE B 1 246 ? -45.677 25.790 -11.282 1.00 168.26 870 ILE B CA 1
ATOM 2891 C C . ILE B 1 246 ? -45.893 26.739 -12.461 1.00 173.84 870 ILE B C 1
ATOM 2892 O O . ILE B 1 246 ? -47.037 27.088 -12.772 1.00 176.37 870 ILE B O 1
ATOM 2897 N N . GLN B 1 247 ? -44.819 27.175 -13.133 1.00 173.49 871 GLN B N 1
ATOM 2898 C CA . GLN B 1 247 ? -44.984 27.976 -14.344 1.00 176.16 871 GLN B CA 1
ATOM 2899 C C . GLN B 1 247 ? -45.414 27.108 -15.515 1.00 182.42 871 GLN B C 1
ATOM 2900 O O . GLN B 1 247 ? -46.074 27.593 -16.443 1.00 183.95 871 GLN B O 1
ATOM 2906 N N . ASP B 1 248 ? -45.039 25.832 -15.487 1.00 183.96 872 ASP B N 1
ATOM 2907 C CA . ASP B 1 248 ? -45.408 24.874 -16.516 1.00 187.56 872 ASP B CA 1
ATOM 2908 C C . ASP B 1 248 ? -46.779 24.254 -16.270 1.00 196.95 872 ASP B C 1
ATOM 2909 O O . ASP B 1 248 ? -47.471 23.900 -17.232 1.00 195.94 872 ASP B O 1
ATOM 2914 N N . LEU B 1 249 ? -47.194 24.132 -15.005 1.00 206.85 873 LEU B N 1
ATOM 2915 C CA . LEU B 1 249 ? -48.493 23.534 -14.705 1.00 216.23 873 LEU B CA 1
ATOM 2916 C C . LEU B 1 249 ? -49.647 24.422 -15.160 1.00 221.76 873 LEU B C 1
ATOM 2917 O O . LEU B 1 249 ? -50.732 23.912 -15.465 1.00 230.02 873 LEU B O 1
ATOM 2922 N N . LYS B 1 250 ? -49.437 25.740 -15.225 1.00 213.87 874 LYS B N 1
ATOM 2923 C CA . LYS B 1 250 ? -50.481 26.665 -15.658 1.00 207.11 874 LYS B CA 1
ATOM 2924 C C . LYS B 1 250 ? -50.842 26.484 -17.129 1.00 213.06 874 LYS B C 1
ATOM 2925 O O . LYS B 1 250 ? -51.743 27.163 -17.634 1.00 218.53 874 LYS B O 1
ATOM 2931 N N . LEU B 1 251 ? -50.151 25.581 -17.824 1.00 207.68 875 LEU B N 1
ATOM 2932 C CA . LEU B 1 251 ? -50.357 25.387 -19.255 1.00 199.73 875 LEU B CA 1
ATOM 2933 C C . LEU B 1 251 ? -50.642 23.920 -19.603 1.00 193.18 875 LEU B C 1
ATOM 2934 O O . LEU B 1 251 ? -50.246 23.002 -18.882 1.00 189.39 875 LEU B O 1
#

B-factor: mean 142.86, std 35.7, range [20.0, 297.28]

Foldseek 3Di:
DPLPVVLVVQLVLCVLVPSCVSVVVPPVLQVVCSVDPHSVLSVLQSVLQVLVLVVLVVVVVDPDDCVSLVVSLVSHDDQGRVNLLSLLCVCLSDLVCNVVSVCVNVVSVVVVQVVDVVVHDDDDDLLVVLQVQLSVLSSVVSVVVVVVSLVSLLPRDDDDADPDDGSSSLSSLVSSLVSPVPVCPVVVVNNVSSVCRNVSDDPDDPD/DDDPVLVVLLVVLLVLLLVQLVCVVVHPDDCVSLVVSLVSHDDQDPSNLLSLLSVCLNPLVCVVVSVVVNVVNVVVVVVVVPLDDDADLLRQLSVQLSVLQSVVSVPPLVVSLVSQQPRDQDDADPPAGSSSLSSLVSSLVVPVVRNVPDDDRGCNVVSVVRNVSRCVCVVVVVVVD

GO terms:
  GO:0005634 nucleus (C, EXP)
  GO:0000785 chromatin (C, IDA)
  GO:0000978 RNA polymerase II cis-regulatory region sequence-specific DNA binding (F, IDA)
  GO:0001228 DNA-binding transcription activator activity, RNA polymerase II-specific (F, IDA)
  GO:0032933 SREBP signaling pathway (P, IDA)
  GO:0098554 cytoplasmic side of endoplasmic reticulum membrane (C, TAS)
  GO:0000978 RNA polymerase II cis-regulatory region sequence-specific DNA binding (F, HDA)
  GO:0001228 DNA-binding transcription activator activity, RNA polymerase II-specific (F, IMP)
  GO:0045944 positive regulation of transcription by RNA polymerase II (P, IMP)
  GO:0005515 protein binding (F, IPI)
  GO:0032936 SREBP-SCAP complex (C, IPI)

InterPro domains:
  IPR011598 Myc-type, basic helix-loop-helix (bHLH) domain [PF00010] (261-333)
  IPR011598 Myc-type, basic helix-loop-helix (bHLH) domain [PS50888] (260-332)
  IPR011598 Myc-type, basic helix-loop-helix (bHLH) domain [SM00353] (266-338)
  IPR019006 Sterol regulatory element-binding protein 1, C-terminal [PF09427] (482-898)
  IPR036638 Helix-loop-helix DNA-binding domain superfamily [G3DSA:4.10.280.10] (258-349)
  IPR036638 Helix-loop-helix DNA-binding domain superfamily [SSF47459] (258-350)
  IPR052099 Diverse Regulatory Transcription Factors [PTHR47336] (1-898)

Solvent-accessible surface area: 20174 Å² total; per-residue (Å²): 92,53,45,61,49,22,23,82,32,30,21,77,37,154,127,109,79,148,25,92,127,24,74,92,103,152,132,72,26,34,23,62,14,42,138,122,19,46,53,133,59,11,79,36,4,65,132,0,3,62,63,3,42,57,9,0,63,67,21,74,73,97,207,27,112,31,60,40,0,89,109,5,39,92,78,12,12,80,78,5,4,25,22,32,27,0,13,3,0,14,3,1,26,10,73,132,47,5,55,96,0,16,65,71,5,43,56,25,44,74,55,50,22,52,82,34,28,121,125,80,77,24,79,51,49,17,31,24,39,2,1,55,37,1,2,57,0,0,0,16,56,54,56,61,76,25,118,7,0,46,48,35,0,50,65,13,22,11,24,89,83,93,105,88,54,51,22,2,4,23,0,1,0,90,28,0,15,66,38,3,48,93,86,1,103,94,74,61,75,8,20,109,98,0,39,118,16,14,176,63,17,111,82,67,118,184,132,198,104,60,108,134,64,42,103,22,8,163,131,0,31,100,67,6,50,48,7,0,61,85,22,75,107,96,184,29,89,68,73,53,0,123,120,8,42,89,70,5,15,94,100,18,61,28,22,42,71,0,10,6,0,19,4,2,30,9,59,160,50,4,50,84,0,20,94,69,8,46,57,19,48,47,66,47,11,50,111,54,74,138,111,25,72,50,30,8,13,117,45,0,13,51,40,0,1,56,0,1,1,11,55,58,76,66,51,28,82,12,0,54,89,30,4,37,21,1,25,17,16,79,66,105,95,71,17,68,14,8,7,7,4,0,0,91,32,0,24,70,41,0,32,103,52,0,63,82,73,151,104,84,33,10,35,100,112,0,45,109,4,16,166,23,0,68,36,48,21,158,94,119,102,128,138,188

Organism: Schizosaccharomyces pombe (strain 972 / ATCC 24843) (NCBI:txid284812)

Sequence (384 aa):
IENSHADDVFSPNMVLAKSTRDSAQMIISSLSDVLVLSPLEVLASWYAADLLDALLMESLSRKVEISEIEEIISLCPKNSSIIRHALLAKLVLFPENTADSLNEVLAAYKNTLDLCSQDSVLKINLSKLFTLHSCLSLALQRLGYGDVSKRMYQEIFVPDSDADITPLSFIISWTALNTFAPICTSENDVVEKMAMYVRTAIGTLKIVLSPLEVLASWYAADLLDALLMESLSRKVEISEIEEIISLCPKNSSIIRHALLAKLVLFPENTADSLNEVLAAYKNTLDLCSQVLKINLSKLFTLHSCLSLALQRLGYGDVSKRMYQEIFVPDSDADITPLSFIISWTALNTFAPICTSPKENDVVEKMAMYVRTAIGTLKIQDLKL

Secondary structure (DSSP, 8-state):
-IIIIITTTTGGG--GGGGGHHHHH---SGGGGGTS--HHHHHHHHHHHHHHHHHHHHHHHS---HHHHHHHHHHS-TT-SHHHHHHHHHHHH-GGGSHHHHHHHHHHHHHHHHHHH---B--B-HHHHHHHHHHHHHHHHTTTTHHHHHHHHHT-----S-S---HHHHHHHHHHHHHHTTTTT--THHHHHHHHHHHH-------/---SHHHHHHHHHHHHHHHHHHHHHHS---SHHHHHHHHHS-TTSHHHHHHHHHHHHH-STTHHHHHHHHHHHHHHHHHHHH--B--BHHHHHHHHHHHHHHHHTTT-THHHHHHHHT-----S-S---HHHHHHHHHHHHHHHHHHTSS-SS--HHHHHHHHHHHHHHHHHHHHT-

Nearest PDB structures (foldseek):
  5gpd-assembly1_B  TM=1.006E+00  e=5.110E-25  Schizosaccharomyces pombe 972h-
  5grs-assembly1_H  TM=9.827E-01  e=4.324E-24  Schizosaccharomyces pombe 972h-
  5gpd-assembly1_A  TM=9.524E-01  e=6.806E-18  Schizosaccharomyces pombe 972h-
  5grs-assembly1_G  TM=9.250E-01  e=7.500E-18  Schizosaccharomyces pombe 972h-
  5gpd-assembly1_A  TM=1.005E+00  e=1.339E-27  Schizosaccharomyces pombe 972h-

Radius of gyration: 22.0 Å; Cα contacts (8 Å, |Δi|>4): 404; chains: 2; bounding box: 63×57×48 Å